Protein AF-A0A0K0CV98-F1 (afdb_monomer)

Sequence (376 aa):
MQRSSALYQLQALASDDYSIQEDSTDVDNFSVHSFGAFSSRIRLYILSDRTNISVPLREYLCYQGVAFSATFPIIGAVTADWAVLTEHGLFVGLLTGCTQLSNMFTMPVSGFSNENLRSGALCSTSWGWQSVYYVHAGLSVFAFCCWVLIYKDRPDEHALVSAEELSHIQEGKLSKKDYAKNDIPFRAILSSKTLWGALPVAVQFFLKLVGGVSSDMLTCFDETCKLRVYNSLALGASAIFFATLAFIPRENRVIAIVVLVFAESLLGLNTAGFNKCATLHSRQYGHFVMTQIMNIWALTILLEPFVVHAIVAQNDYPSWRNCFLCHAIALLICNAIFCLWADAKPAPWTNVNHSGERSKTQLLKNGAEEAAPSGD

Secondary structure (DSSP, 8-state):
--SSHHHHHHHHTSSS-------THHHHHHHHHHHHHHHHHHHHHHHTTSS--HHHHHHHHHHHHHHHHTHHHHHHHHHHHHS-TTTHHHHHHHHHHHHHHHHHHHHHHH----SSS---TTTTSTTTTHHHHHHHHHHHHHHHHHHHHH--SSGGG-TT--HHHHHHHHTTPPPHHHHHTS---HHHHHTSHHHHTTHHHHHHHHHHHHHHHHHHH--SS-HHHHHHHHHIIIIIHHHHHHHHHTT--TT-HHHHHHHHHHHHHHGGGGGTTHHHHHHHHHGGGHHHHHHHHHHHHHHHHHHHHHHHHHHSTT--HHHHHHHHHHHHHHHHHHHHHHHHH---SPPGGG---THHHHHHHHHHHHHHHHTS----

Organism: Angiostrongylus cantonensis (NCBI:txid6313)

InterPro domains:
  IPR011701 Major facilitator superfamily [PF07690] (64-206)
  IPR036259 MFS transporter superfamily [G3DSA:1.20.1250.20] (60-168)
  IPR036259 MFS transporter superfamily [SSF103473] (63-342)

pLDDT: mean 72.96, std 19.76, range [22.3, 96.38]

Nearest PDB structures (foldseek):
  7t3n-assembly1_A  TM=4.595E-01  e=9.761E-09  Rattus norvegicus
  8u3f-assembly1_A  TM=4.708E-01  e=2.622E-08  Homo sapiens
  7t3o-assembly1_A  TM=4.752E-01  e=4.995E-08  Rattus norvegicus
  8u3h-assembly1_A  TM=4.687E-01  e=6.464E-08  Homo sapiens
  6vrz-assembly1_A  TM=3.560E-01  e=4.672E-02  Escherichia coli

Radius of gyration: 28.37 Å; Cα contacts (8 Å, |Δi|>4): 273; chains: 1; bounding box: 77×60×96 Å

Structure (mmCIF, N/CA/C/O backbone):
data_AF-A0A0K0CV98-F1
#
_entry.id   AF-A0A0K0CV98-F1
#
loop_
_atom_site.group_PDB
_atom_site.id
_atom_site.type_symbol
_atom_site.label_atom_id
_atom_site.label_alt_id
_atom_site.label_comp_id
_atom_site.label_asym_id
_atom_site.label_entity_id
_atom_site.label_seq_id
_atom_site.pdbx_PDB_ins_code
_atom_site.Cartn_x
_atom_site.Cartn_y
_atom_site.Cartn_z
_atom_site.occupancy
_atom_site.B_iso_or_equiv
_atom_site.auth_seq_id
_atom_site.auth_comp_id
_atom_site.auth_asym_id
_atom_site.auth_atom_id
_atom_site.pdbx_PDB_model_num
ATOM 1 N N . MET A 1 1 ? -39.816 -34.546 -16.235 1.00 39.78 1 MET A N 1
ATOM 2 C CA . MET A 1 1 ? -39.916 -35.067 -14.854 1.00 39.78 1 MET A CA 1
ATOM 3 C C . MET A 1 1 ? -38.611 -34.824 -14.075 1.00 39.78 1 MET A C 1
ATOM 5 O O . MET A 1 1 ? -38.079 -35.737 -13.469 1.00 39.78 1 MET A O 1
ATOM 9 N N . GLN A 1 2 ? -38.065 -33.596 -14.098 1.00 31.09 2 GLN A N 1
ATOM 10 C CA . GLN A 1 2 ? -36.755 -33.291 -13.487 1.00 31.09 2 GLN A CA 1
ATOM 11 C C . GLN A 1 2 ? -36.591 -31.786 -13.170 1.00 31.09 2 GLN A C 1
ATOM 13 O O . GLN A 1 2 ? -35.530 -31.204 -13.344 1.00 31.09 2 GLN A O 1
ATOM 18 N N . ARG A 1 3 ? -37.679 -31.121 -12.751 1.00 27.61 3 ARG A N 1
ATOM 19 C CA . ARG A 1 3 ? -37.670 -29.695 -12.350 1.00 27.61 3 ARG A CA 1
ATOM 20 C C . ARG A 1 3 ? -38.190 -29.434 -10.930 1.00 27.61 3 ARG A C 1
ATOM 22 O O . ARG A 1 3 ? -38.276 -28.285 -10.530 1.00 27.61 3 ARG A O 1
ATOM 29 N N . SER A 1 4 ? -38.485 -30.485 -10.158 1.00 33.25 4 SER A N 1
ATOM 30 C CA . SER A 1 4 ? -39.057 -30.353 -8.806 1.00 33.25 4 SER A CA 1
ATOM 31 C C . SER A 1 4 ? -38.072 -30.627 -7.659 1.00 33.25 4 SER A C 1
ATOM 33 O O . SER A 1 4 ? -38.426 -30.406 -6.508 1.00 33.25 4 SER A O 1
ATOM 35 N N . SER A 1 5 ? -36.841 -31.075 -7.941 1.00 34.25 5 SER A N 1
ATOM 36 C CA . SER A 1 5 ? -35.869 -31.424 -6.886 1.00 34.25 5 SER A CA 1
ATOM 37 C C . SER A 1 5 ? -35.053 -30.229 -6.374 1.00 34.25 5 SER A C 1
ATOM 39 O O . SER A 1 5 ? -34.620 -30.242 -5.228 1.00 34.25 5 SER A O 1
ATOM 41 N N . ALA A 1 6 ? -34.872 -29.183 -7.188 1.00 32.34 6 ALA A N 1
ATOM 42 C CA . ALA A 1 6 ? -34.123 -27.986 -6.786 1.00 32.34 6 ALA A CA 1
ATOM 43 C C . ALA A 1 6 ? -34.947 -27.049 -5.881 1.00 32.34 6 ALA A C 1
ATOM 45 O O . ALA A 1 6 ? -34.397 -26.402 -4.997 1.00 32.34 6 ALA A O 1
ATOM 46 N N . LEU A 1 7 ? -36.274 -27.017 -6.057 1.00 33.38 7 LEU A N 1
ATOM 47 C CA . LEU A 1 7 ? -37.166 -26.216 -5.210 1.00 33.38 7 LEU A CA 1
ATOM 48 C C . LEU A 1 7 ? -37.379 -26.849 -3.827 1.00 33.38 7 LEU A C 1
ATOM 50 O O . LEU A 1 7 ? -37.454 -26.119 -2.849 1.00 33.38 7 LEU A O 1
ATOM 54 N N . TYR A 1 8 ? -37.360 -28.183 -3.716 1.00 32.50 8 TYR A N 1
ATOM 55 C CA . TYR A 1 8 ? -37.418 -28.857 -2.413 1.00 32.50 8 TYR A CA 1
ATOM 56 C C . TYR A 1 8 ? -36.141 -28.663 -1.578 1.00 32.50 8 TYR A C 1
ATOM 58 O O . TYR A 1 8 ? -36.240 -28.527 -0.363 1.00 32.50 8 TYR A O 1
ATOM 66 N N . GLN A 1 9 ? -34.957 -28.571 -2.201 1.00 34.78 9 GLN A N 1
ATOM 67 C CA . GLN A 1 9 ? -33.726 -28.238 -1.466 1.00 34.78 9 GLN A CA 1
ATOM 68 C C . GLN A 1 9 ? -33.686 -26.779 -0.996 1.00 34.78 9 GLN A C 1
ATOM 70 O O . GLN A 1 9 ? -33.180 -26.506 0.087 1.00 34.78 9 GLN A O 1
ATOM 75 N N . LEU A 1 10 ? -34.261 -25.847 -1.762 1.00 32.75 10 LEU A N 1
ATOM 76 C CA . LEU A 1 10 ? -34.366 -24.446 -1.339 1.00 32.75 10 LEU A CA 1
ATOM 77 C C . LEU A 1 10 ? -35.410 -24.238 -0.236 1.00 32.75 10 LEU A C 1
ATOM 79 O O . LEU A 1 10 ? -35.253 -23.339 0.582 1.00 32.75 10 LEU A O 1
ATOM 83 N N . GLN A 1 11 ? -36.445 -25.078 -0.182 1.00 31.45 11 GLN A N 1
ATOM 84 C CA . GLN A 1 11 ? -37.465 -25.006 0.862 1.00 31.45 11 GLN A CA 1
ATOM 85 C C . GLN A 1 11 ? -37.020 -25.702 2.161 1.00 31.45 11 GLN A C 1
ATOM 87 O O . GLN A 1 11 ? -37.379 -25.239 3.236 1.00 31.45 11 GLN A O 1
ATOM 92 N N . ALA A 1 12 ? -36.147 -26.716 2.079 1.00 32.16 12 ALA A N 1
ATOM 93 C CA . ALA A 1 12 ? -35.488 -27.321 3.244 1.00 32.16 12 ALA A CA 1
ATOM 94 C C . ALA A 1 12 ? -34.437 -26.404 3.906 1.00 32.16 12 ALA A C 1
ATOM 96 O O . ALA A 1 12 ? -34.146 -26.564 5.083 1.00 32.16 12 ALA A O 1
ATOM 97 N N . LEU A 1 13 ? -33.898 -25.413 3.183 1.00 34.03 13 LEU A N 1
ATOM 98 C CA . LEU A 1 13 ? -33.019 -24.375 3.749 1.00 34.03 13 LEU A CA 1
ATOM 99 C C . LEU A 1 13 ? -33.786 -23.250 4.470 1.00 34.03 13 LEU A C 1
ATOM 101 O O . LEU A 1 13 ? -33.161 -22.387 5.078 1.00 34.03 13 LEU A O 1
ATOM 105 N N . ALA A 1 14 ? -35.121 -23.232 4.385 1.00 31.00 14 ALA A N 1
ATOM 106 C CA . ALA A 1 14 ? -35.966 -22.174 4.947 1.00 31.00 14 ALA A CA 1
ATOM 107 C C . ALA A 1 14 ? -36.819 -22.625 6.148 1.00 31.00 14 ALA A C 1
ATOM 109 O O . ALA A 1 14 ? -37.505 -21.798 6.745 1.00 31.00 14 ALA A O 1
ATOM 110 N N . SER A 1 15 ? -36.789 -23.907 6.512 1.00 33.09 15 SER A N 1
ATOM 111 C CA . SER A 1 15 ? -37.535 -24.444 7.650 1.00 33.09 15 SER A CA 1
ATOM 112 C C . SER A 1 15 ? -36.757 -25.589 8.286 1.00 33.09 15 SER A C 1
ATOM 114 O O . SER A 1 15 ? -36.864 -26.723 7.829 1.00 33.09 15 SER A O 1
ATOM 116 N N . ASP A 1 16 ? -35.900 -25.269 9.249 1.00 27.72 16 ASP A N 1
ATOM 117 C CA . ASP A 1 16 ? -35.841 -25.926 10.560 1.00 27.72 16 ASP A CA 1
ATOM 118 C C . ASP A 1 16 ? -34.596 -25.455 11.322 1.00 27.72 16 ASP A C 1
ATOM 120 O O . ASP A 1 16 ? -33.540 -25.184 10.749 1.00 27.72 16 ASP A O 1
ATOM 124 N N . ASP A 1 17 ? -34.783 -25.306 12.629 1.00 28.34 17 ASP A N 1
ATOM 125 C CA . ASP A 1 17 ? -33.836 -24.849 13.638 1.00 28.34 17 ASP A CA 1
ATOM 126 C C . ASP A 1 17 ? -32.428 -25.446 13.475 1.00 28.34 17 ASP A C 1
ATOM 128 O O . ASP A 1 17 ? -32.149 -26.562 13.916 1.00 28.34 17 ASP A O 1
ATOM 132 N N . TYR A 1 18 ? -31.501 -24.671 12.909 1.00 26.23 18 TYR A N 1
ATOM 133 C CA . TYR A 1 18 ? -30.072 -24.934 13.052 1.00 26.23 18 TYR A CA 1
ATOM 134 C C . TYR A 1 18 ? -29.531 -24.014 14.141 1.00 26.23 18 TYR A C 1
ATOM 136 O O . TYR A 1 18 ? -29.083 -22.893 13.900 1.00 26.23 18 TYR A O 1
ATOM 144 N N . SER A 1 19 ? -29.593 -24.498 15.381 1.00 22.30 19 SER A N 1
ATOM 145 C CA . SER A 1 19 ? -28.672 -24.057 16.419 1.00 22.30 19 SER A CA 1
ATOM 146 C C . SER A 1 19 ? -27.258 -24.192 15.859 1.00 22.30 19 SER A C 1
ATOM 148 O O . SER A 1 19 ? -26.793 -25.312 15.639 1.00 22.30 19 SER A O 1
ATOM 150 N N . ILE A 1 20 ? -26.599 -23.062 15.593 1.00 25.97 20 ILE A N 1
ATOM 151 C CA . ILE A 1 20 ? -25.183 -23.008 15.230 1.00 25.97 20 ILE A CA 1
ATOM 152 C C . ILE A 1 20 ? -24.403 -23.505 16.446 1.00 25.97 20 ILE A C 1
ATOM 154 O O . ILE A 1 20 ? -24.029 -22.755 17.345 1.00 25.97 20 ILE A O 1
ATOM 158 N N . GLN A 1 21 ? -24.216 -24.813 16.498 1.00 23.28 21 GLN A N 1
ATOM 159 C CA . GLN A 1 21 ? -23.104 -25.412 17.190 1.00 23.28 21 GLN A CA 1
ATOM 160 C C . GLN A 1 21 ? -21.938 -25.210 16.222 1.00 23.28 21 GLN A C 1
ATOM 162 O O . GLN A 1 21 ? -21.843 -25.919 15.225 1.00 23.28 21 GLN A O 1
ATOM 167 N N . GLU A 1 22 ? -21.161 -24.141 16.439 1.00 30.06 22 GLU A N 1
ATOM 168 C CA . GLU A 1 22 ? -19.870 -23.926 15.776 1.00 30.06 22 GLU A CA 1
ATOM 169 C C . GLU A 1 22 ? -19.027 -25.175 16.025 1.00 30.06 22 GLU A C 1
ATOM 171 O O . GLU A 1 22 ? -18.469 -25.367 17.107 1.00 30.06 22 GLU A O 1
ATOM 176 N N . ASP A 1 23 ? -19.035 -26.065 15.042 1.00 25.52 23 ASP A N 1
ATOM 177 C CA . ASP A 1 23 ? -18.214 -27.254 15.019 1.00 25.52 23 ASP A CA 1
ATOM 178 C C . ASP A 1 23 ? -16.810 -26.788 14.617 1.00 25.52 23 ASP A C 1
ATOM 180 O O . ASP A 1 23 ? -16.623 -26.095 13.614 1.00 25.52 23 ASP A O 1
ATOM 184 N N . SER A 1 24 ? -15.810 -27.123 15.430 1.00 30.39 24 SER A N 1
ATOM 185 C CA . SER A 1 24 ? -14.397 -26.741 15.264 1.00 30.39 24 SER A CA 1
ATOM 186 C C . SER A 1 24 ? -13.763 -27.233 13.948 1.00 30.39 24 SER A C 1
ATOM 188 O O . SER A 1 24 ? -12.598 -26.977 13.672 1.00 30.39 24 SER A O 1
ATOM 190 N N . THR A 1 25 ? -14.534 -27.931 13.117 1.00 28.16 25 THR A N 1
ATOM 191 C CA . THR A 1 25 ? -14.181 -28.504 11.818 1.00 28.16 25 THR A CA 1
ATOM 192 C C . THR A 1 25 ? -14.062 -27.471 10.687 1.00 28.16 25 THR A C 1
ATOM 194 O O . THR A 1 25 ? -13.342 -27.726 9.718 1.00 28.16 25 THR A O 1
ATOM 197 N N . ASP A 1 26 ? -14.689 -26.292 10.785 1.00 28.36 26 ASP A N 1
ATOM 198 C CA . ASP A 1 26 ? -14.618 -25.272 9.720 1.00 28.36 26 ASP A CA 1
ATOM 199 C C . ASP A 1 26 ? -13.277 -24.513 9.683 1.00 28.36 26 ASP A C 1
ATOM 201 O O . ASP A 1 26 ? -12.783 -24.171 8.604 1.00 28.36 26 ASP A O 1
ATOM 205 N N . VAL A 1 27 ? -12.627 -24.322 10.835 1.00 33.47 27 VAL A N 1
ATOM 206 C CA . VAL A 1 27 ? -11.287 -23.706 10.930 1.00 33.47 27 VAL A CA 1
ATOM 207 C C . VAL A 1 27 ? -10.200 -24.678 10.447 1.00 33.47 27 VAL A C 1
ATOM 209 O O . VAL A 1 27 ? -9.264 -24.283 9.739 1.00 33.47 27 VAL A O 1
ATOM 212 N N . ASP A 1 28 ? -10.377 -25.973 10.723 1.00 28.05 28 ASP A N 1
ATOM 213 C CA . ASP A 1 28 ? -9.504 -27.043 10.234 1.00 28.05 28 ASP A CA 1
ATOM 214 C C . ASP A 1 28 ? -9.580 -27.185 8.704 1.00 28.05 28 ASP A C 1
ATOM 216 O O . ASP A 1 28 ? -8.548 -27.217 8.026 1.00 28.05 28 ASP A O 1
ATOM 220 N N . ASN A 1 29 ? -10.784 -27.159 8.120 1.00 28.72 29 ASN A N 1
ATOM 221 C CA . ASN A 1 29 ? -10.972 -27.168 6.661 1.00 28.72 29 ASN A CA 1
ATOM 222 C C . ASN A 1 29 ? -10.329 -25.948 5.970 1.00 28.72 29 ASN A C 1
ATOM 224 O O . ASN A 1 29 ? -9.857 -26.032 4.831 1.00 28.72 29 ASN A O 1
ATOM 228 N N . PHE A 1 30 ? -10.250 -24.813 6.660 1.00 36.69 30 PHE A N 1
ATOM 229 C CA . PHE A 1 30 ? -9.705 -23.563 6.134 1.00 36.69 30 PHE A CA 1
ATOM 230 C C . PHE A 1 30 ? -8.167 -23.504 6.169 1.00 36.69 30 PHE A C 1
ATOM 232 O O . PHE A 1 30 ? -7.522 -23.053 5.214 1.00 36.69 30 PHE A O 1
ATOM 239 N N . SER A 1 31 ? -7.557 -24.067 7.213 1.00 34.44 31 SER A N 1
ATOM 240 C CA . SER A 1 31 ? -6.105 -24.286 7.284 1.00 34.44 31 SER A CA 1
ATOM 241 C C . SER A 1 31 ? -5.630 -25.297 6.232 1.00 34.44 31 SER A C 1
ATOM 243 O O . SER A 1 31 ? -4.587 -25.103 5.601 1.00 34.44 31 SER A O 1
ATOM 245 N N . VAL A 1 32 ? -6.448 -26.313 5.932 1.00 34.47 32 VAL A N 1
ATOM 246 C CA . VAL A 1 32 ? -6.233 -27.259 4.821 1.00 34.47 32 VAL A CA 1
ATOM 247 C C . VAL A 1 32 ? -6.268 -26.560 3.452 1.00 34.47 32 VAL A C 1
ATOM 249 O O . VAL A 1 32 ? -5.505 -26.925 2.558 1.00 34.47 32 VAL A O 1
ATOM 252 N N . HIS A 1 33 ? -7.057 -25.495 3.278 1.00 33.28 33 HIS A N 1
ATOM 253 C CA . HIS A 1 33 ? -7.050 -24.675 2.057 1.00 33.28 33 HIS A CA 1
ATOM 254 C C . HIS A 1 33 ? -5.788 -23.805 1.912 1.00 33.28 33 HIS A C 1
ATOM 256 O O . HIS A 1 33 ? -5.266 -23.658 0.801 1.00 33.28 33 HIS A O 1
ATOM 262 N N . SER A 1 34 ? -5.234 -23.308 3.022 1.00 36.59 34 SER A N 1
ATOM 263 C CA . SER A 1 34 ? -3.915 -22.649 3.052 1.00 36.59 34 SER A CA 1
ATOM 264 C C . SER A 1 34 ? -2.781 -23.642 2.754 1.00 36.59 34 SER A C 1
ATOM 266 O O . SER A 1 34 ? -1.851 -23.335 2.004 1.00 36.59 34 SER A O 1
ATOM 268 N N . PHE A 1 35 ? -2.916 -24.890 3.213 1.00 39.03 35 PHE A N 1
ATOM 269 C CA . PHE A 1 35 ? -2.086 -26.025 2.791 1.00 39.03 35 PHE A CA 1
ATOM 270 C C . PHE A 1 35 ? -2.326 -26.413 1.311 1.00 39.03 35 PHE A C 1
ATOM 272 O O . PHE A 1 35 ? -1.433 -26.896 0.614 1.00 39.03 35 PHE A O 1
ATOM 279 N N . GLY A 1 36 ? -3.501 -26.106 0.758 1.00 34.88 36 GLY A N 1
ATOM 280 C CA . GLY A 1 36 ? -3.799 -26.181 -0.674 1.00 34.88 36 GLY A CA 1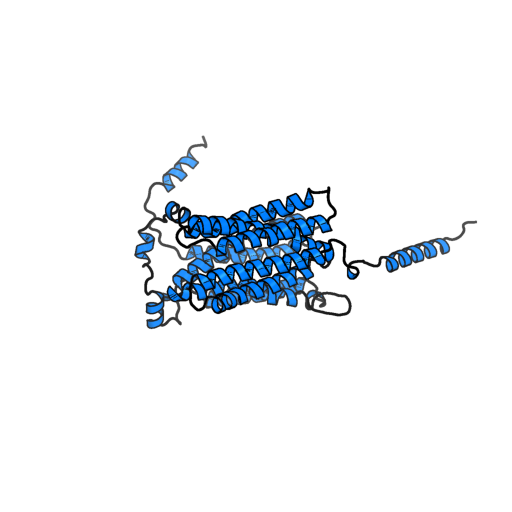
ATOM 281 C C . GLY A 1 36 ? -2.880 -25.294 -1.524 1.00 34.88 36 GLY A C 1
ATOM 282 O O . GLY A 1 36 ? -2.423 -25.737 -2.584 1.00 34.88 36 GLY A O 1
ATOM 283 N N . ALA A 1 37 ? -2.510 -24.107 -1.025 1.00 41.16 37 ALA A N 1
ATOM 284 C CA . ALA A 1 37 ? -1.510 -23.223 -1.639 1.00 41.16 37 ALA A CA 1
ATOM 285 C C . ALA A 1 37 ? -0.067 -23.760 -1.525 1.00 41.16 37 ALA A C 1
ATOM 287 O O . ALA A 1 37 ? 0.806 -23.405 -2.319 1.00 41.16 37 ALA A O 1
ATOM 288 N N . PHE A 1 38 ? 0.185 -24.658 -0.571 1.00 43.59 38 PHE A N 1
ATOM 289 C CA . PHE A 1 38 ? 1.424 -25.429 -0.465 1.00 43.59 38 PHE A CA 1
ATOM 290 C C . PHE A 1 38 ? 1.448 -26.598 -1.473 1.00 43.59 38 PHE A C 1
ATOM 292 O O . PHE A 1 38 ? 2.446 -26.791 -2.171 1.00 43.59 38 PHE A O 1
ATOM 299 N N . SER A 1 39 ? 0.321 -27.300 -1.667 1.00 37.84 39 SER A N 1
ATOM 300 C CA . SER A 1 39 ? 0.182 -28.355 -2.691 1.00 37.84 39 SER A CA 1
ATOM 301 C C . SER A 1 39 ? 0.371 -27.830 -4.122 1.00 37.84 39 SER A C 1
ATOM 303 O O . SER A 1 39 ? 0.883 -28.531 -5.001 1.00 37.84 39 SER A O 1
ATOM 305 N N . SER A 1 40 ? -0.014 -26.575 -4.368 1.00 42.28 40 SER A N 1
ATOM 306 C CA . SER A 1 40 ? 0.047 -25.957 -5.689 1.00 42.28 40 SER A CA 1
ATOM 307 C C . SER A 1 40 ? 1.485 -25.591 -6.097 1.00 42.28 40 SER A C 1
ATOM 309 O O . SER A 1 40 ? 1.812 -25.671 -7.282 1.00 42.28 40 SER A O 1
ATOM 311 N N . ARG A 1 41 ? 2.382 -25.317 -5.131 1.00 49.38 41 ARG A N 1
ATOM 312 C CA . ARG A 1 41 ? 3.824 -25.077 -5.366 1.00 49.38 41 ARG A CA 1
ATOM 313 C C . ARG A 1 41 ? 4.564 -26.333 -5.827 1.00 49.38 41 ARG A C 1
ATOM 315 O O . ARG A 1 41 ? 5.393 -26.259 -6.728 1.00 49.38 41 ARG A O 1
ATOM 322 N N . ILE A 1 42 ? 4.211 -27.494 -5.273 1.00 49.53 42 ILE A N 1
ATOM 323 C CA . ILE A 1 42 ? 4.733 -28.806 -5.701 1.00 49.53 42 ILE A CA 1
ATOM 324 C C . ILE A 1 42 ? 4.194 -29.173 -7.095 1.00 49.53 42 ILE A C 1
ATOM 326 O O . ILE A 1 42 ? 4.911 -29.722 -7.929 1.00 49.53 42 ILE A O 1
ATOM 330 N N . ARG A 1 43 ? 2.942 -28.809 -7.397 1.00 44.50 43 ARG A N 1
ATOM 331 C CA . ARG A 1 43 ? 2.306 -29.067 -8.700 1.00 44.50 43 ARG A CA 1
ATOM 332 C C . ARG A 1 43 ? 2.950 -28.272 -9.847 1.00 44.50 43 ARG A C 1
ATOM 334 O O . ARG A 1 43 ? 3.015 -28.770 -10.967 1.00 44.50 43 ARG A O 1
ATOM 341 N N . LEU A 1 44 ? 3.485 -27.084 -9.559 1.00 47.97 44 LEU A N 1
ATOM 342 C CA . LEU A 1 44 ? 4.253 -26.251 -10.495 1.00 47.97 44 LEU A CA 1
ATOM 343 C C . LEU A 1 44 ? 5.565 -26.920 -10.933 1.00 47.97 44 LEU A C 1
ATOM 345 O O . LEU A 1 44 ? 5.946 -26.824 -12.096 1.00 47.97 44 LEU A O 1
ATOM 349 N N . TYR A 1 45 ? 6.205 -27.664 -10.028 1.00 50.47 45 TYR A N 1
ATOM 350 C CA . TYR A 1 45 ? 7.393 -28.464 -10.330 1.00 50.47 45 TYR A CA 1
ATOM 351 C C . TYR A 1 45 ? 7.063 -29.645 -11.257 1.00 50.47 45 TYR A C 1
ATOM 353 O O . TYR A 1 45 ? 7.774 -29.882 -12.228 1.00 50.47 45 TYR A O 1
ATOM 361 N N . ILE A 1 46 ? 5.929 -30.319 -11.026 1.00 49.19 46 ILE A N 1
ATOM 362 C CA . ILE A 1 46 ? 5.446 -31.424 -11.877 1.00 49.19 46 ILE A CA 1
ATOM 363 C C . ILE A 1 46 ? 5.045 -30.928 -13.281 1.00 49.19 46 ILE A C 1
ATOM 365 O O . ILE A 1 46 ? 5.174 -31.656 -14.262 1.00 49.19 46 ILE A O 1
ATOM 369 N N . LEU A 1 47 ? 4.557 -29.688 -13.398 1.00 44.44 47 LEU A N 1
ATOM 370 C CA . LEU A 1 47 ? 4.049 -29.123 -14.655 1.00 44.44 47 LEU A CA 1
ATOM 371 C C . LEU A 1 47 ? 5.088 -28.313 -15.451 1.00 44.44 47 LEU A C 1
ATOM 373 O O . LEU A 1 47 ? 4.881 -28.098 -16.644 1.00 44.44 47 LEU A O 1
ATOM 377 N N . SER A 1 48 ? 6.212 -27.917 -14.838 1.00 47.94 48 SER A N 1
ATOM 378 C CA . SER A 1 48 ? 7.338 -27.247 -15.515 1.00 47.94 48 SER A CA 1
ATOM 379 C C . SER A 1 48 ? 8.045 -28.135 -16.546 1.00 47.94 48 SER A C 1
ATOM 381 O O . SER A 1 48 ? 8.763 -27.612 -17.394 1.00 47.94 48 SER A O 1
ATOM 383 N N . ASP A 1 49 ? 7.844 -29.452 -16.481 1.00 52.47 49 ASP A N 1
ATOM 384 C CA . ASP A 1 49 ? 8.397 -30.431 -17.424 1.00 52.47 49 ASP A CA 1
ATOM 385 C C . ASP A 1 49 ? 7.549 -30.573 -18.707 1.00 52.47 49 ASP A C 1
ATOM 387 O O . ASP A 1 49 ? 7.894 -31.314 -19.625 1.00 52.47 49 ASP A O 1
ATOM 391 N N . ARG A 1 50 ? 6.413 -29.860 -18.812 1.00 47.78 50 ARG A N 1
ATOM 392 C CA . ARG A 1 50 ? 5.553 -29.894 -20.005 1.00 47.78 50 ARG A CA 1
ATOM 393 C C . ARG A 1 50 ? 5.670 -28.623 -20.837 1.00 47.78 50 ARG A C 1
ATOM 395 O O . ARG A 1 50 ? 5.632 -27.510 -20.329 1.00 47.78 50 ARG A O 1
ATOM 402 N N . THR A 1 51 ? 5.697 -28.809 -22.154 1.00 51.66 51 THR A N 1
ATOM 403 C CA . THR A 1 51 ? 5.860 -27.816 -23.236 1.00 51.66 51 THR A CA 1
ATOM 404 C C . THR A 1 51 ? 4.842 -26.656 -23.274 1.00 51.66 51 THR A C 1
ATOM 406 O O . THR A 1 51 ? 4.931 -25.811 -24.158 1.00 51.66 51 THR A O 1
ATOM 409 N N . ASN A 1 52 ? 3.913 -26.555 -22.313 1.00 53.81 52 ASN A N 1
ATOM 410 C CA . ASN A 1 52 ? 2.928 -25.474 -22.168 1.00 53.81 52 ASN A CA 1
ATOM 411 C C . ASN A 1 52 ? 2.852 -24.980 -20.708 1.00 53.81 52 ASN A C 1
ATOM 413 O O . ASN A 1 52 ? 1.892 -25.248 -19.990 1.00 53.81 52 ASN A O 1
ATOM 417 N N . ILE A 1 53 ? 3.872 -24.239 -20.269 1.00 58.88 53 ILE A N 1
ATOM 418 C CA . ILE A 1 53 ? 4.017 -23.725 -18.890 1.00 58.88 53 ILE A CA 1
ATOM 419 C C . ILE A 1 53 ? 2.996 -22.612 -18.552 1.00 58.88 53 ILE A C 1
ATOM 421 O O . ILE A 1 53 ? 2.685 -22.374 -17.387 1.00 58.88 53 ILE A O 1
ATOM 425 N N . SER A 1 54 ? 2.427 -21.931 -19.551 1.00 54.47 54 SER A N 1
ATOM 426 C CA . SER A 1 54 ? 1.601 -20.727 -19.354 1.00 54.47 54 SER A CA 1
ATOM 427 C C . SER A 1 54 ? 0.235 -20.981 -18.699 1.00 54.47 54 SER A C 1
ATOM 429 O O . SER A 1 54 ? -0.193 -20.207 -17.842 1.00 54.47 54 SER A O 1
ATOM 431 N N . VAL A 1 55 ? -0.453 -22.061 -19.076 1.00 56.31 55 VAL A N 1
ATOM 432 C CA . VAL A 1 55 ? -1.766 -22.441 -18.523 1.00 56.31 55 VAL A CA 1
ATOM 433 C C . VAL A 1 55 ? -1.680 -22.868 -17.048 1.00 56.31 55 VAL A C 1
ATOM 435 O O . VAL A 1 55 ? -2.386 -22.264 -16.236 1.00 56.31 55 VAL A O 1
ATOM 438 N N . PRO A 1 56 ? -0.799 -23.812 -16.652 1.00 64.81 56 PRO A N 1
ATOM 439 C CA . PRO A 1 56 ? -0.698 -24.233 -15.255 1.00 64.81 56 PRO A CA 1
ATOM 440 C C . PRO A 1 56 ? -0.175 -23.125 -14.328 1.00 64.81 56 PRO A C 1
ATOM 442 O O . PRO A 1 56 ? -0.564 -23.062 -13.163 1.00 64.81 56 PRO A O 1
ATOM 445 N N . LEU A 1 57 ? 0.652 -22.203 -14.838 1.00 62.00 57 LEU A N 1
ATOM 446 C CA . LEU A 1 57 ? 1.129 -21.054 -14.066 1.00 62.00 57 LEU A CA 1
ATOM 447 C C . LEU A 1 57 ? 0.002 -20.060 -13.740 1.00 62.00 57 LEU A C 1
ATOM 449 O O . LEU A 1 57 ? -0.071 -19.559 -12.619 1.00 62.00 57 LEU A O 1
ATOM 453 N N . ARG A 1 58 ? -0.897 -19.787 -14.695 1.00 65.94 58 ARG A N 1
ATOM 454 C CA . ARG A 1 58 ? -2.046 -18.893 -14.474 1.00 65.94 58 ARG A CA 1
ATOM 455 C C . ARG A 1 58 ? -2.982 -19.445 -13.403 1.00 65.94 58 ARG A C 1
ATOM 457 O O . ARG A 1 58 ? -3.384 -18.708 -12.509 1.00 65.94 58 ARG A O 1
ATOM 464 N N . GLU A 1 59 ? -3.307 -20.731 -13.487 1.00 70.44 59 GLU A N 1
ATOM 465 C CA . GLU A 1 59 ? -4.164 -21.402 -12.505 1.00 70.44 59 GLU A CA 1
ATOM 466 C C . GLU A 1 59 ? -3.541 -21.354 -11.108 1.00 70.44 59 GLU A C 1
ATOM 468 O O . GLU A 1 59 ? -4.203 -20.969 -10.145 1.00 70.44 59 GLU A O 1
ATOM 473 N N . TYR A 1 60 ? -2.241 -21.642 -11.003 1.00 67.31 60 TYR A N 1
ATOM 474 C CA . TYR A 1 60 ? -1.500 -21.528 -9.750 1.00 67.31 60 TYR A CA 1
ATOM 475 C C . TYR A 1 60 ? -1.583 -20.124 -9.129 1.00 67.31 60 TYR A C 1
ATOM 477 O O . TYR A 1 60 ? -1.868 -19.998 -7.937 1.00 67.31 60 TYR A O 1
ATOM 485 N N . LEU A 1 61 ? -1.369 -19.070 -9.924 1.00 66.81 61 LEU A N 1
ATOM 486 C CA . LEU A 1 61 ? -1.423 -17.686 -9.442 1.00 66.81 61 LEU A CA 1
ATOM 487 C C . LEU A 1 61 ? -2.815 -17.319 -8.914 1.00 66.81 61 LEU A C 1
ATOM 489 O O . LEU A 1 61 ? -2.919 -16.633 -7.897 1.00 66.81 61 LEU A O 1
ATOM 493 N N . CYS A 1 62 ? -3.879 -17.817 -9.551 1.00 72.44 62 CYS A N 1
ATOM 494 C CA . CYS A 1 62 ? -5.242 -17.645 -9.053 1.00 72.44 62 CYS A CA 1
ATOM 495 C C . CYS A 1 62 ? -5.428 -18.308 -7.682 1.00 72.44 62 CYS A C 1
ATOM 497 O O . CYS A 1 62 ? -5.924 -17.662 -6.760 1.00 72.44 62 CYS A O 1
ATOM 499 N N . TYR A 1 63 ? -4.980 -19.557 -7.512 1.00 73.25 63 TYR A N 1
ATOM 500 C CA . TYR A 1 63 ? -5.074 -20.249 -6.222 1.00 73.25 63 TYR A CA 1
ATOM 501 C C . TYR A 1 63 ? -4.255 -19.563 -5.125 1.00 73.25 63 TYR A C 1
ATOM 503 O O . TYR A 1 63 ? -4.740 -19.416 -4.005 1.00 73.25 63 TYR A O 1
ATOM 511 N N . GLN A 1 64 ? -3.043 -19.098 -5.442 1.00 67.38 64 GLN A N 1
ATOM 512 C CA . GLN A 1 64 ? -2.217 -18.356 -4.490 1.00 67.38 64 GLN A CA 1
ATOM 513 C C . GLN A 1 64 ? -2.882 -17.034 -4.076 1.00 67.38 64 GLN A C 1
ATOM 515 O O . GLN A 1 64 ? -2.861 -16.689 -2.897 1.00 67.38 64 GLN A O 1
ATOM 520 N N . GLY A 1 65 ? -3.492 -16.311 -5.020 1.00 68.44 65 GLY A N 1
ATOM 521 C CA . GLY A 1 65 ? -4.213 -15.070 -4.732 1.00 68.44 65 GLY A CA 1
ATOM 522 C C . GLY A 1 65 ? -5.418 -15.285 -3.814 1.00 68.44 65 GLY A C 1
ATOM 523 O O . GLY A 1 65 ? -5.576 -14.560 -2.833 1.00 68.44 65 GLY A O 1
ATOM 524 N N . VAL A 1 66 ? -6.227 -16.316 -4.083 1.00 75.00 66 VAL A N 1
ATOM 525 C CA . VAL A 1 66 ? -7.383 -16.670 -3.239 1.00 75.00 66 VAL A CA 1
ATOM 526 C C . VAL A 1 66 ? -6.928 -17.044 -1.828 1.00 75.00 66 VAL A C 1
ATOM 528 O O . VAL A 1 66 ? -7.442 -16.487 -0.860 1.00 75.00 66 VAL A O 1
ATOM 531 N N . ALA A 1 67 ? -5.916 -17.906 -1.703 1.00 73.19 67 ALA A N 1
ATOM 532 C CA . ALA A 1 67 ? -5.381 -18.304 -0.403 1.00 73.19 67 ALA A CA 1
ATOM 533 C C . ALA A 1 67 ? -4.800 -17.117 0.384 1.00 73.19 67 ALA A C 1
ATOM 535 O O . ALA A 1 67 ? -5.016 -17.010 1.583 1.00 73.19 67 ALA A O 1
ATOM 536 N N . PHE A 1 68 ? -4.115 -16.182 -0.280 1.00 75.25 68 PHE A N 1
ATOM 537 C CA . PHE A 1 68 ? -3.572 -14.997 0.388 1.00 75.25 68 PHE A CA 1
ATOM 538 C C . PHE A 1 68 ? -4.666 -14.034 0.880 1.00 75.25 68 PHE A C 1
ATOM 540 O O . PHE A 1 68 ? -4.509 -13.410 1.927 1.00 75.25 68 PHE A O 1
ATOM 547 N N . SER A 1 69 ? -5.787 -13.922 0.157 1.00 73.56 69 SER A N 1
ATOM 548 C CA . SER A 1 69 ? -6.902 -13.050 0.558 1.00 73.56 69 SER A CA 1
ATOM 549 C C . SER A 1 69 ? -7.577 -13.497 1.860 1.00 73.56 69 SER A C 1
ATOM 551 O O . SER A 1 69 ? -7.990 -12.657 2.660 1.00 73.56 69 SER A O 1
ATOM 553 N N . ALA A 1 70 ? -7.615 -14.810 2.103 1.00 75.25 70 ALA A N 1
ATOM 554 C CA . ALA A 1 70 ? -8.171 -15.425 3.304 1.00 75.25 70 ALA A CA 1
ATOM 555 C C . ALA A 1 70 ? -7.407 -15.061 4.591 1.00 75.25 70 ALA A C 1
ATOM 557 O O . ALA A 1 70 ? -7.986 -15.096 5.674 1.00 75.25 70 ALA A O 1
ATOM 558 N N . THR A 1 71 ? -6.143 -14.643 4.488 1.00 78.38 71 THR A N 1
ATOM 559 C CA . THR A 1 71 ? -5.308 -14.276 5.640 1.00 78.38 71 THR A CA 1
ATOM 560 C C . THR A 1 71 ? -5.850 -13.066 6.409 1.00 78.38 71 THR A C 1
ATOM 562 O O . THR A 1 71 ? -5.753 -13.020 7.632 1.00 78.38 71 THR A O 1
ATOM 565 N N . PHE A 1 72 ? -6.444 -12.076 5.733 1.00 78.81 72 PHE A N 1
ATOM 566 C CA . PHE A 1 72 ? -6.891 -10.838 6.388 1.00 78.81 72 PHE A CA 1
ATOM 567 C C . PHE A 1 72 ? -8.090 -11.038 7.337 1.00 78.81 72 PHE A C 1
ATOM 569 O O . PHE A 1 72 ? -8.033 -10.520 8.455 1.00 78.81 72 PHE A O 1
ATOM 576 N N . PRO A 1 73 ? -9.138 -11.805 6.968 1.00 82.19 73 PRO A N 1
ATOM 577 C CA . PRO A 1 73 ? -10.169 -12.228 7.915 1.00 82.19 73 PRO A CA 1
ATOM 578 C C . PRO A 1 73 ? -9.615 -12.968 9.139 1.00 82.19 73 PRO A C 1
ATOM 580 O O . PRO A 1 73 ? -10.052 -12.682 10.250 1.00 82.19 73 PRO A O 1
ATOM 583 N N . ILE A 1 74 ? -8.620 -13.851 8.957 1.00 81.88 74 ILE A N 1
ATOM 584 C CA . ILE A 1 74 ? -7.981 -14.578 10.070 1.00 81.88 74 ILE A CA 1
ATOM 585 C C . ILE A 1 74 ? -7.308 -13.598 11.023 1.00 81.88 74 ILE A C 1
ATOM 587 O O . ILE A 1 74 ? -7.559 -13.650 12.219 1.00 81.88 74 ILE A O 1
ATOM 591 N N . ILE A 1 75 ? -6.498 -12.665 10.512 1.00 82.81 75 ILE A N 1
ATOM 592 C CA . ILE A 1 75 ? -5.846 -11.642 11.346 1.00 82.81 75 ILE A CA 1
ATOM 593 C C . ILE A 1 75 ? -6.888 -10.881 12.178 1.00 82.81 75 ILE A C 1
ATOM 595 O O . ILE A 1 75 ? -6.657 -10.616 13.358 1.00 82.81 75 ILE A O 1
ATOM 599 N N . GLY A 1 76 ? -8.042 -10.567 11.582 1.00 83.19 76 GLY A N 1
ATOM 600 C CA . GLY A 1 76 ? -9.175 -9.953 12.273 1.00 83.19 76 GLY A CA 1
ATOM 601 C C . GLY A 1 76 ? -9.755 -10.826 13.390 1.00 83.19 76 GLY A C 1
ATOM 602 O O . GLY A 1 76 ? -9.919 -10.333 14.503 1.00 83.19 76 GLY A O 1
ATOM 603 N N . ALA A 1 77 ? -10.024 -12.105 13.113 1.00 83.62 77 ALA A N 1
ATOM 604 C CA . ALA A 1 77 ? -10.570 -13.055 14.086 1.00 83.62 77 ALA A CA 1
ATOM 605 C C . ALA A 1 77 ? -9.598 -13.312 15.248 1.00 83.62 77 ALA A C 1
ATOM 607 O O . ALA A 1 77 ? -9.959 -13.127 16.407 1.00 83.62 77 ALA A O 1
ATOM 608 N N . VAL A 1 78 ? -8.331 -13.613 14.942 1.00 85.81 78 VAL A N 1
ATOM 609 C CA . VAL A 1 78 ? -7.291 -13.839 15.956 1.00 85.81 78 VAL A CA 1
ATOM 610 C C . VAL A 1 78 ? -7.119 -12.609 16.837 1.00 85.81 78 VAL A C 1
ATOM 612 O O . VAL A 1 78 ? -7.050 -12.738 18.052 1.00 85.81 78 VAL A O 1
ATOM 615 N N . THR A 1 79 ? -7.102 -11.406 16.257 1.00 87.00 79 THR A N 1
ATOM 616 C CA . THR A 1 79 ? -7.030 -10.168 17.046 1.00 87.00 79 THR A CA 1
ATOM 617 C C . THR A 1 79 ? -8.257 -10.019 17.946 1.00 87.00 79 THR A C 1
ATOM 619 O O . THR A 1 79 ? -8.106 -9.693 19.119 1.00 87.00 79 THR A O 1
ATOM 622 N N . ALA A 1 80 ? -9.463 -10.261 17.424 1.00 85.81 80 ALA A N 1
ATOM 623 C CA . ALA A 1 80 ? -10.695 -10.116 18.194 1.00 85.81 80 ALA A CA 1
ATOM 624 C C . ALA A 1 80 ? -10.734 -11.041 19.418 1.00 85.81 80 ALA A C 1
ATOM 626 O O . ALA A 1 80 ? -11.201 -10.619 20.477 1.00 85.81 80 ALA A O 1
ATOM 627 N N . ASP A 1 81 ? -10.179 -12.248 19.313 1.00 84.94 81 ASP A N 1
ATOM 628 C CA . ASP A 1 81 ? -10.179 -13.218 20.408 1.00 84.94 81 ASP A CA 1
ATOM 629 C C . ASP A 1 81 ? -8.969 -13.070 21.343 1.00 84.94 81 ASP A C 1
ATOM 631 O O . ASP A 1 81 ? -9.148 -13.042 22.563 1.00 84.94 81 ASP A O 1
ATOM 635 N N . TRP A 1 82 ? -7.760 -12.876 20.807 1.00 86.69 82 TRP A N 1
ATOM 636 C CA . TRP A 1 82 ? -6.510 -12.892 21.582 1.00 86.69 82 TRP A CA 1
ATOM 637 C C . TRP A 1 82 ? -6.024 -11.524 22.069 1.00 86.69 82 TRP A C 1
ATOM 639 O O . TRP A 1 82 ? -5.344 -11.464 23.089 1.00 86.69 82 TRP A O 1
ATOM 649 N N . ALA A 1 83 ? -6.349 -10.424 21.385 1.00 87.94 83 ALA A N 1
ATOM 650 C CA . ALA A 1 83 ? -5.836 -9.105 21.762 1.00 87.94 83 ALA A CA 1
ATOM 651 C C . ALA A 1 83 ? -6.739 -8.411 22.789 1.00 87.94 83 ALA A C 1
ATOM 653 O O . ALA A 1 83 ? -7.964 -8.455 22.676 1.00 87.94 83 ALA A O 1
ATOM 654 N N . VAL A 1 84 ? -6.156 -7.707 23.759 1.00 88.06 84 VAL A N 1
ATOM 655 C CA . VAL A 1 84 ? -6.900 -6.783 24.631 1.00 88.06 84 VAL A CA 1
ATOM 656 C C . VAL A 1 84 ? -7.392 -5.603 23.789 1.00 88.06 84 VAL A C 1
ATOM 658 O O . VAL A 1 84 ? -6.633 -5.091 22.967 1.00 88.06 84 VAL A O 1
ATOM 661 N N . LEU A 1 85 ? -8.627 -5.125 23.994 1.00 84.06 85 LEU A N 1
ATOM 662 C CA . LEU A 1 85 ? -9.250 -4.044 23.199 1.00 84.06 85 LEU A CA 1
ATOM 663 C C . LEU A 1 85 ? -8.371 -2.788 23.041 1.00 84.06 85 LEU A C 1
ATOM 665 O O . LEU A 1 85 ? -8.393 -2.143 21.993 1.00 84.06 85 LEU A O 1
ATOM 669 N N . THR A 1 86 ? -7.576 -2.453 24.059 1.00 84.44 86 THR A N 1
ATOM 670 C CA . THR A 1 86 ? -6.622 -1.331 24.059 1.00 84.44 86 THR A CA 1
ATOM 671 C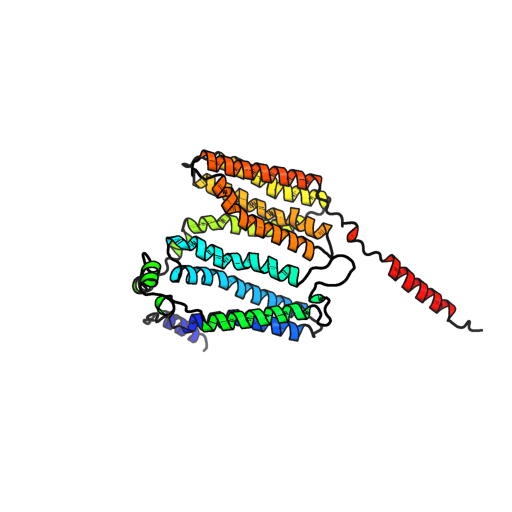 C . THR A 1 86 ? -5.388 -1.578 23.184 1.00 84.44 86 THR A C 1
ATOM 673 O O . THR A 1 86 ? -4.803 -0.627 22.669 1.00 84.44 86 THR A O 1
ATOM 676 N N . GLU A 1 87 ? -5.011 -2.839 22.975 1.00 82.94 87 GLU A N 1
ATOM 677 C CA . GLU A 1 87 ? -3.804 -3.283 22.269 1.00 82.94 87 GLU A CA 1
ATOM 678 C C . GLU A 1 87 ? -4.090 -3.861 20.873 1.00 82.94 87 GLU A C 1
ATOM 680 O O . GLU A 1 87 ? -3.162 -4.241 20.156 1.00 82.94 87 GLU A O 1
ATOM 685 N N . HIS A 1 88 ? -5.355 -3.873 20.429 1.00 83.75 88 HIS A N 1
ATOM 686 C CA . HIS A 1 88 ? -5.763 -4.352 19.098 1.00 83.75 88 HIS A CA 1
ATOM 687 C C . HIS A 1 88 ? -4.883 -3.793 17.967 1.00 83.75 88 HIS A C 1
ATOM 689 O O . HIS A 1 88 ? -4.506 -4.522 17.052 1.00 83.75 88 HIS A O 1
ATOM 695 N N . GLY A 1 89 ? -4.530 -2.503 18.026 1.00 76.19 89 GLY A N 1
ATOM 696 C CA . GLY A 1 89 ? -3.689 -1.863 17.011 1.00 76.19 89 GLY A CA 1
ATOM 697 C C . GLY A 1 89 ? -2.273 -2.444 16.934 1.00 76.19 89 GLY A C 1
ATOM 698 O O . GLY A 1 89 ? -1.750 -2.629 15.836 1.00 76.19 89 GLY A O 1
ATOM 699 N N . LEU A 1 90 ? -1.675 -2.785 18.081 1.00 81.44 90 LEU A N 1
ATOM 700 C CA . LEU A 1 90 ? -0.356 -3.419 18.147 1.00 81.44 90 LEU A CA 1
ATOM 701 C C . LEU A 1 90 ? -0.409 -4.836 17.567 1.00 81.44 90 LEU A C 1
ATOM 703 O O . LEU A 1 90 ? 0.445 -5.201 16.761 1.00 81.44 90 LEU A O 1
ATOM 707 N N . PHE A 1 91 ? -1.439 -5.603 17.927 1.00 81.50 91 PHE A N 1
ATOM 708 C CA . PHE A 1 91 ? -1.624 -6.978 17.461 1.00 81.50 91 PHE A CA 1
ATOM 709 C C . PHE A 1 91 ? -1.832 -7.042 15.940 1.00 81.50 91 PHE A C 1
ATOM 711 O O . PHE A 1 91 ? -1.135 -7.781 15.243 1.00 81.50 91 PHE A O 1
ATOM 718 N N . VAL A 1 92 ? -2.719 -6.195 15.399 1.00 81.94 92 VAL A N 1
ATOM 719 C CA . VAL A 1 92 ? -2.934 -6.078 13.946 1.00 81.94 92 VAL A CA 1
ATOM 720 C C . VAL A 1 92 ? -1.662 -5.608 13.247 1.00 81.94 92 VAL A C 1
ATOM 722 O O . VAL A 1 92 ? -1.305 -6.158 12.205 1.00 81.94 92 VAL A O 1
ATOM 725 N N . GLY A 1 93 ? -0.949 -4.624 13.804 1.00 77.44 93 GLY A N 1
ATOM 726 C CA . GLY A 1 93 ? 0.315 -4.134 13.250 1.00 77.44 93 GLY A CA 1
ATOM 727 C C . GLY A 1 93 ? 1.386 -5.224 13.159 1.00 77.44 93 GLY A C 1
ATOM 728 O O . GLY A 1 93 ? 2.018 -5.385 12.116 1.00 77.44 93 GLY A O 1
ATOM 729 N N . LEU A 1 94 ? 1.540 -6.030 14.212 1.00 80.38 94 LEU A N 1
ATOM 730 C CA . LEU A 1 94 ? 2.490 -7.141 14.245 1.00 80.38 94 LEU A CA 1
ATOM 731 C C . LEU A 1 94 ? 2.117 -8.241 13.237 1.00 80.38 94 LEU A C 1
ATOM 733 O O . LEU A 1 94 ? 2.965 -8.684 12.462 1.00 80.38 94 LEU A O 1
ATOM 737 N N . LEU A 1 95 ? 0.841 -8.640 13.204 1.00 79.81 95 LEU A N 1
ATOM 738 C CA . LEU A 1 95 ? 0.346 -9.686 12.305 1.00 79.81 95 LEU A CA 1
ATOM 739 C C . LEU A 1 95 ? 0.405 -9.266 10.831 1.00 79.81 95 LEU A C 1
ATOM 741 O O . LEU A 1 95 ? 0.773 -10.065 9.973 1.00 79.81 95 LEU A O 1
ATOM 745 N N . THR A 1 96 ? 0.091 -8.010 10.511 1.00 76.12 96 THR A N 1
ATOM 746 C CA . THR A 1 96 ? 0.144 -7.499 9.128 1.00 76.12 96 THR A CA 1
ATOM 747 C C . THR A 1 96 ? 1.568 -7.161 8.669 1.00 76.12 96 THR A C 1
ATOM 749 O O . THR A 1 96 ? 1.877 -7.279 7.477 1.00 76.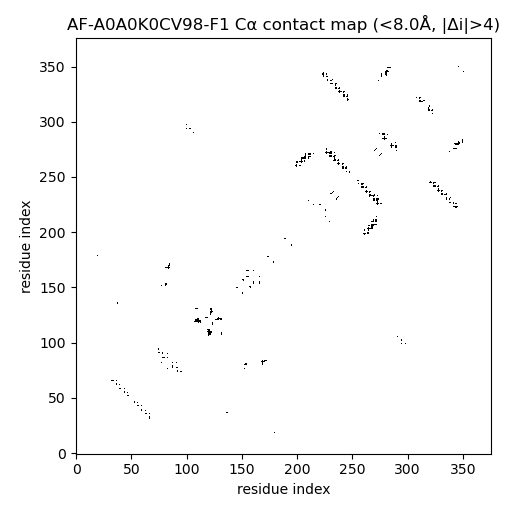12 96 THR A O 1
ATOM 752 N N . GLY A 1 97 ? 2.468 -6.828 9.602 1.00 67.50 97 GLY A N 1
ATOM 753 C CA . GLY A 1 97 ? 3.880 -6.530 9.343 1.00 67.50 97 GLY A CA 1
ATOM 754 C C . GLY A 1 97 ? 4.671 -7.692 8.730 1.00 67.50 97 GLY A C 1
ATOM 755 O O . GLY A 1 97 ? 5.680 -7.463 8.057 1.00 67.50 97 GLY A O 1
ATOM 756 N N . CYS A 1 98 ? 4.180 -8.932 8.860 1.00 71.56 98 CYS A N 1
ATOM 757 C CA . CYS A 1 98 ? 4.795 -10.109 8.241 1.00 71.56 98 CYS A CA 1
ATOM 758 C C . CYS A 1 98 ? 4.960 -9.965 6.718 1.00 71.56 98 CYS A C 1
ATOM 760 O O . CYS A 1 98 ? 5.942 -10.450 6.155 1.00 71.56 98 CYS A O 1
ATOM 762 N N . THR A 1 99 ? 4.048 -9.251 6.051 1.00 68.44 99 THR A N 1
ATOM 763 C CA . THR A 1 99 ? 4.072 -9.042 4.594 1.00 68.44 99 THR A CA 1
ATOM 764 C C . THR A 1 99 ? 5.274 -8.212 4.145 1.00 68.44 99 THR A C 1
ATOM 766 O O . THR A 1 99 ? 5.871 -8.489 3.106 1.00 68.44 99 THR A O 1
ATOM 769 N N . GLN A 1 100 ? 5.671 -7.233 4.956 1.00 63.88 100 GLN A N 1
ATOM 770 C CA . GLN A 1 100 ? 6.807 -6.362 4.679 1.00 63.88 100 GLN A CA 1
ATOM 771 C C . GLN A 1 100 ? 8.129 -7.046 5.030 1.00 63.88 100 GLN A C 1
ATOM 773 O O . GLN A 1 100 ? 9.054 -7.064 4.217 1.00 63.88 100 GLN A O 1
ATOM 778 N N . LEU A 1 101 ? 8.185 -7.696 6.199 1.00 67.25 101 LEU A N 1
ATOM 779 C CA . LEU A 1 101 ? 9.360 -8.448 6.646 1.00 67.25 101 LEU A CA 1
ATOM 780 C C . LEU A 1 101 ? 9.698 -9.592 5.682 1.00 67.25 101 LEU A C 1
ATOM 782 O O . LEU A 1 101 ? 10.863 -9.796 5.347 1.00 67.25 101 LEU A O 1
ATOM 786 N N . SER A 1 102 ? 8.688 -10.297 5.166 1.00 66.88 102 SER A N 1
ATOM 787 C CA . SER A 1 102 ? 8.889 -11.406 4.224 1.00 66.88 102 SER A CA 1
ATOM 788 C C . SER A 1 102 ? 9.655 -10.978 2.972 1.00 66.88 102 SER A C 1
ATOM 790 O O . SER A 1 102 ? 10.536 -11.714 2.526 1.00 66.88 102 SER A O 1
ATOM 792 N N . ASN A 1 103 ? 9.380 -9.788 2.428 1.00 62.50 103 ASN A N 1
ATOM 793 C CA . ASN A 1 103 ? 10.082 -9.267 1.251 1.00 62.50 103 ASN A CA 1
ATOM 794 C C . ASN A 1 103 ? 11.552 -8.959 1.561 1.00 62.50 103 ASN A C 1
ATOM 796 O O . ASN A 1 103 ? 12.429 -9.311 0.771 1.00 62.50 103 ASN A O 1
ATOM 800 N N . MET A 1 104 ? 11.829 -8.403 2.744 1.00 65.19 104 MET A N 1
ATOM 801 C CA . MET A 1 104 ? 13.190 -8.086 3.188 1.00 65.19 104 MET A CA 1
ATOM 802 C C . MET A 1 104 ? 14.080 -9.328 3.304 1.00 65.19 104 MET A C 1
ATOM 804 O O . MET A 1 104 ? 15.275 -9.234 3.040 1.00 65.19 104 MET A O 1
ATOM 808 N N . PHE A 1 105 ? 13.518 -10.486 3.663 1.00 68.31 105 PHE A N 1
ATOM 809 C CA . PHE A 1 105 ? 14.275 -11.738 3.776 1.00 68.31 105 PHE A CA 1
ATOM 810 C C . PHE A 1 105 ? 14.271 -12.560 2.480 1.00 68.31 105 PHE A C 1
ATOM 812 O O . PHE A 1 105 ? 15.317 -13.037 2.045 1.00 68.31 105 PHE A O 1
ATOM 819 N N . THR A 1 106 ? 13.117 -12.700 1.825 1.00 66.00 106 THR A N 1
ATOM 820 C CA . THR A 1 106 ? 12.957 -13.561 0.638 1.00 66.00 106 THR A CA 1
ATOM 821 C C . THR A 1 106 ? 13.738 -13.023 -0.561 1.00 66.00 106 THR A C 1
ATOM 823 O O . THR A 1 106 ? 14.361 -13.789 -1.301 1.00 66.00 106 THR A O 1
ATOM 826 N N . MET A 1 107 ? 13.745 -11.699 -0.754 1.00 63.28 107 MET A N 1
ATOM 827 C CA . MET A 1 107 ? 14.358 -11.082 -1.930 1.00 63.28 107 MET A CA 1
ATOM 828 C C . MET A 1 107 ? 15.895 -11.207 -1.939 1.00 63.28 107 MET A C 1
ATOM 830 O O . MET A 1 107 ? 16.414 -11.698 -2.942 1.00 63.28 107 MET A O 1
ATOM 834 N N . PRO A 1 108 ? 16.647 -10.892 -0.864 1.00 63.12 108 PRO A N 1
ATOM 835 C CA . PRO A 1 108 ? 18.100 -11.101 -0.830 1.00 63.12 108 PRO A CA 1
ATOM 836 C C . PRO A 1 108 ? 18.518 -12.573 -0.881 1.00 63.12 108 PRO A C 1
ATOM 838 O O . PRO A 1 108 ? 19.501 -12.912 -1.537 1.00 63.12 108 PRO A O 1
ATOM 841 N N . VAL A 1 109 ? 17.744 -13.468 -0.253 1.00 60.84 109 VAL A N 1
ATOM 842 C CA . VAL A 1 109 ? 17.963 -14.926 -0.322 1.00 60.84 109 VAL A CA 1
ATOM 843 C C . VAL A 1 109 ? 17.843 -15.432 -1.767 1.00 60.84 109 VAL A C 1
ATOM 845 O O . VAL A 1 109 ? 18.589 -16.320 -2.186 1.00 60.84 109 VAL A O 1
ATOM 848 N N . SER A 1 110 ? 16.968 -14.811 -2.566 1.00 56.66 110 SER A N 1
ATOM 849 C CA . SER A 1 110 ? 16.876 -15.044 -4.012 1.00 56.66 110 SER A CA 1
ATOM 850 C C . SER A 1 110 ? 17.912 -14.267 -4.850 1.00 56.66 110 SER A C 1
ATOM 852 O O . SER A 1 110 ? 18.153 -14.633 -6.003 1.00 56.66 110 SER A O 1
ATOM 854 N N . GLY A 1 111 ? 18.573 -13.239 -4.293 1.00 50.91 111 GLY A N 1
ATOM 855 C CA . GLY A 1 111 ? 19.507 -12.367 -5.008 1.00 50.91 111 GLY A CA 1
ATOM 856 C C . GLY A 1 111 ? 20.409 -11.486 -4.129 1.00 50.91 111 GLY A C 1
ATOM 857 O O . GLY A 1 111 ? 19.984 -10.434 -3.662 1.00 50.91 111 GLY A O 1
ATOM 858 N N . PHE A 1 112 ? 21.695 -11.847 -4.029 1.00 39.88 112 PHE A N 1
ATOM 859 C CA . PHE A 1 112 ? 22.790 -10.919 -3.713 1.00 39.88 112 PHE A CA 1
ATOM 860 C C . PHE A 1 112 ? 24.130 -11.449 -4.265 1.00 39.88 112 PHE A C 1
ATOM 862 O O . PHE A 1 112 ? 24.572 -12.520 -3.861 1.00 39.88 112 PHE A O 1
ATOM 869 N N . SER A 1 113 ? 24.754 -10.724 -5.202 1.00 35.00 113 SER A N 1
ATOM 870 C CA . SER A 1 113 ? 26.205 -10.734 -5.481 1.00 35.00 113 SER A CA 1
ATOM 871 C C . SER A 1 113 ? 26.532 -9.648 -6.519 1.00 35.00 113 SER A C 1
ATOM 873 O O . SER A 1 113 ? 26.075 -9.717 -7.658 1.00 35.00 113 SER A O 1
ATOM 875 N N . ASN A 1 114 ? 27.329 -8.650 -6.128 1.00 37.16 114 ASN A N 1
ATOM 876 C CA . ASN A 1 114 ? 28.245 -7.964 -7.051 1.00 37.16 114 ASN A CA 1
ATOM 877 C C . ASN A 1 114 ? 29.529 -8.827 -7.122 1.00 37.16 114 ASN A C 1
ATOM 879 O O . ASN A 1 114 ? 29.833 -9.525 -6.157 1.00 37.16 114 ASN A O 1
ATOM 883 N N . GLU A 1 115 ? 30.328 -8.884 -8.188 1.00 41.31 115 GLU A N 1
ATOM 884 C CA . GLU A 1 115 ? 30.539 -7.897 -9.258 1.00 41.31 115 GLU A CA 1
ATOM 885 C C . GLU A 1 115 ? 30.760 -8.538 -10.648 1.00 41.31 115 GLU A C 1
ATOM 887 O O . GLU A 1 115 ? 30.932 -7.833 -11.631 1.00 41.31 115 GLU A O 1
ATOM 892 N N . ASN A 1 116 ? 30.711 -9.868 -10.791 1.00 36.12 116 ASN A N 1
ATOM 893 C CA . ASN A 1 116 ? 30.881 -10.518 -12.096 1.00 36.12 116 ASN A CA 1
ATOM 894 C C . ASN A 1 116 ? 29.869 -11.652 -12.299 1.00 36.12 116 ASN A C 1
ATOM 896 O O . ASN A 1 116 ? 30.104 -12.797 -11.934 1.00 36.12 116 ASN A O 1
ATOM 900 N N . LEU A 1 117 ? 28.727 -11.288 -12.890 1.00 45.84 117 LEU A N 1
ATOM 901 C CA . LEU A 1 117 ? 27.865 -12.112 -13.743 1.00 45.84 117 LEU A CA 1
ATOM 902 C C . LEU A 1 117 ? 27.760 -13.617 -13.392 1.00 45.84 117 LEU A C 1
ATOM 904 O O . LEU A 1 117 ? 28.399 -14.437 -14.048 1.00 45.84 117 LEU A O 1
ATOM 908 N N . ARG A 1 118 ? 26.869 -13.978 -12.448 1.00 39.41 118 ARG A N 1
ATOM 909 C CA . ARG A 1 118 ? 25.876 -15.082 -12.554 1.00 39.41 118 ARG A CA 1
ATOM 910 C C . ARG A 1 118 ? 25.196 -15.390 -11.207 1.00 39.41 118 ARG A C 1
ATOM 912 O O . ARG A 1 118 ? 25.800 -15.994 -10.333 1.00 39.41 118 ARG A O 1
ATOM 919 N N . SER A 1 119 ? 23.880 -15.146 -11.168 1.00 42.56 119 SER A N 1
ATOM 920 C CA . SER A 1 119 ? 22.855 -15.820 -10.336 1.00 42.56 119 SER A CA 1
ATOM 921 C C . SER A 1 119 ? 22.906 -15.616 -8.801 1.00 42.56 119 SER A C 1
ATOM 923 O O . SER A 1 119 ? 23.948 -15.700 -8.165 1.00 42.56 119 SER A O 1
ATOM 925 N N . GLY A 1 120 ? 21.745 -15.325 -8.192 1.00 51.78 120 GLY A N 1
ATOM 926 C CA . GLY A 1 120 ? 21.598 -15.078 -6.746 1.00 51.78 120 GLY A CA 1
ATOM 927 C C . GLY A 1 120 ? 22.136 -16.211 -5.865 1.00 51.78 120 GLY A C 1
ATOM 928 O O . GLY A 1 120 ? 22.233 -17.330 -6.342 1.00 51.78 120 GLY A O 1
ATOM 929 N N . ALA A 1 121 ? 22.478 -15.936 -4.601 1.00 52.81 121 ALA A N 1
ATOM 930 C CA . ALA A 1 121 ? 23.248 -16.830 -3.718 1.00 52.81 121 ALA A CA 1
ATOM 931 C C . ALA A 1 121 ? 22.806 -18.313 -3.723 1.00 52.81 121 ALA A C 1
ATOM 933 O O . ALA A 1 121 ? 23.643 -19.213 -3.749 1.00 52.81 121 ALA A O 1
ATOM 934 N N . LEU A 1 122 ? 21.497 -18.578 -3.758 1.00 50.62 122 LEU A N 1
ATOM 935 C CA . LEU A 1 122 ? 20.947 -19.933 -3.893 1.00 50.62 122 LEU A CA 1
ATOM 936 C C . LEU A 1 122 ? 20.740 -20.361 -5.356 1.00 50.62 122 LEU A C 1
ATOM 938 O O . LEU A 1 122 ? 20.986 -21.510 -5.713 1.00 50.62 122 LEU A O 1
ATOM 942 N N . CYS A 1 123 ? 20.362 -19.424 -6.225 1.00 53.16 123 CYS A N 1
ATOM 943 C CA . CYS A 1 123 ? 20.122 -19.651 -7.651 1.00 53.16 123 CYS A CA 1
ATOM 944 C C . CYS A 1 123 ? 21.395 -19.953 -8.469 1.00 53.16 123 CYS A C 1
ATOM 946 O O . CYS A 1 123 ? 21.277 -20.492 -9.567 1.00 53.16 123 CYS A O 1
ATOM 948 N N . SER A 1 124 ? 22.587 -19.579 -7.982 1.00 48.72 124 SER A N 1
ATOM 949 C CA . SER A 1 124 ? 23.901 -19.859 -8.596 1.00 48.72 124 SER A CA 1
ATOM 950 C C . SER A 1 124 ? 24.584 -21.104 -8.048 1.00 48.72 124 SER A C 1
ATOM 952 O O . SER A 1 124 ? 25.572 -21.561 -8.621 1.00 48.72 124 SER A O 1
ATOM 954 N N . THR A 1 125 ? 24.061 -21.667 -6.958 1.00 61.94 125 THR A N 1
ATOM 955 C CA . THR A 1 125 ? 24.530 -22.946 -6.426 1.00 61.94 125 THR A CA 1
ATOM 956 C C . THR A 1 125 ? 24.182 -24.058 -7.425 1.00 61.94 125 THR A C 1
ATOM 958 O O . THR A 1 125 ? 23.268 -23.913 -8.236 1.00 61.94 125 THR A O 1
ATOM 961 N N . SER A 1 126 ? 24.869 -25.203 -7.368 1.00 58.56 126 SER A N 1
ATOM 962 C CA . SER A 1 126 ? 24.626 -26.371 -8.240 1.00 58.56 126 SER A CA 1
ATOM 963 C C . SER A 1 126 ? 23.174 -26.886 -8.249 1.00 58.56 126 SER A C 1
ATOM 965 O O . SER A 1 126 ? 22.809 -27.684 -9.105 1.00 58.56 126 SER A O 1
ATOM 967 N N . TRP A 1 127 ? 22.347 -26.406 -7.318 1.00 54.94 127 TRP A N 1
ATOM 968 C CA . TRP A 1 127 ? 20.933 -26.726 -7.135 1.00 54.94 127 TRP A CA 1
ATOM 969 C C . TRP A 1 127 ? 19.985 -25.760 -7.869 1.00 54.94 127 TRP A C 1
ATOM 971 O O . TRP A 1 127 ? 18.770 -25.960 -7.847 1.00 54.94 127 TRP A O 1
ATOM 981 N N . GLY A 1 128 ? 20.527 -24.723 -8.516 1.00 61.06 128 GLY A N 1
ATOM 982 C CA . GLY A 1 128 ? 19.784 -23.782 -9.347 1.00 61.06 128 GLY A CA 1
ATOM 983 C C . GLY A 1 128 ? 18.718 -22.984 -8.594 1.00 61.06 128 GLY A C 1
ATOM 984 O O . GLY A 1 128 ? 18.702 -22.894 -7.365 1.00 61.06 128 GLY A O 1
ATOM 985 N N . TRP A 1 129 ? 17.794 -22.395 -9.352 1.00 61.34 129 TRP A N 1
ATOM 986 C CA . TRP A 1 129 ? 16.677 -21.591 -8.841 1.00 61.34 129 TRP A CA 1
ATOM 987 C C . TRP A 1 129 ? 15.680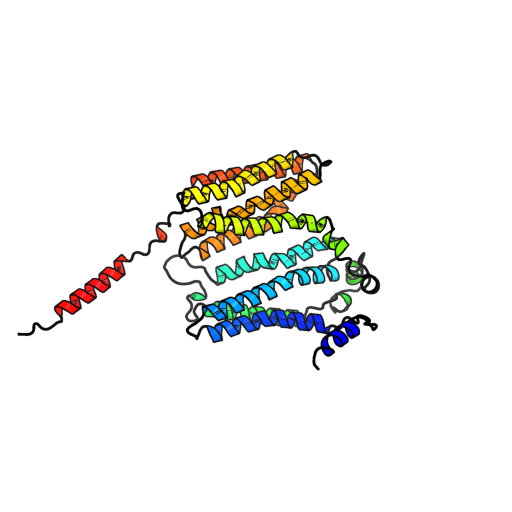 -22.402 -8.001 1.00 61.34 129 TRP A C 1
ATOM 989 O O . TRP A 1 129 ? 14.949 -21.844 -7.184 1.00 61.34 129 TRP A O 1
ATOM 999 N N . GLN A 1 130 ? 15.654 -23.722 -8.187 1.00 63.06 130 GLN A N 1
ATOM 1000 C CA . GLN A 1 130 ? 14.755 -24.646 -7.504 1.00 63.06 130 GLN A CA 1
ATOM 1001 C C . GLN A 1 130 ? 15.022 -24.694 -5.993 1.00 63.06 130 GLN A C 1
ATOM 1003 O O . GLN A 1 130 ? 14.093 -24.859 -5.204 1.00 63.06 130 GLN A O 1
ATOM 1008 N N . SER A 1 131 ? 16.276 -24.493 -5.579 1.00 63.50 131 SER A N 1
ATOM 1009 C CA . SER A 1 131 ? 16.700 -24.475 -4.172 1.00 63.50 131 SER A CA 1
ATOM 1010 C C . SER A 1 131 ? 15.902 -23.489 -3.308 1.00 63.50 131 SER A C 1
ATOM 1012 O O . SER A 1 131 ? 15.504 -23.825 -2.193 1.00 63.50 131 SER A O 1
ATOM 1014 N N . VAL A 1 132 ? 15.584 -22.307 -3.846 1.00 64.44 132 VAL A N 1
ATOM 1015 C CA . VAL A 1 132 ? 14.814 -21.266 -3.150 1.00 64.44 132 VAL A CA 1
ATOM 1016 C C . VAL A 1 132 ? 13.426 -21.781 -2.771 1.00 64.44 132 VAL A C 1
ATOM 1018 O O . VAL A 1 132 ? 12.962 -21.543 -1.655 1.00 64.44 132 VAL A O 1
ATOM 1021 N N . TYR A 1 133 ? 12.782 -22.536 -3.663 1.00 68.25 133 TYR A N 1
ATOM 1022 C CA . TYR A 1 133 ? 11.456 -23.101 -3.423 1.00 68.25 133 TYR A CA 1
ATOM 1023 C C . TYR A 1 133 ? 11.490 -24.190 -2.349 1.00 68.25 133 TYR A C 1
ATOM 1025 O O . TYR A 1 133 ? 10.612 -24.209 -1.489 1.00 68.25 133 TYR A O 1
ATOM 1033 N N . TYR A 1 134 ? 12.517 -25.046 -2.345 1.00 69.69 134 TYR A N 1
ATOM 1034 C CA . TYR A 1 134 ? 12.674 -26.092 -1.331 1.00 69.69 134 TYR A CA 1
ATOM 1035 C C . TYR A 1 134 ? 12.924 -25.525 0.069 1.00 69.69 134 TYR A C 1
ATOM 1037 O O . TYR A 1 134 ? 12.300 -25.977 1.027 1.00 69.69 134 TYR A O 1
ATOM 1045 N N . VAL A 1 135 ? 13.777 -24.504 0.190 1.00 72.19 135 VAL A N 1
ATOM 1046 C CA . VAL A 1 135 ? 14.058 -23.851 1.480 1.00 72.19 135 VAL A CA 1
ATOM 1047 C C . VAL A 1 135 ? 12.797 -23.189 2.042 1.00 72.19 135 VAL A C 1
ATOM 1049 O O . VAL A 1 135 ? 12.452 -23.411 3.203 1.00 72.19 135 VAL A O 1
ATOM 1052 N N . HIS A 1 136 ? 12.055 -22.442 1.217 1.00 70.19 136 HIS A N 1
ATOM 1053 C CA . HIS A 1 136 ? 10.802 -21.815 1.653 1.00 70.19 136 HIS A CA 1
ATOM 1054 C C . HIS A 1 136 ? 9.718 -22.847 1.979 1.00 70.19 136 HIS A C 1
ATOM 1056 O O . HIS A 1 136 ? 8.957 -22.646 2.924 1.00 70.19 136 HIS A O 1
ATOM 1062 N N . ALA A 1 137 ? 9.646 -23.954 1.235 1.00 70.38 137 ALA A N 1
ATOM 1063 C CA . ALA A 1 137 ? 8.721 -25.045 1.524 1.00 70.38 137 ALA A CA 1
ATOM 1064 C C . ALA A 1 137 ? 9.041 -25.712 2.869 1.00 70.38 137 ALA A C 1
ATOM 1066 O O . ALA A 1 137 ? 8.137 -25.884 3.682 1.00 70.38 137 ALA A O 1
ATOM 1067 N N . GLY A 1 138 ? 10.314 -26.017 3.139 1.00 80.06 138 GLY 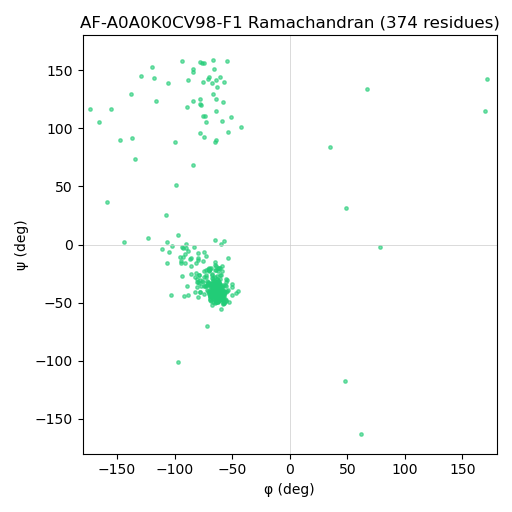A N 1
ATOM 1068 C CA . GLY A 1 138 ? 10.750 -26.596 4.412 1.00 80.06 138 GLY A CA 1
ATOM 1069 C C . GLY A 1 138 ? 10.455 -25.685 5.603 1.00 80.06 138 GLY A C 1
ATOM 1070 O O . GLY A 1 138 ? 9.874 -26.135 6.588 1.00 80.06 138 GLY A O 1
ATOM 1071 N N . LEU A 1 139 ? 10.767 -24.390 5.483 1.00 79.56 139 LEU A N 1
ATOM 1072 C CA . LEU A 1 139 ? 10.462 -23.403 6.522 1.00 79.56 139 LEU A CA 1
ATOM 1073 C C . LEU A 1 139 ? 8.950 -23.268 6.759 1.00 79.56 139 LEU A C 1
ATOM 1075 O O . LEU A 1 139 ? 8.519 -23.154 7.901 1.00 79.56 139 LEU A O 1
ATOM 1079 N N . SER A 1 140 ? 8.146 -23.329 5.693 1.00 78.12 140 SER A N 1
ATOM 1080 C CA . SER A 1 140 ? 6.682 -23.250 5.788 1.00 78.12 140 SER A CA 1
ATOM 1081 C C . SER A 1 140 ? 6.080 -24.490 6.454 1.00 78.12 140 SER A C 1
ATOM 1083 O O . SER A 1 140 ? 5.192 -24.350 7.285 1.00 78.12 140 SER A O 1
ATOM 1085 N N . VAL A 1 141 ? 6.575 -25.695 6.137 1.00 83.12 141 VAL A N 1
ATOM 1086 C CA . VAL A 1 141 ? 6.148 -26.940 6.806 1.00 83.12 141 VAL A CA 1
ATOM 1087 C C . VAL A 1 141 ? 6.530 -26.907 8.276 1.00 83.12 141 VAL A C 1
ATOM 1089 O O . VAL A 1 141 ? 5.705 -27.223 9.123 1.00 83.12 141 VAL A O 1
ATOM 1092 N N . PHE A 1 142 ? 7.755 -26.487 8.592 1.00 86.56 142 PHE A N 1
ATOM 1093 C CA . PHE A 1 142 ? 8.189 -26.334 9.975 1.00 86.56 142 PHE A CA 1
ATOM 1094 C C . PHE A 1 142 ? 7.299 -25.342 10.735 1.00 86.56 142 PHE A C 1
ATOM 1096 O O . PHE A 1 142 ? 6.783 -25.683 11.795 1.00 86.56 142 PHE A O 1
ATOM 1103 N N . ALA A 1 143 ? 7.047 -24.159 10.166 1.00 83.56 143 ALA A N 1
ATOM 1104 C CA . ALA A 1 143 ? 6.171 -23.155 10.762 1.00 83.56 143 ALA A CA 1
ATOM 1105 C C . ALA A 1 143 ? 4.732 -23.664 10.933 1.00 83.56 143 ALA A C 1
ATOM 1107 O O . ALA A 1 143 ? 4.127 -23.422 11.971 1.00 83.56 143 ALA A O 1
ATOM 1108 N N . PHE A 1 144 ? 4.204 -24.412 9.960 1.00 84.25 144 PHE A N 1
ATOM 1109 C CA . PHE A 1 144 ? 2.889 -25.043 10.053 1.00 84.25 144 PHE A CA 1
ATOM 1110 C C . PHE A 1 144 ? 2.841 -26.093 11.168 1.00 84.25 144 PHE A C 1
ATOM 1112 O O . PHE A 1 144 ? 1.920 -26.078 11.975 1.00 84.25 144 PHE A O 1
ATOM 1119 N N . CYS A 1 145 ? 3.853 -26.958 11.273 1.00 88.00 145 CYS A N 1
ATOM 1120 C CA . CYS A 1 145 ? 3.955 -27.920 12.369 1.00 88.00 145 CYS A CA 1
ATOM 1121 C C . CYS A 1 145 ? 4.027 -27.211 13.727 1.00 88.00 145 CYS A C 1
ATOM 1123 O O . CYS A 1 145 ? 3.325 -27.602 14.653 1.00 88.00 145 CYS A O 1
ATOM 1125 N N . CYS A 1 146 ? 4.827 -26.149 13.852 1.00 87.88 146 CYS A N 1
ATOM 1126 C CA . CYS A 1 146 ? 4.866 -25.335 15.065 1.00 87.88 146 CYS A CA 1
ATOM 1127 C C . CYS A 1 146 ? 3.501 -24.710 15.372 1.00 87.88 146 CYS A C 1
ATOM 1129 O O . CYS A 1 146 ? 3.068 -24.750 16.517 1.00 87.88 146 CYS A O 1
ATOM 1131 N N . TRP A 1 147 ? 2.810 -24.175 14.364 1.00 85.81 147 TRP A N 1
ATOM 1132 C CA . TRP A 1 147 ? 1.482 -23.591 14.525 1.00 85.81 147 TRP A CA 1
ATOM 1133 C C . TRP A 1 147 ? 0.463 -24.633 15.000 1.00 85.81 147 TRP A C 1
ATOM 1135 O O . TRP A 1 147 ? -0.172 -24.404 16.016 1.00 85.81 147 TRP A O 1
ATOM 1145 N N . VAL A 1 148 ? 0.385 -25.813 14.377 1.00 85.62 148 VAL A N 1
ATOM 1146 C CA . VAL A 1 148 ? -0.531 -26.896 14.799 1.00 85.62 148 VAL A CA 1
ATOM 1147 C C . VAL A 1 148 ? -0.265 -27.356 16.239 1.00 85.62 148 VAL A C 1
ATOM 1149 O O . VAL A 1 148 ? -1.192 -27.728 16.955 1.00 85.62 148 VAL A O 1
ATOM 1152 N N . LEU A 1 149 ? 0.998 -27.353 16.673 1.00 86.56 149 LEU A N 1
ATOM 1153 C CA . LEU A 1 149 ? 1.371 -27.797 18.017 1.00 86.56 149 LEU A CA 1
ATOM 1154 C C . LEU A 1 149 ? 1.149 -26.728 19.097 1.00 86.56 149 LEU A C 1
ATOM 1156 O O . LEU A 1 149 ? 0.877 -27.086 20.241 1.00 86.56 149 LEU A O 1
ATOM 1160 N N . ILE A 1 150 ? 1.308 -25.446 18.759 1.00 86.62 150 ILE A N 1
ATOM 1161 C CA . ILE A 1 150 ? 1.324 -24.337 19.727 1.00 86.62 150 ILE A CA 1
ATOM 1162 C C . ILE A 1 150 ? 0.003 -23.567 19.719 1.00 86.62 150 ILE A C 1
ATOM 1164 O O . ILE A 1 150 ? -0.506 -23.205 20.774 1.00 86.62 150 ILE A O 1
ATOM 1168 N N . TYR A 1 151 ? -0.540 -23.283 18.538 1.00 84.06 151 TYR A N 1
ATOM 1169 C CA . TYR A 1 151 ? -1.668 -22.380 18.388 1.00 84.06 151 TYR A CA 1
ATOM 1170 C C . TYR A 1 151 ? -2.981 -23.034 18.822 1.00 84.06 151 TYR A C 1
ATOM 1172 O O . TYR A 1 151 ? -3.252 -24.206 18.550 1.00 84.06 151 TYR A O 1
ATOM 1180 N N . LYS A 1 152 ? -3.806 -22.236 19.498 1.00 83.62 152 LYS A N 1
ATOM 1181 C CA . LYS A 1 152 ? -5.193 -22.543 19.838 1.00 83.62 152 LYS A CA 1
ATOM 1182 C C . LYS A 1 152 ? -6.051 -21.369 19.404 1.00 83.62 152 LYS A C 1
ATOM 1184 O O . LYS A 1 152 ? -5.612 -20.227 19.504 1.00 83.62 152 LYS A O 1
ATOM 1189 N N . ASP A 1 153 ? -7.266 -21.641 18.945 1.00 82.06 153 ASP A N 1
ATOM 1190 C CA . ASP A 1 153 ? -8.152 -20.578 18.467 1.00 82.06 153 ASP A CA 1
ATOM 1191 C C . ASP A 1 153 ? -8.564 -19.647 19.607 1.00 82.06 153 ASP A C 1
ATOM 1193 O O . ASP A 1 153 ? -8.678 -18.439 19.407 1.00 82.06 153 ASP A O 1
ATOM 1197 N N . ARG A 1 154 ? -8.702 -20.179 20.829 1.00 80.12 154 ARG A N 1
ATOM 1198 C CA . ARG A 1 154 ? -9.151 -19.407 21.986 1.00 80.12 154 ARG A CA 1
ATOM 1199 C C . ARG A 1 154 ? -8.111 -19.338 23.109 1.00 80.12 154 ARG A C 1
ATOM 1201 O O . ARG A 1 154 ? -7.459 -20.346 23.400 1.00 80.12 154 ARG A O 1
ATOM 1208 N N . PRO A 1 155 ? -8.007 -18.192 23.807 1.00 84.62 155 PRO A N 1
ATOM 1209 C CA . PRO A 1 155 ? -7.090 -18.047 24.933 1.00 84.62 155 PRO A CA 1
ATOM 1210 C C . PRO A 1 155 ? -7.483 -18.914 26.141 1.00 84.62 155 PRO A C 1
ATOM 1212 O O . PRO A 1 155 ? -6.606 -19.317 26.895 1.00 84.62 155 PRO A O 1
ATOM 1215 N N . ASP A 1 156 ? -8.768 -19.257 26.317 1.00 82.12 156 ASP A N 1
ATOM 1216 C CA . ASP A 1 156 ? -9.246 -20.113 27.416 1.00 82.12 156 ASP A CA 1
ATOM 1217 C C . ASP A 1 156 ? -8.823 -21.585 27.288 1.00 82.12 156 ASP A C 1
ATOM 1219 O O . ASP A 1 156 ? -8.786 -22.307 28.283 1.00 82.12 156 ASP A O 1
ATOM 1223 N N . GLU A 1 157 ? -8.469 -22.029 26.083 1.00 83.56 157 GLU A N 1
ATOM 1224 C CA . GLU A 1 157 ? -8.026 -23.403 25.815 1.00 83.56 157 GLU A CA 1
ATOM 1225 C C . GLU A 1 157 ? -6.503 -23.563 25.899 1.00 83.56 157 GLU A C 1
ATOM 1227 O O . GLU A 1 157 ? -5.972 -24.677 25.860 1.00 83.56 157 GLU A O 1
ATOM 1232 N N . HIS A 1 158 ? -5.775 -22.452 25.979 1.00 85.69 158 HIS A N 1
ATOM 1233 C CA . HIS A 1 158 ? -4.330 -22.456 25.869 1.00 85.69 158 HIS A CA 1
ATOM 1234 C C . HIS A 1 158 ? -3.668 -22.645 27.238 1.00 85.69 158 HIS A C 1
ATOM 1236 O O . HIS A 1 158 ? -3.779 -21.808 28.128 1.00 85.69 158 HIS A O 1
ATOM 1242 N N . ALA A 1 159 ? -2.904 -23.730 27.392 1.00 83.00 159 ALA A N 1
ATOM 1243 C CA . ALA A 1 159 ? -2.334 -24.144 28.679 1.00 83.00 159 ALA A CA 1
ATOM 1244 C C . ALA A 1 159 ? -1.356 -23.135 29.317 1.00 83.00 159 ALA A C 1
ATOM 1246 O O . ALA A 1 159 ? -1.097 -23.218 30.516 1.00 83.00 159 ALA A O 1
ATOM 1247 N N . LEU A 1 160 ? -0.787 -22.217 28.527 1.00 85.56 160 LEU A N 1
ATOM 1248 C CA . LEU A 1 160 ? 0.149 -21.194 29.015 1.00 85.56 160 LEU A CA 1
ATOM 1249 C C . LEU A 1 160 ? -0.540 -19.886 29.440 1.00 85.56 160 LEU A C 1
ATOM 1251 O O . LEU A 1 160 ? 0.140 -19.025 29.988 1.00 85.56 160 LEU A O 1
ATOM 1255 N N . VAL A 1 161 ? -1.845 -19.724 29.189 1.00 88.12 161 VAL A N 1
ATOM 1256 C CA . VAL A 1 161 ? -2.577 -18.500 29.551 1.00 88.12 161 VAL A CA 1
ATOM 1257 C C . VAL A 1 161 ? -3.020 -18.593 31.008 1.00 88.12 161 VAL A C 1
ATOM 1259 O O . VAL A 1 161 ? -3.695 -19.539 31.417 1.00 88.12 161 VAL A O 1
ATOM 1262 N N . SER A 1 162 ? -2.625 -17.608 31.815 1.00 89.88 162 SER A N 1
ATOM 1263 C CA . SER A 1 162 ? -3.022 -17.551 33.226 1.00 89.88 162 SER A CA 1
ATOM 1264 C C . SER A 1 162 ? -4.472 -17.077 33.388 1.00 89.88 162 SER A C 1
ATOM 1266 O O . SER A 1 162 ? -5.004 -16.362 32.543 1.00 89.88 162 SER A O 1
ATOM 1268 N N . ALA A 1 163 ? -5.126 -17.427 34.500 1.00 87.38 163 ALA A N 1
ATOM 1269 C CA . ALA A 1 163 ? -6.495 -16.968 34.767 1.00 87.38 163 ALA A CA 1
ATOM 1270 C C . ALA A 1 163 ? -6.597 -15.432 34.882 1.00 87.38 163 ALA A C 1
ATOM 1272 O O . ALA A 1 163 ? -7.613 -14.850 34.504 1.00 87.38 163 ALA A O 1
ATOM 1273 N N . GLU A 1 164 ? -5.539 -14.782 35.375 1.00 88.06 164 GLU A N 1
ATOM 1274 C CA . GLU A 1 164 ? -5.434 -13.321 35.448 1.00 88.06 164 GLU A CA 1
ATOM 1275 C C . GLU A 1 164 ? -5.354 -12.707 34.043 1.00 88.06 164 GLU A C 1
ATOM 1277 O O . GLU A 1 164 ? -6.163 -11.845 33.701 1.00 88.06 164 GLU A O 1
ATOM 1282 N N . GLU A 1 165 ? -4.466 -13.224 33.192 1.00 88.56 165 GLU A N 1
ATOM 1283 C CA . GLU A 1 165 ? -4.334 -12.806 31.791 1.00 88.56 165 GLU A CA 1
ATOM 1284 C C . GLU A 1 165 ? -5.626 -13.035 30.996 1.00 88.56 165 GLU A C 1
ATOM 1286 O O . GLU A 1 165 ? -6.070 -12.148 30.270 1.00 88.56 165 GLU A O 1
ATOM 1291 N N . LEU A 1 166 ? -6.288 -14.180 31.184 1.00 87.94 166 LEU A N 1
ATOM 1292 C CA . LEU A 1 166 ? -7.561 -14.479 30.531 1.00 87.94 166 LEU A CA 1
ATOM 1293 C C . LEU A 1 166 ? -8.639 -13.452 30.895 1.00 87.94 166 LEU A C 1
ATOM 1295 O O . LEU A 1 166 ? -9.365 -12.983 30.018 1.00 87.94 166 LEU A O 1
ATOM 1299 N N . SER A 1 167 ? -8.730 -13.088 32.179 1.00 87.94 167 SER A N 1
ATOM 1300 C CA . SER A 1 167 ? -9.684 -12.077 32.642 1.00 87.94 167 SER A CA 1
ATOM 1301 C C . SER A 1 167 ? -9.403 -10.704 32.030 1.00 87.94 167 SER A C 1
ATOM 1303 O O . SER A 1 167 ? -10.340 -10.004 31.653 1.00 87.94 167 SER A O 1
ATOM 1305 N N . HIS A 1 168 ? -8.124 -10.367 31.843 1.00 89.12 168 HIS A N 1
ATOM 1306 C CA . HIS A 1 168 ? -7.700 -9.123 31.214 1.00 89.12 168 HIS A CA 1
ATOM 1307 C C . HIS A 1 168 ? -8.001 -9.092 29.706 1.00 89.12 168 HIS A C 1
ATOM 1309 O O . HIS A 1 168 ? -8.499 -8.092 29.195 1.00 89.12 168 HIS A O 1
ATOM 1315 N N . ILE A 1 169 ? -7.780 -10.199 28.987 1.00 88.25 169 ILE A N 1
ATOM 1316 C CA . ILE A 1 169 ? -8.092 -10.312 27.550 1.00 88.25 169 ILE A CA 1
ATOM 1317 C C . ILE A 1 169 ? -9.599 -10.223 27.295 1.00 88.25 169 ILE A C 1
ATOM 1319 O O . ILE A 1 169 ? -10.028 -9.621 26.310 1.00 88.25 169 ILE A O 1
ATOM 1323 N N . GLN A 1 170 ? -10.413 -10.843 28.150 1.00 86.94 170 GLN A N 1
ATOM 1324 C CA . GLN A 1 170 ? -11.868 -10.882 27.981 1.00 86.94 170 GLN A CA 1
ATOM 1325 C C . GLN A 1 170 ? -12.568 -9.595 28.436 1.00 86.94 170 GLN A C 1
ATOM 1327 O O . GLN A 1 170 ? -13.749 -9.400 28.133 1.00 86.94 170 GLN A O 1
ATOM 1332 N N . GLU A 1 171 ? -11.866 -8.704 29.137 1.00 87.19 171 GLU A N 1
ATOM 1333 C CA . GLU A 1 171 ? -12.426 -7.458 29.643 1.00 87.19 171 GLU A CA 1
ATOM 1334 C C . GLU A 1 171 ? -12.996 -6.596 28.501 1.00 87.19 171 GLU A C 1
ATOM 1336 O O . GLU A 1 171 ? -12.313 -6.249 27.538 1.00 87.19 171 GLU A O 1
ATOM 1341 N N . GLY A 1 172 ? -14.287 -6.260 28.591 1.00 81.25 172 GLY A N 1
ATOM 1342 C CA . GLY A 1 172 ? -14.986 -5.423 27.609 1.00 81.25 172 GLY A CA 1
ATOM 1343 C C . GLY A 1 172 ? -15.410 -6.124 26.311 1.00 81.25 172 GLY A C 1
ATOM 1344 O O . GLY A 1 172 ? -16.057 -5.484 25.477 1.00 81.25 172 GLY A O 1
ATOM 1345 N N . LYS A 1 173 ? -15.098 -7.414 26.125 1.00 85.50 173 LYS A N 1
ATOM 1346 C CA . LYS A 1 173 ? -15.550 -8.201 24.965 1.00 85.50 173 LYS A CA 1
ATOM 1347 C C . LYS A 1 173 ? -16.953 -8.770 25.190 1.00 85.50 173 LYS A C 1
ATOM 1349 O O . LYS A 1 173 ? -17.350 -9.078 26.313 1.00 85.50 173 LYS A O 1
ATOM 1354 N N . LEU A 1 174 ? -17.716 -8.915 24.106 1.00 77.25 174 LEU A N 1
ATOM 1355 C CA . LEU A 1 174 ? -19.030 -9.562 24.146 1.00 77.25 174 LEU A CA 1
ATOM 1356 C C . LEU A 1 174 ? -18.875 -11.066 24.394 1.00 77.25 174 LEU A C 1
ATOM 1358 O O . LEU A 1 174 ? -17.938 -11.697 23.902 1.00 77.25 174 LEU A O 1
ATOM 1362 N N . SER A 1 175 ? -19.804 -11.656 25.147 1.00 70.56 175 SER A N 1
ATOM 1363 C CA . SER A 1 175 ? -19.783 -13.095 25.399 1.00 70.56 175 SER A CA 1
ATOM 1364 C C . SER A 1 175 ? -20.239 -13.869 24.159 1.00 70.56 175 SER A C 1
ATOM 1366 O O . SER A 1 175 ? -21.026 -13.378 23.351 1.00 70.56 175 SER A O 1
ATOM 1368 N N . LYS A 1 176 ? -19.836 -15.141 24.043 1.00 66.81 176 LYS A N 1
ATOM 1369 C CA . LYS A 1 176 ? -20.275 -16.062 22.973 1.00 66.81 176 LYS A CA 1
ATOM 1370 C C . LYS A 1 176 ? -21.805 -16.091 22.809 1.00 66.81 176 LYS A C 1
ATOM 1372 O O . LYS A 1 176 ? -22.322 -16.146 21.698 1.00 66.81 176 LYS A O 1
ATOM 1377 N N . LYS A 1 177 ? -22.535 -15.994 23.927 1.00 67.94 177 LYS A N 1
ATOM 1378 C CA . LYS A 1 177 ? -24.008 -15.952 23.950 1.00 67.94 177 LYS A CA 1
ATOM 1379 C C . LYS A 1 177 ? -24.589 -14.677 23.334 1.00 67.94 177 LYS A C 1
ATOM 1381 O O . LYS A 1 177 ? -25.697 -14.721 22.811 1.00 67.94 177 LYS A O 1
ATOM 1386 N N . ASP A 1 178 ? -23.858 -13.568 23.388 1.00 70.06 178 ASP A N 1
ATOM 1387 C CA . ASP A 1 178 ? -24.297 -12.286 22.840 1.00 70.06 178 ASP A CA 1
ATOM 1388 C C . ASP A 1 178 ? -24.121 -12.240 21.317 1.00 70.06 178 ASP A C 1
ATOM 1390 O O . ASP A 1 178 ? -24.952 -11.654 20.625 1.00 70.06 178 ASP A O 1
ATOM 1394 N N . TYR A 1 179 ? -23.091 -12.908 20.782 1.00 67.94 179 TYR A N 1
ATOM 1395 C CA . TYR A 1 179 ? -22.892 -13.053 19.336 1.00 67.94 179 TYR A CA 1
ATOM 1396 C C . TYR A 1 179 ? -23.946 -13.958 18.696 1.00 67.94 179 TYR A C 1
ATOM 1398 O O . TYR A 1 179 ? -24.577 -13.561 17.723 1.00 67.94 179 TYR A O 1
ATOM 1406 N N . ALA A 1 180 ? -24.206 -15.131 19.281 1.00 67.56 180 ALA A N 1
ATOM 1407 C CA . ALA A 1 180 ? -25.168 -16.098 18.739 1.00 67.56 180 ALA A CA 1
ATOM 1408 C C . ALA A 1 180 ? -26.622 -15.588 18.716 1.00 67.56 180 ALA A C 1
ATOM 1410 O O . ALA A 1 180 ? -27.471 -16.142 18.024 1.00 67.56 180 ALA A O 1
ATOM 1411 N N . LYS A 1 181 ? -26.927 -14.546 19.496 1.00 70.56 181 LYS A N 1
ATOM 1412 C CA . LYS A 1 181 ? -28.275 -13.983 19.628 1.00 70.56 181 LYS A CA 1
ATOM 1413 C C . LYS A 1 181 ? -28.568 -12.857 18.630 1.00 70.56 181 LYS A C 1
ATOM 1415 O O . LYS A 1 181 ? -29.729 -12.487 18.477 1.00 70.56 181 LYS A O 1
ATOM 1420 N N . ASN A 1 182 ? -27.545 -12.289 17.992 1.00 71.75 182 ASN A N 1
ATOM 1421 C CA . ASN A 1 182 ? -27.689 -11.125 17.124 1.00 71.75 182 ASN A CA 1
ATOM 1422 C C . ASN A 1 182 ? -27.324 -11.477 15.679 1.00 71.75 182 ASN A C 1
ATOM 1424 O O . ASN A 1 182 ? -26.197 -11.882 15.401 1.00 71.75 182 ASN A O 1
ATOM 1428 N N . ASP A 1 183 ? -28.252 -11.250 14.750 1.00 77.81 183 ASP A N 1
ATOM 1429 C CA . ASP A 1 183 ? -27.968 -11.368 13.319 1.00 77.81 183 ASP A CA 1
ATOM 1430 C C . ASP A 1 183 ? -26.867 -10.391 12.893 1.00 77.81 183 ASP A C 1
ATOM 1432 O O . ASP A 1 183 ? -26.817 -9.245 13.351 1.00 77.81 183 ASP A O 1
ATOM 1436 N N . ILE A 1 184 ? -26.012 -10.817 11.957 1.00 79.19 184 ILE A N 1
ATOM 1437 C CA . ILE A 1 184 ? -24.957 -9.965 11.398 1.00 79.19 184 ILE A CA 1
ATOM 1438 C C . ILE A 1 184 ? -25.617 -8.800 10.644 1.00 79.19 184 ILE A C 1
ATOM 1440 O O . ILE A 1 184 ? -26.258 -9.014 9.607 1.00 79.19 184 ILE A O 1
ATOM 1444 N N . PRO A 1 185 ? -25.449 -7.540 11.086 1.00 85.81 185 PRO A N 1
ATOM 1445 C CA . PRO A 1 185 ? -26.180 -6.425 10.508 1.00 85.81 185 PRO A CA 1
ATOM 1446 C C . PRO A 1 185 ? -25.468 -5.914 9.246 1.00 85.81 185 PRO A C 1
ATOM 1448 O O . PRO A 1 185 ? -24.945 -4.799 9.219 1.00 85.81 185 PRO A O 1
ATOM 1451 N N . PHE A 1 186 ? -25.463 -6.708 8.168 1.00 84.56 186 PHE A N 1
ATOM 1452 C CA . PHE A 1 186 ? -24.752 -6.409 6.913 1.00 84.56 186 PHE A CA 1
ATOM 1453 C C . PHE A 1 186 ? -25.039 -5.005 6.378 1.00 84.56 186 PHE A C 1
ATOM 1455 O O . PHE A 1 186 ? -24.121 -4.283 6.001 1.00 84.56 186 PHE A O 1
ATOM 1462 N N . ARG A 1 187 ? -26.305 -4.570 6.393 1.00 81.56 187 ARG A N 1
ATOM 1463 C CA . ARG A 1 187 ? -26.681 -3.228 5.925 1.00 81.56 187 ARG A CA 1
ATOM 1464 C C . ARG A 1 187 ? -26.089 -2.119 6.798 1.00 81.56 187 ARG A C 1
ATOM 1466 O O . ARG A 1 187 ? -25.696 -1.082 6.270 1.00 81.56 187 ARG A O 1
ATOM 1473 N N . ALA A 1 188 ? -26.013 -2.327 8.111 1.00 82.38 188 ALA A N 1
ATOM 1474 C CA . ALA A 1 188 ? -25.413 -1.359 9.024 1.00 82.38 188 ALA A CA 1
ATOM 1475 C C . ALA A 1 188 ? -23.886 -1.320 8.869 1.00 82.38 188 ALA A C 1
ATOM 1477 O O . ALA A 1 188 ? -23.307 -0.237 8.858 1.00 82.38 188 ALA A O 1
ATOM 1478 N N . ILE A 1 189 ? -23.251 -2.480 8.668 1.00 83.38 189 ILE A N 1
ATOM 1479 C CA . ILE A 1 189 ? -21.812 -2.595 8.395 1.00 83.38 189 ILE A CA 1
ATOM 1480 C C . ILE A 1 189 ? -21.466 -1.892 7.078 1.00 83.38 189 ILE A C 1
ATOM 1482 O O . ILE A 1 189 ? -20.579 -1.041 7.051 1.00 83.38 189 ILE A O 1
ATOM 1486 N N . LEU A 1 190 ? -22.214 -2.172 6.006 1.00 79.75 190 LEU A N 1
ATOM 1487 C CA . LEU A 1 190 ? -22.017 -1.545 4.696 1.00 79.75 190 LEU A CA 1
ATOM 1488 C C . LEU A 1 190 ? -22.301 -0.037 4.706 1.00 79.75 190 LEU A C 1
ATOM 1490 O O . LEU A 1 190 ? -21.713 0.710 3.932 1.00 79.75 190 LEU A O 1
ATOM 1494 N N . SER A 1 191 ? -23.177 0.433 5.593 1.00 80.25 191 SER A N 1
ATOM 1495 C CA . SER A 1 191 ? -23.448 1.862 5.765 1.00 80.25 191 SER A CA 1
ATOM 1496 C C . SER A 1 191 ? -22.536 2.535 6.803 1.00 80.25 191 SER A C 1
ATOM 1498 O O . SER A 1 191 ? -22.690 3.733 7.061 1.00 80.25 191 SER A O 1
ATOM 1500 N N . SER A 1 192 ? -21.606 1.798 7.418 1.00 82.69 192 SER A N 1
ATOM 1501 C CA . SER A 1 192 ? -20.751 2.306 8.490 1.00 82.69 192 SER A CA 1
ATOM 1502 C C . SER A 1 192 ? -19.716 3.304 7.972 1.00 82.69 192 SER A C 1
ATOM 1504 O O . SER A 1 192 ? -19.116 3.122 6.913 1.00 82.69 192 SER A O 1
ATOM 1506 N N . LYS A 1 193 ? -19.441 4.340 8.775 1.00 75.62 193 LYS A N 1
ATOM 1507 C CA . LYS A 1 193 ? -18.411 5.366 8.517 1.00 75.62 193 LYS A CA 1
ATOM 1508 C C . LYS A 1 193 ? -17.026 4.762 8.271 1.00 75.62 193 LYS A C 1
ATOM 1510 O O . LYS A 1 193 ? -16.260 5.316 7.492 1.00 75.62 193 LYS A O 1
ATOM 1515 N N . THR A 1 194 ? -16.730 3.619 8.886 1.00 77.12 194 THR A N 1
ATOM 1516 C CA . THR A 1 194 ? -15.456 2.913 8.710 1.00 77.12 194 THR A CA 1
ATOM 1517 C C . THR A 1 194 ? -15.274 2.417 7.276 1.00 77.12 194 THR A C 1
ATOM 1519 O O . THR A 1 194 ? -14.179 2.527 6.733 1.00 77.12 194 THR A O 1
ATOM 1522 N N . LEU A 1 195 ? -16.344 1.951 6.617 1.00 79.56 195 LEU A N 1
ATOM 1523 C CA . LEU A 1 195 ? -16.259 1.471 5.236 1.00 79.56 195 LEU A CA 1
ATOM 1524 C C . LEU A 1 195 ? -16.037 2.618 4.240 1.00 79.56 195 LEU A C 1
ATOM 1526 O O . LEU A 1 195 ? -15.310 2.453 3.264 1.00 79.56 195 LEU A O 1
ATOM 1530 N N . TRP A 1 196 ? -16.577 3.808 4.520 1.00 75.88 196 TRP A N 1
ATOM 1531 C CA . TRP A 1 196 ? -16.286 5.012 3.732 1.00 75.88 196 TRP A CA 1
ATOM 1532 C C . TRP A 1 196 ? -14.793 5.375 3.742 1.00 75.88 196 TRP A C 1
ATOM 1534 O O . TRP A 1 196 ? -14.302 5.939 2.767 1.00 75.88 196 TRP A O 1
ATOM 1544 N N . GLY A 1 197 ? -14.054 4.992 4.789 1.00 77.12 197 GLY A N 1
ATOM 1545 C CA . GLY A 1 197 ? -12.595 5.121 4.846 1.00 77.12 197 GLY A CA 1
ATOM 1546 C C . GLY A 1 197 ? -11.840 4.198 3.880 1.00 77.12 197 GLY A C 1
ATOM 1547 O O . GLY A 1 197 ? -10.707 4.503 3.527 1.00 77.12 197 GLY A O 1
ATOM 1548 N N . ALA A 1 198 ? -12.458 3.114 3.398 1.00 83.31 198 ALA A N 1
ATOM 1549 C CA . ALA A 1 198 ? -11.870 2.212 2.400 1.00 83.31 198 ALA A CA 1
ATOM 1550 C C . ALA A 1 198 ? -12.096 2.683 0.948 1.00 83.31 198 ALA A C 1
ATOM 1552 O O . ALA A 1 198 ? -11.468 2.171 0.018 1.00 83.31 198 ALA A O 1
ATOM 1553 N N . LEU A 1 199 ? -12.965 3.680 0.741 1.00 86.25 199 LEU A N 1
ATOM 1554 C CA . LEU A 1 199 ? -13.286 4.230 -0.578 1.00 86.25 199 LEU A CA 1
ATOM 1555 C C . LEU A 1 199 ? -12.060 4.753 -1.356 1.00 86.25 199 LEU A C 1
ATOM 1557 O O . LEU A 1 199 ? -11.960 4.421 -2.539 1.00 86.25 199 LEU A O 1
ATOM 1561 N N . PRO A 1 200 ? -11.108 5.504 -0.758 1.00 87.12 200 PRO A N 1
ATOM 1562 C CA . PRO A 1 200 ? -9.921 5.962 -1.477 1.00 87.12 200 PRO A CA 1
ATOM 1563 C C . PRO A 1 200 ? -9.119 4.806 -2.078 1.00 87.12 200 PRO A C 1
ATOM 1565 O O . PRO A 1 200 ? -8.704 4.878 -3.229 1.00 87.12 200 PRO A O 1
ATOM 1568 N N . VAL A 1 201 ? -8.960 3.706 -1.335 1.00 87.00 201 VAL A N 1
ATOM 1569 C CA . VAL A 1 201 ? -8.20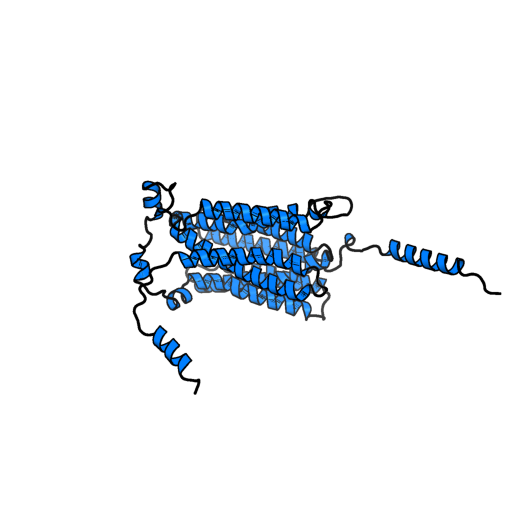6 2.525 -1.784 1.00 87.00 201 VAL A CA 1
ATOM 1570 C C . VAL A 1 201 ? -8.901 1.850 -2.967 1.00 87.00 201 VAL A C 1
ATOM 1572 O O . VAL A 1 201 ? -8.252 1.490 -3.951 1.00 87.00 201 VAL A O 1
ATOM 1575 N N . ALA A 1 202 ? -10.230 1.726 -2.910 1.00 89.06 202 ALA A N 1
ATOM 1576 C CA . ALA A 1 202 ? -11.014 1.171 -4.008 1.00 89.06 202 ALA A CA 1
ATOM 1577 C C . ALA A 1 202 ? -10.898 2.028 -5.280 1.00 89.06 202 ALA A C 1
ATOM 1579 O O . ALA A 1 202 ? -10.620 1.506 -6.359 1.00 89.06 202 ALA A O 1
ATOM 1580 N N . VAL A 1 203 ? -11.050 3.350 -5.165 1.00 90.75 203 VAL A N 1
ATOM 1581 C CA . VAL A 1 203 ? -10.929 4.269 -6.310 1.00 90.75 203 VAL A CA 1
ATOM 1582 C C . VAL A 1 203 ? -9.496 4.285 -6.853 1.00 90.75 203 VAL A C 1
ATOM 1584 O O . VAL A 1 203 ? -9.299 4.252 -8.071 1.00 90.75 203 VAL A O 1
ATOM 1587 N N . GLN A 1 204 ? -8.490 4.246 -5.976 1.00 92.00 204 GLN A N 1
ATOM 1588 C CA . GLN A 1 204 ? -7.083 4.146 -6.356 1.00 92.00 204 GLN A CA 1
ATOM 1589 C C . GLN A 1 204 ? -6.814 2.904 -7.220 1.00 92.00 204 GLN A C 1
ATOM 1591 O O . GLN A 1 204 ? -6.080 2.998 -8.203 1.00 92.00 204 GLN A O 1
ATOM 1596 N N . PHE A 1 205 ? -7.413 1.750 -6.903 1.00 90.38 205 PHE A N 1
ATOM 1597 C CA . PHE A 1 205 ? -7.283 0.537 -7.719 1.00 90.38 205 PHE A CA 1
ATOM 1598 C C . PHE A 1 205 ? -7.792 0.745 -9.153 1.00 90.38 205 PHE A C 1
ATOM 1600 O O . PHE A 1 205 ? -7.086 0.425 -10.111 1.00 90.38 205 PHE A O 1
ATOM 1607 N N . PHE A 1 206 ? -8.973 1.343 -9.326 1.00 91.62 206 PHE A N 1
ATOM 1608 C CA . PHE A 1 206 ? -9.507 1.619 -10.662 1.00 91.62 206 PHE A CA 1
ATOM 1609 C C . PHE A 1 206 ? -8.651 2.631 -11.429 1.00 91.62 206 PHE A C 1
ATOM 1611 O O . PHE A 1 206 ? -8.360 2.416 -12.606 1.00 91.62 206 PHE A O 1
ATOM 1618 N N . LEU A 1 207 ? -8.177 3.693 -10.768 1.00 91.50 207 LEU A N 1
ATOM 1619 C CA . LEU A 1 207 ? -7.274 4.659 -11.398 1.00 91.50 207 LEU A CA 1
ATOM 1620 C C . LEU A 1 207 ? -5.918 4.051 -11.765 1.00 91.50 207 LEU A C 1
ATOM 1622 O O . LEU A 1 207 ? -5.364 4.426 -12.794 1.00 91.50 207 LEU A O 1
ATOM 1626 N N . LYS A 1 208 ? -5.406 3.077 -11.002 1.00 91.94 208 LYS A N 1
ATOM 1627 C CA . LYS A 1 208 ? -4.210 2.307 -11.385 1.00 91.94 208 LYS A CA 1
ATOM 1628 C C . LYS A 1 208 ? -4.421 1.570 -12.708 1.00 91.94 208 LYS A C 1
ATOM 1630 O O . LYS A 1 208 ? -3.564 1.657 -13.587 1.00 91.94 208 LYS A O 1
ATOM 1635 N N . LEU A 1 209 ? -5.554 0.879 -12.867 1.00 91.38 209 LEU A N 1
ATOM 1636 C CA . LEU A 1 209 ? -5.881 0.148 -14.098 1.00 91.38 209 LEU A CA 1
ATOM 1637 C C . LEU A 1 209 ? -6.046 1.095 -15.292 1.00 91.38 209 LEU A C 1
ATOM 1639 O O . LEU A 1 209 ? -5.426 0.892 -16.335 1.00 91.38 209 LEU A O 1
ATOM 1643 N N . VAL A 1 210 ? -6.838 2.157 -15.121 1.00 91.12 210 VAL A N 1
ATOM 1644 C CA . VAL A 1 210 ? -7.065 3.166 -16.165 1.00 91.12 210 VAL A CA 1
ATOM 1645 C C . VAL A 1 210 ? -5.762 3.876 -16.525 1.00 91.12 210 VAL A C 1
ATOM 1647 O O . VAL A 1 210 ? -5.478 4.071 -17.704 1.00 91.12 210 VAL A O 1
ATOM 1650 N N . GLY A 1 211 ? -4.939 4.228 -15.537 1.00 88.50 211 GLY A N 1
ATOM 1651 C CA . GLY A 1 211 ? -3.628 4.838 -15.740 1.00 88.50 211 GLY A CA 1
ATOM 1652 C C . GLY A 1 211 ? -2.710 3.958 -16.583 1.00 88.50 211 GLY A C 1
ATOM 1653 O O . GLY A 1 211 ? -2.125 4.442 -17.549 1.00 88.50 211 GLY A O 1
ATOM 1654 N N . GLY A 1 212 ? -2.632 2.662 -16.267 1.00 88.31 212 GLY A N 1
ATOM 1655 C CA . GLY A 1 212 ? -1.848 1.696 -17.042 1.00 88.31 212 GLY A CA 1
ATOM 1656 C C . GLY A 1 212 ? -2.308 1.608 -18.498 1.00 88.31 212 GLY A C 1
ATOM 1657 O O . GLY A 1 212 ? -1.527 1.880 -19.406 1.00 88.31 212 GLY A O 1
ATOM 1658 N N . VAL A 1 213 ? -3.598 1.326 -18.717 1.00 89.56 213 VAL A N 1
ATOM 1659 C CA . VAL A 1 213 ? -4.168 1.182 -20.070 1.00 89.56 213 VAL A CA 1
ATOM 1660 C C . VAL A 1 213 ? -4.039 2.477 -20.872 1.00 89.56 213 VAL A C 1
ATOM 1662 O O . VAL A 1 213 ? -3.613 2.454 -22.022 1.00 89.56 213 VAL A O 1
ATOM 1665 N N . SER A 1 214 ? -4.365 3.624 -20.272 1.00 88.56 214 SER A N 1
ATOM 1666 C CA . SER A 1 214 ? -4.265 4.915 -20.960 1.00 88.56 214 SER A CA 1
ATOM 1667 C C . SER A 1 214 ? -2.822 5.241 -21.350 1.00 88.56 214 SER A C 1
ATOM 1669 O O . SER A 1 214 ? -2.582 5.668 -22.476 1.00 88.56 214 SER A O 1
ATOM 1671 N N . SER A 1 215 ? -1.844 4.954 -20.486 1.00 87.94 215 SER A N 1
ATOM 1672 C CA . SER A 1 215 ? -0.427 5.146 -20.808 1.00 87.94 215 SER A CA 1
ATOM 1673 C C . SER A 1 215 ? 0.022 4.295 -22.000 1.00 87.94 215 SER A C 1
ATOM 1675 O O . SER A 1 215 ? 0.852 4.734 -22.795 1.00 87.94 215 SER A O 1
ATOM 1677 N N . ASP A 1 216 ? -0.536 3.100 -22.174 1.00 84.75 216 ASP A N 1
ATOM 1678 C CA . ASP A 1 216 ? -0.202 2.234 -23.308 1.00 84.75 216 ASP A CA 1
ATOM 1679 C C . ASP A 1 216 ? -0.924 2.653 -24.599 1.00 84.75 216 ASP A C 1
ATOM 1681 O O . ASP A 1 216 ? -0.359 2.543 -25.685 1.00 84.75 216 ASP A O 1
ATOM 1685 N N . MET A 1 217 ? -2.140 3.198 -24.495 1.00 85.38 217 MET A N 1
ATOM 1686 C CA . MET A 1 217 ? -2.924 3.649 -25.653 1.00 85.38 217 MET A CA 1
ATOM 1687 C C . MET A 1 217 ? -2.486 5.009 -26.214 1.00 85.38 217 MET A C 1
ATOM 1689 O O . MET A 1 217 ? -2.711 5.285 -27.392 1.00 85.38 217 MET A O 1
ATOM 1693 N N . LEU A 1 218 ? -1.878 5.882 -25.404 1.00 81.50 218 LEU A N 1
ATOM 1694 C CA . LEU A 1 218 ? -1.406 7.189 -25.869 1.00 81.50 218 LEU A CA 1
ATOM 1695 C C . LEU A 1 218 ? -0.125 7.047 -26.712 1.00 81.50 218 LEU A C 1
ATOM 1697 O O . LEU A 1 218 ? 0.979 7.111 -26.187 1.00 81.50 218 LEU A O 1
ATOM 1701 N N . THR A 1 219 ? -0.239 6.921 -28.032 1.00 74.56 219 THR A N 1
ATOM 1702 C CA . THR A 1 219 ? 0.927 6.839 -28.941 1.00 74.56 219 THR A CA 1
ATOM 1703 C C . THR A 1 219 ? 1.437 8.201 -29.427 1.00 74.56 219 THR A C 1
ATOM 1705 O O . THR A 1 219 ? 2.447 8.270 -30.119 1.00 74.56 219 THR A O 1
ATOM 1708 N N . CYS A 1 220 ? 0.738 9.292 -29.099 1.00 76.94 220 CYS A N 1
ATOM 1709 C CA . CYS A 1 220 ? 0.996 10.620 -29.669 1.00 76.94 220 CYS A CA 1
ATOM 1710 C C . CYS A 1 220 ? 2.178 11.377 -29.038 1.00 76.94 220 CYS A C 1
ATOM 1712 O O . CYS A 1 220 ? 2.602 12.390 -29.586 1.00 76.94 220 CYS A O 1
ATOM 1714 N N . PHE A 1 221 ? 2.685 10.930 -27.887 1.00 81.19 221 PHE A N 1
ATOM 1715 C CA . PHE A 1 221 ? 3.737 11.613 -27.131 1.00 81.19 221 PHE A CA 1
ATOM 1716 C C . PHE A 1 221 ? 4.969 10.728 -26.976 1.00 81.19 221 PHE A C 1
ATOM 1718 O O . PHE A 1 221 ? 4.854 9.506 -26.915 1.00 81.19 221 PHE A O 1
ATOM 1725 N N . ASP A 1 222 ? 6.134 11.365 -26.841 1.00 84.94 222 ASP A N 1
ATOM 1726 C CA . ASP A 1 222 ? 7.359 10.681 -26.431 1.00 84.94 222 ASP A CA 1
ATOM 1727 C C . ASP A 1 222 ? 7.156 9.982 -25.076 1.00 84.94 222 ASP A C 1
ATOM 1729 O O . ASP A 1 222 ? 6.520 10.534 -24.169 1.00 84.94 222 ASP A O 1
ATOM 1733 N N . GLU A 1 223 ? 7.697 8.771 -24.925 1.00 86.44 223 GLU A N 1
ATOM 1734 C CA . GLU A 1 223 ? 7.478 7.951 -23.727 1.00 86.44 223 GLU A CA 1
ATOM 1735 C C . GLU A 1 223 ? 7.973 8.666 -22.464 1.00 86.44 223 GLU A C 1
ATOM 1737 O O . GLU A 1 223 ? 7.277 8.685 -21.451 1.00 86.44 223 GLU A O 1
ATOM 1742 N N . 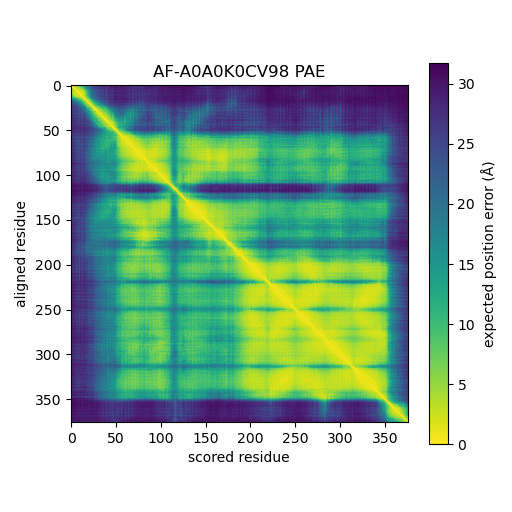THR A 1 224 ? 9.112 9.362 -22.523 1.00 86.88 224 THR A N 1
ATOM 1743 C CA . THR A 1 224 ? 9.622 10.136 -21.381 1.00 86.88 224 THR A CA 1
ATOM 1744 C C . THR A 1 224 ? 8.675 11.276 -20.998 1.00 86.88 224 THR A C 1
ATOM 1746 O O . THR A 1 224 ? 8.425 11.511 -19.814 1.00 86.88 224 THR A O 1
ATOM 1749 N N . CYS A 1 225 ? 8.100 11.973 -21.983 1.00 88.69 225 CYS A N 1
ATOM 1750 C CA . CYS A 1 225 ? 7.118 13.029 -21.737 1.00 88.69 225 CYS A CA 1
ATOM 1751 C C . CYS A 1 225 ? 5.859 12.464 -21.063 1.00 88.69 225 CYS A C 1
ATOM 1753 O O . CYS A 1 225 ? 5.398 13.003 -20.055 1.00 88.69 225 CYS A O 1
ATOM 1755 N N . LYS A 1 226 ? 5.363 11.327 -21.558 1.00 89.88 226 LYS A N 1
ATOM 1756 C CA . LYS A 1 226 ? 4.209 10.624 -20.997 1.00 89.88 226 LYS A CA 1
ATOM 1757 C C . LYS A 1 226 ? 4.423 10.266 -19.526 1.00 89.88 226 LYS A C 1
ATOM 1759 O O . LYS A 1 226 ? 3.596 10.623 -18.688 1.00 89.88 226 LYS A O 1
ATOM 1764 N N . LEU A 1 227 ? 5.551 9.638 -19.189 1.00 90.44 227 LEU A N 1
ATOM 1765 C CA . LEU A 1 227 ? 5.874 9.264 -17.806 1.00 90.44 227 LEU A CA 1
ATOM 1766 C C . LEU A 1 227 ? 5.871 10.477 -16.865 1.00 90.44 227 LEU A C 1
ATOM 1768 O O . LEU A 1 227 ? 5.320 10.407 -15.766 1.00 90.44 227 LEU A O 1
ATOM 1772 N N . ARG A 1 228 ? 6.442 11.607 -17.304 1.00 93.00 228 ARG A N 1
ATOM 1773 C CA . ARG A 1 228 ? 6.485 12.855 -16.524 1.00 93.00 228 ARG A CA 1
ATOM 1774 C C . ARG A 1 228 ? 5.094 13.449 -16.303 1.00 93.00 228 ARG A C 1
ATOM 1776 O O . ARG A 1 228 ? 4.816 13.922 -15.202 1.00 93.00 228 ARG A O 1
ATOM 1783 N N . VAL A 1 229 ? 4.222 13.400 -17.313 1.00 92.69 229 VAL A N 1
ATOM 1784 C CA . VAL A 1 229 ? 2.829 13.867 -17.209 1.00 92.69 229 VAL A CA 1
ATOM 1785 C C . VAL A 1 229 ? 2.043 13.015 -16.216 1.00 92.69 229 VAL A C 1
ATOM 1787 O O . VAL A 1 229 ? 1.442 13.571 -15.301 1.00 92.69 229 VAL A O 1
ATOM 1790 N N . TYR A 1 230 ? 2.087 11.683 -16.332 1.00 92.50 230 TYR A N 1
ATOM 1791 C CA . TYR A 1 230 ? 1.377 10.799 -15.398 1.00 92.50 230 TYR A CA 1
ATOM 1792 C C . TYR A 1 230 ? 1.893 10.931 -13.963 1.00 92.50 230 TYR A C 1
ATOM 1794 O O . TYR A 1 230 ? 1.095 10.951 -13.030 1.00 92.50 230 TYR A O 1
ATOM 1802 N N . ASN A 1 231 ? 3.206 11.082 -13.776 1.00 93.75 231 ASN A N 1
ATOM 1803 C CA . ASN A 1 231 ? 3.786 11.305 -12.454 1.00 93.75 231 ASN A CA 1
ATOM 1804 C C . ASN A 1 231 ? 3.393 12.670 -11.863 1.00 93.75 231 ASN A C 1
ATOM 1806 O O . ASN A 1 231 ? 3.080 12.757 -10.680 1.00 93.75 231 ASN A O 1
ATOM 1810 N N . SER A 1 232 ? 3.335 13.719 -12.690 1.00 95.00 232 SER A N 1
ATOM 1811 C CA . SER A 1 232 ? 2.872 15.047 -12.262 1.00 95.00 232 SER A CA 1
ATOM 1812 C C . SER A 1 232 ? 1.387 15.066 -11.933 1.00 95.00 232 SER A C 1
ATOM 1814 O O . SER A 1 232 ? 0.974 15.731 -10.986 1.00 95.00 232 SER A O 1
ATOM 1816 N N . LEU A 1 233 ? 0.581 14.312 -12.678 1.00 93.75 233 LEU A N 1
ATOM 1817 C CA . LEU A 1 233 ? -0.834 14.140 -12.381 1.00 93.75 233 LEU A CA 1
ATOM 1818 C C . LEU A 1 233 ? -1.045 13.330 -11.097 1.00 93.75 233 LEU A C 1
ATOM 1820 O O . LEU A 1 233 ? -1.973 13.620 -10.355 1.00 93.75 233 LEU A O 1
ATOM 1824 N N . ALA A 1 234 ? -0.176 12.360 -10.809 1.00 94.19 234 ALA A N 1
ATOM 1825 C CA . ALA A 1 234 ? -0.213 11.619 -9.556 1.00 94.19 234 ALA A CA 1
ATOM 1826 C C . ALA A 1 234 ? 0.259 12.489 -8.379 1.00 94.19 234 ALA A C 1
ATOM 1828 O O . ALA A 1 234 ? -0.541 12.899 -7.552 1.00 94.19 234 ALA A O 1
ATOM 1829 N N . LEU A 1 235 ? 1.549 12.818 -8.306 1.00 94.25 235 LEU A N 1
ATOM 1830 C CA . LEU A 1 235 ? 2.140 13.493 -7.146 1.00 94.25 235 LEU A CA 1
ATOM 1831 C C . LEU A 1 235 ? 1.765 14.977 -7.076 1.00 94.25 235 LEU A C 1
ATOM 1833 O O . LEU A 1 235 ? 1.441 15.486 -6.005 1.00 94.25 235 LEU A O 1
ATOM 1837 N N . GLY A 1 236 ? 1.798 15.678 -8.210 1.00 94.31 236 GLY A N 1
ATOM 1838 C CA . GLY A 1 236 ? 1.543 17.118 -8.267 1.00 94.31 236 GLY A CA 1
ATOM 1839 C C . GLY A 1 236 ? 0.087 17.472 -7.975 1.00 94.31 236 GLY A C 1
ATOM 1840 O O . GLY A 1 236 ? -0.172 18.346 -7.148 1.00 94.31 236 GLY A O 1
ATOM 1841 N N . ALA A 1 237 ? -0.874 16.776 -8.594 1.00 94.31 237 ALA A N 1
ATOM 1842 C CA . ALA A 1 237 ? -2.287 17.025 -8.309 1.00 94.31 237 ALA A CA 1
ATOM 1843 C C . ALA A 1 237 ? -2.653 16.599 -6.879 1.00 94.31 237 ALA A C 1
ATOM 1845 O O . ALA A 1 237 ? -3.309 17.369 -6.176 1.00 94.31 237 ALA A O 1
ATOM 1846 N N . SER A 1 238 ? -2.172 15.441 -6.402 1.00 94.69 238 SER A N 1
ATOM 1847 C CA . SER A 1 238 ? -2.375 15.021 -5.007 1.00 94.69 238 SER A CA 1
ATOM 1848 C C . SER A 1 238 ? -1.825 16.038 -4.008 1.00 94.69 238 SER A C 1
ATOM 1850 O O . SER A 1 238 ? -2.497 16.330 -3.021 1.00 94.69 238 SER A O 1
ATOM 1852 N N . ALA A 1 239 ? -0.666 16.651 -4.274 1.00 95.75 239 ALA A N 1
ATOM 1853 C CA . ALA A 1 239 ? -0.107 17.684 -3.405 1.00 95.75 239 ALA A CA 1
ATOM 1854 C C . ALA A 1 239 ? -1.032 18.901 -3.244 1.00 95.75 239 ALA A C 1
ATOM 1856 O O . ALA A 1 239 ? -1.170 19.423 -2.139 1.00 95.75 239 ALA A O 1
ATOM 1857 N N . ILE A 1 240 ? -1.708 19.329 -4.316 1.00 95.06 240 ILE A N 1
ATOM 1858 C CA . ILE A 1 240 ? -2.682 20.431 -4.261 1.00 95.06 240 ILE A CA 1
ATOM 1859 C C . ILE A 1 240 ? -3.870 20.049 -3.371 1.00 95.06 240 ILE A C 1
ATOM 1861 O O . ILE A 1 240 ? -4.314 20.857 -2.550 1.00 95.06 240 ILE A O 1
ATOM 1865 N N . PHE A 1 241 ? -4.368 18.814 -3.482 1.00 95.19 241 PHE A N 1
ATOM 1866 C CA . PHE A 1 241 ? -5.456 18.338 -2.627 1.00 95.19 241 PHE A CA 1
ATOM 1867 C C . PHE A 1 241 ? -5.031 18.218 -1.157 1.00 95.19 241 PHE A C 1
ATOM 1869 O O . PHE A 1 241 ? -5.782 18.656 -0.288 1.00 95.19 241 PHE A O 1
ATOM 1876 N N . PHE A 1 242 ? -3.820 17.733 -0.860 1.00 94.44 242 PHE A N 1
ATOM 1877 C CA . PHE A 1 242 ? -3.291 17.699 0.511 1.00 94.44 242 PHE A CA 1
ATOM 1878 C C . PHE A 1 242 ? -3.063 19.097 1.097 1.00 94.44 242 PHE A C 1
ATOM 1880 O O . PHE A 1 242 ? -3.402 19.343 2.254 1.00 94.44 242 PHE A O 1
ATOM 1887 N N . ALA A 1 243 ? -2.565 20.042 0.296 1.00 95.25 243 ALA A N 1
ATOM 1888 C CA . ALA A 1 243 ? -2.448 21.435 0.711 1.00 95.25 243 ALA A CA 1
ATOM 1889 C C . ALA A 1 243 ? -3.826 22.051 0.994 1.00 95.25 243 ALA A C 1
ATOM 1891 O O . ALA A 1 243 ? -3.991 22.757 1.984 1.00 95.25 243 ALA A O 1
ATOM 1892 N N . THR A 1 244 ? -4.831 21.738 0.171 1.00 93.25 244 THR A N 1
ATOM 1893 C CA . THR A 1 244 ? -6.216 22.184 0.384 1.00 93.25 244 THR A CA 1
ATOM 1894 C C . THR A 1 244 ? -6.797 21.589 1.667 1.00 93.25 244 THR A C 1
ATOM 1896 O O . THR A 1 244 ? -7.389 22.316 2.463 1.00 93.25 244 THR A O 1
ATOM 1899 N N . LEU A 1 245 ? -6.579 20.290 1.906 1.00 91.94 245 LEU A N 1
ATOM 1900 C CA . LEU A 1 245 ? -7.038 19.572 3.098 1.00 91.94 245 LEU A CA 1
ATOM 1901 C C . LEU A 1 245 ? -6.539 20.224 4.395 1.00 91.94 245 LEU A C 1
ATOM 1903 O O . LEU A 1 245 ? -7.280 20.284 5.374 1.00 91.94 245 LEU A O 1
ATOM 1907 N N . ALA A 1 246 ? -5.326 20.781 4.380 1.00 91.75 246 ALA A N 1
ATOM 1908 C CA . ALA A 1 246 ? -4.709 21.444 5.526 1.00 91.75 246 ALA A CA 1
ATOM 1909 C C . ALA A 1 246 ? -5.482 22.688 6.023 1.00 91.75 246 ALA A C 1
ATOM 1911 O O . ALA A 1 246 ? -5.343 23.081 7.184 1.00 91.75 246 ALA A O 1
ATOM 1912 N N . PHE A 1 247 ? -6.297 23.314 5.168 1.00 91.81 247 PHE A N 1
ATOM 1913 C CA . PHE A 1 247 ? -7.081 24.507 5.509 1.00 91.81 247 PHE A CA 1
ATOM 1914 C C . PHE A 1 247 ? -8.563 24.216 5.774 1.00 91.81 247 PHE A C 1
ATOM 1916 O O . PHE A 1 247 ? -9.307 25.143 6.099 1.00 91.81 247 PHE A O 1
ATOM 1923 N N . ILE A 1 248 ? -9.009 22.961 5.651 1.00 90.12 248 ILE A N 1
ATOM 1924 C CA . ILE A 1 248 ? -10.411 22.601 5.876 1.00 90.12 248 ILE A CA 1
ATOM 1925 C C . ILE A 1 248 ? -10.687 22.539 7.385 1.00 90.12 248 ILE A C 1
ATOM 1927 O O . ILE A 1 248 ? -10.073 21.739 8.095 1.00 90.12 248 ILE A O 1
ATOM 1931 N N . PRO A 1 249 ? -11.636 23.343 7.895 1.00 84.50 249 PRO A N 1
ATOM 1932 C CA . PRO A 1 249 ? -11.933 23.383 9.316 1.00 84.50 249 PRO A CA 1
ATOM 1933 C C . PRO A 1 249 ? -12.795 22.173 9.734 1.00 84.50 249 PRO A C 1
ATOM 1935 O O . PRO A 1 249 ? -13.468 21.538 8.913 1.00 84.50 249 PRO A O 1
ATOM 1938 N N . ARG A 1 250 ? -12.754 21.814 11.026 1.00 79.06 250 ARG A N 1
ATOM 1939 C CA . ARG A 1 250 ? -13.302 20.547 11.568 1.00 79.06 250 ARG A CA 1
ATOM 1940 C C . ARG A 1 250 ? -14.822 20.414 11.439 1.00 79.06 250 ARG A C 1
ATOM 1942 O O . ARG A 1 250 ? -15.349 19.312 11.613 1.00 79.06 250 ARG A O 1
ATOM 1949 N N . GLU A 1 251 ? -15.525 21.504 11.170 1.00 85.00 251 GLU A N 1
ATOM 1950 C CA . GLU A 1 251 ? -16.974 21.557 10.985 1.00 85.00 251 GLU A CA 1
ATOM 1951 C C . GLU A 1 251 ? -17.376 20.906 9.652 1.00 85.00 251 GLU A C 1
ATOM 1953 O O . GLU A 1 251 ? -18.403 20.233 9.571 1.00 85.00 251 GLU A O 1
ATOM 1958 N N . ASN A 1 252 ? -16.514 20.985 8.632 1.00 86.75 252 ASN A N 1
ATOM 1959 C CA . ASN A 1 252 ? -16.778 20.499 7.275 1.00 86.75 252 ASN A CA 1
ATOM 1960 C C . ASN A 1 252 ? -16.156 19.119 7.004 1.00 86.75 252 ASN A C 1
ATOM 1962 O O . ASN A 1 252 ? -15.474 18.899 6.001 1.00 86.75 252 ASN A O 1
ATOM 1966 N N . ARG A 1 253 ? -16.420 18.152 7.893 1.00 82.31 253 ARG A N 1
ATOM 1967 C CA . ARG A 1 253 ? -15.805 16.805 7.852 1.00 82.31 253 ARG A CA 1
ATOM 1968 C C . ARG 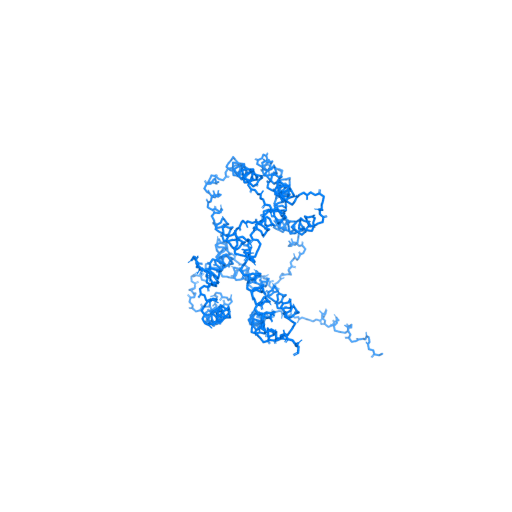A 1 253 ? -16.059 16.053 6.545 1.00 82.31 253 ARG A C 1
ATOM 1970 O O . ARG A 1 253 ? -15.191 15.324 6.085 1.00 82.31 253 ARG A O 1
ATOM 1977 N N . VAL A 1 254 ? -17.232 16.235 5.936 1.00 86.00 254 VAL A N 1
ATOM 1978 C CA . VAL A 1 254 ? -17.581 15.576 4.665 1.00 86.00 254 VAL A CA 1
ATOM 1979 C C . VAL A 1 254 ? -16.683 16.070 3.530 1.00 86.00 254 VAL A C 1
ATOM 1981 O O . VAL A 1 254 ? -16.175 15.260 2.762 1.00 86.00 254 VAL A O 1
ATOM 1984 N N . ILE A 1 255 ? -16.425 17.380 3.463 1.00 88.88 255 ILE A N 1
ATOM 1985 C CA . ILE A 1 255 ? -15.550 17.968 2.439 1.00 88.88 255 ILE A CA 1
ATOM 1986 C C . ILE A 1 255 ? -14.117 17.457 2.623 1.00 88.88 255 ILE A C 1
ATOM 1988 O O . ILE A 1 255 ? -13.485 17.073 1.644 1.00 88.88 255 ILE A O 1
ATOM 1992 N N . ALA A 1 256 ? -13.635 17.371 3.868 1.00 88.06 256 ALA A N 1
ATOM 1993 C CA . ALA A 1 256 ? -12.317 16.812 4.169 1.00 88.06 256 ALA A CA 1
ATOM 1994 C C . ALA A 1 256 ? -12.175 15.359 3.679 1.00 88.06 256 ALA A C 1
ATOM 1996 O O . ALA A 1 256 ? -11.185 15.029 3.033 1.00 88.06 256 ALA A O 1
ATOM 1997 N N . ILE A 1 257 ? -13.182 14.510 3.920 1.00 87.00 257 ILE A N 1
ATOM 1998 C CA . ILE A 1 257 ? -13.180 13.116 3.446 1.00 87.00 257 ILE A CA 1
ATOM 1999 C C . ILE A 1 257 ? -13.184 13.062 1.915 1.00 87.00 257 ILE A C 1
ATOM 2001 O O . ILE A 1 257 ? -12.408 12.311 1.336 1.00 87.00 257 ILE A O 1
ATOM 2005 N N . VAL A 1 258 ? -14.014 13.868 1.247 1.00 89.00 258 VAL A N 1
ATOM 2006 C CA . VAL A 1 258 ? -14.074 13.901 -0.225 1.00 89.00 258 VAL A CA 1
ATOM 2007 C C . VAL A 1 258 ? -12.728 14.323 -0.819 1.00 89.00 258 VAL A C 1
ATOM 2009 O O . VAL A 1 258 ? -12.223 13.660 -1.721 1.00 89.00 258 VAL A O 1
ATOM 2012 N N . VAL A 1 259 ? -12.116 15.386 -0.293 1.00 91.75 259 VAL A N 1
ATOM 2013 C CA . VAL A 1 259 ? -10.800 15.865 -0.745 1.00 91.75 259 VAL A CA 1
ATOM 2014 C C . VAL A 1 259 ? -9.716 14.815 -0.505 1.00 91.75 259 VAL A C 1
ATOM 2016 O O . VAL A 1 259 ? -8.908 14.575 -1.399 1.00 91.75 259 VAL A O 1
ATOM 2019 N N . LEU A 1 260 ? -9.730 14.145 0.650 1.00 89.94 260 LEU A N 1
ATOM 2020 C CA . LEU A 1 260 ? -8.804 13.055 0.959 1.00 89.94 260 LEU A CA 1
ATOM 2021 C C . LEU A 1 260 ? -8.966 11.873 -0.009 1.00 89.94 260 LEU A C 1
ATOM 2023 O O . LEU A 1 260 ? -7.970 11.353 -0.505 1.00 89.94 260 LEU A O 1
ATOM 2027 N N . VAL A 1 261 ? -10.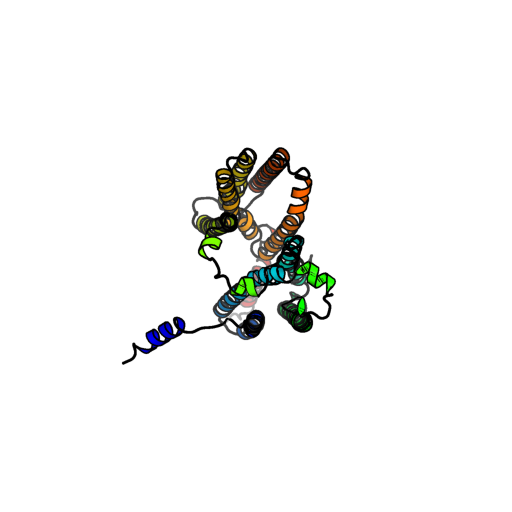208 11.483 -0.327 1.00 90.56 261 VAL A N 1
ATOM 2028 C CA . VAL A 1 261 ? -10.493 10.427 -1.313 1.00 90.56 261 VAL A CA 1
ATOM 2029 C C . VAL A 1 261 ? -9.867 10.784 -2.655 1.00 90.56 261 VAL A C 1
ATOM 2031 O O . VAL A 1 261 ? -9.158 9.957 -3.220 1.00 90.56 261 VAL A O 1
ATOM 2034 N N . PHE A 1 262 ? -10.074 12.004 -3.155 1.00 91.38 262 PHE A N 1
ATOM 2035 C CA . PHE A 1 262 ? -9.470 12.437 -4.417 1.00 91.38 262 PHE A CA 1
ATOM 2036 C C . PHE A 1 262 ? -7.938 12.483 -4.357 1.00 91.38 262 PHE A C 1
ATOM 2038 O O . PHE A 1 262 ? -7.292 12.009 -5.292 1.00 91.38 262 PHE A O 1
ATOM 2045 N N . ALA A 1 263 ? -7.359 12.989 -3.263 1.00 92.50 263 ALA A N 1
ATOM 2046 C CA . ALA A 1 263 ? -5.910 13.072 -3.076 1.00 92.50 263 ALA A CA 1
ATOM 2047 C C . ALA A 1 263 ? -5.238 11.693 -3.172 1.00 92.50 263 ALA A C 1
ATOM 2049 O O . ALA A 1 263 ? -4.320 11.502 -3.969 1.00 92.50 263 ALA A O 1
ATOM 2050 N N . GLU A 1 264 ? -5.738 10.718 -2.417 1.00 90.75 264 GLU A N 1
ATOM 2051 C CA . GLU A 1 264 ? -5.220 9.343 -2.375 1.00 90.75 264 GLU A CA 1
ATOM 2052 C C . GLU A 1 264 ? -5.482 8.562 -3.667 1.00 90.75 264 GLU A C 1
ATOM 2054 O O . GLU A 1 264 ? -4.676 7.735 -4.106 1.00 90.75 264 GLU A O 1
ATOM 2059 N N . SER A 1 265 ? -6.615 8.835 -4.312 1.00 92.00 265 SER A N 1
ATOM 2060 C CA . SER A 1 265 ? -6.998 8.176 -5.560 1.00 92.00 265 SER A CA 1
ATOM 2061 C C . SER A 1 265 ? -6.031 8.521 -6.695 1.00 92.00 265 SER A C 1
ATOM 2063 O O . SER A 1 265 ? -5.596 7.628 -7.427 1.00 92.00 265 SER A O 1
ATOM 2065 N N . LEU A 1 266 ? -5.644 9.795 -6.826 1.00 92.62 266 LEU A N 1
ATOM 2066 C CA . LEU A 1 266 ? -4.738 10.266 -7.883 1.00 92.62 266 LEU A CA 1
ATOM 2067 C C . LEU A 1 266 ? -3.339 9.654 -7.793 1.00 92.62 266 LEU A C 1
ATOM 2069 O O . LEU A 1 266 ? -2.729 9.384 -8.829 1.00 92.62 266 LEU A O 1
ATOM 2073 N N . LEU A 1 267 ? -2.873 9.313 -6.587 1.00 91.06 267 LEU A N 1
ATOM 2074 C CA . LEU A 1 267 ? -1.625 8.569 -6.400 1.00 91.06 267 LEU A CA 1
ATOM 2075 C C . LEU A 1 267 ? -1.643 7.200 -7.103 1.00 91.06 267 LEU A C 1
ATOM 2077 O O . LEU A 1 267 ? -0.580 6.651 -7.396 1.00 91.06 267 LEU A O 1
ATOM 2081 N N . GLY A 1 268 ? -2.818 6.665 -7.454 1.00 88.62 268 GLY A N 1
ATOM 2082 C CA . GLY A 1 268 ? -2.956 5.470 -8.286 1.00 88.62 268 GLY A CA 1
ATOM 2083 C C . GLY A 1 268 ? -2.328 5.604 -9.679 1.00 88.62 268 GLY A C 1
ATOM 2084 O O . GLY A 1 268 ? -1.859 4.620 -10.249 1.00 88.62 268 GLY A O 1
ATOM 2085 N N . LEU A 1 269 ? -2.209 6.820 -10.210 1.00 91.88 269 LEU A N 1
ATOM 2086 C CA . LEU A 1 269 ? -1.589 7.063 -11.515 1.00 91.88 269 LEU A CA 1
ATOM 2087 C C . LEU A 1 269 ? -0.058 6.904 -11.502 1.00 91.88 269 LEU A C 1
ATOM 2089 O O . LEU A 1 269 ? 0.549 6.800 -12.570 1.00 91.88 269 LEU A O 1
ATOM 2093 N N . ASN A 1 270 ? 0.573 6.767 -10.326 1.00 90.06 270 ASN A N 1
ATOM 2094 C CA . ASN A 1 270 ? 2.005 6.454 -10.212 1.00 90.06 270 ASN A CA 1
ATOM 2095 C C . ASN A 1 270 ? 2.391 5.133 -10.897 1.00 90.06 270 ASN A C 1
ATOM 2097 O O . ASN A 1 270 ? 3.543 4.965 -11.301 1.00 90.06 270 ASN A O 1
ATOM 2101 N N . THR A 1 271 ? 1.438 4.212 -11.093 1.00 86.81 271 THR A N 1
ATOM 2102 C CA . THR A 1 271 ? 1.657 2.994 -11.890 1.00 86.81 271 THR A CA 1
ATOM 2103 C C . THR A 1 271 ? 2.095 3.315 -13.320 1.00 86.81 271 THR A C 1
ATOM 2105 O O . THR A 1 271 ? 3.004 2.676 -13.840 1.00 86.81 271 THR A O 1
ATOM 2108 N N . ALA A 1 272 ? 1.499 4.340 -13.929 1.00 88.44 272 ALA A N 1
ATOM 2109 C CA . ALA A 1 272 ? 1.795 4.777 -15.290 1.00 88.44 272 ALA A CA 1
ATOM 2110 C C . ALA A 1 272 ? 2.978 5.751 -15.392 1.00 88.44 272 ALA A C 1
ATOM 2112 O O . ALA A 1 272 ? 3.510 5.933 -16.484 1.00 88.44 272 ALA A O 1
ATOM 2113 N N . GLY A 1 273 ? 3.366 6.383 -14.280 1.00 89.50 273 GLY A N 1
ATOM 2114 C CA . GLY A 1 273 ? 4.514 7.283 -14.178 1.00 89.50 273 GLY A CA 1
ATOM 2115 C C . GLY A 1 273 ? 5.750 6.558 -13.646 1.00 89.50 273 GLY A C 1
ATOM 2116 O O . GLY A 1 273 ? 6.429 5.843 -14.380 1.00 89.50 273 GLY A O 1
ATOM 2117 N N . PHE A 1 274 ? 6.039 6.736 -12.356 1.00 90.00 274 PHE A N 1
ATOM 2118 C CA . PHE A 1 274 ? 7.227 6.197 -11.692 1.00 90.00 274 PHE A CA 1
ATOM 2119 C C . PHE A 1 274 ? 7.428 4.681 -11.868 1.00 90.00 274 PHE A C 1
ATOM 2121 O O . PHE A 1 274 ? 8.515 4.262 -12.267 1.00 90.00 274 PHE A O 1
ATOM 2128 N N . ASN A 1 275 ? 6.400 3.855 -11.635 1.00 89.50 275 ASN A N 1
ATOM 2129 C CA . ASN A 1 275 ? 6.561 2.394 -11.706 1.00 89.50 275 ASN A CA 1
ATOM 2130 C C . ASN A 1 275 ? 6.889 1.934 -13.134 1.00 89.50 275 ASN A C 1
ATOM 2132 O O . ASN A 1 275 ? 7.815 1.150 -13.342 1.00 89.50 275 ASN A O 1
ATOM 2136 N N . LYS A 1 276 ? 6.183 2.471 -14.138 1.00 89.38 276 LYS A N 1
ATOM 2137 C CA . LYS A 1 276 ? 6.478 2.201 -15.550 1.00 89.38 276 LYS A CA 1
ATOM 2138 C C . LYS A 1 276 ? 7.877 2.698 -15.927 1.00 89.38 276 LYS A C 1
ATOM 2140 O O . LYS A 1 276 ? 8.636 1.944 -16.531 1.00 89.38 276 LYS A O 1
ATOM 2145 N N . CYS A 1 277 ? 8.271 3.898 -15.493 1.00 91.44 277 CYS A N 1
ATOM 2146 C CA . CYS A 1 277 ? 9.615 4.445 -15.710 1.00 91.44 277 CYS A CA 1
ATOM 2147 C C . CYS A 1 277 ? 10.717 3.515 -15.190 1.00 91.44 277 CYS A C 1
ATOM 2149 O O . CYS A 1 277 ? 11.659 3.209 -15.921 1.00 91.44 277 CYS A O 1
ATOM 2151 N N . ALA A 1 278 ? 10.581 3.032 -13.950 1.00 88.38 278 ALA A N 1
ATOM 2152 C CA . ALA A 1 278 ? 11.551 2.136 -13.333 1.00 88.38 278 ALA A CA 1
ATOM 2153 C C . ALA A 1 278 ? 11.736 0.858 -14.161 1.00 88.38 278 ALA A C 1
ATOM 2155 O O . ALA A 1 278 ? 12.870 0.446 -14.403 1.00 88.38 278 ALA A O 1
ATOM 2156 N N . THR A 1 279 ? 10.644 0.271 -14.662 1.00 88.69 279 THR A N 1
ATOM 2157 C CA . THR A 1 279 ? 10.699 -0.936 -15.505 1.00 88.69 279 THR A CA 1
ATOM 2158 C C . THR A 1 279 ? 11.267 -0.683 -16.905 1.00 88.69 279 THR A C 1
ATOM 2160 O O . THR A 1 279 ? 12.063 -1.485 -17.390 1.00 88.69 279 THR A O 1
ATOM 2163 N N . LEU A 1 280 ? 10.928 0.441 -17.546 1.00 88.31 280 LEU A N 1
ATOM 2164 C CA . LEU A 1 280 ? 11.416 0.779 -18.888 1.00 88.31 280 LEU A CA 1
ATOM 2165 C C . LEU A 1 280 ? 12.918 1.076 -18.894 1.00 88.31 280 LEU A C 1
ATOM 2167 O O . LEU A 1 280 ? 13.645 0.564 -19.746 1.00 88.31 280 LEU A O 1
ATOM 2171 N N . HIS A 1 281 ? 13.393 1.841 -17.909 1.00 88.50 281 HIS A N 1
ATOM 2172 C CA . HIS A 1 281 ? 14.800 2.220 -17.810 1.00 88.50 281 HIS A CA 1
ATOM 2173 C C . HIS A 1 281 ? 15.715 1.011 -17.547 1.00 88.50 281 HIS A C 1
ATOM 2175 O O . HIS A 1 281 ? 16.815 0.921 -18.092 1.00 88.50 281 HIS A O 1
ATOM 2181 N N . SER A 1 282 ? 15.247 0.056 -16.737 1.00 84.88 282 SER A N 1
ATOM 2182 C CA . SER A 1 282 ? 16.024 -1.109 -16.287 1.00 84.88 282 SER A CA 1
ATOM 2183 C C . SER A 1 282 ? 15.842 -2.378 -17.129 1.00 84.88 282 SER A C 1
ATOM 2185 O O . SER A 1 282 ? 16.653 -3.304 -17.026 1.00 84.88 282 SER A O 1
ATOM 2187 N N . ARG A 1 283 ? 14.811 -2.429 -17.983 1.00 85.50 283 ARG A N 1
ATOM 2188 C CA . ARG A 1 283 ? 14.522 -3.524 -18.924 1.00 85.50 283 ARG A CA 1
ATOM 2189 C C . ARG A 1 283 ? 14.585 -4.911 -18.266 1.00 85.50 283 ARG A C 1
ATOM 2191 O O . ARG A 1 283 ? 13.816 -5.201 -17.354 1.00 85.50 283 ARG A O 1
ATOM 2198 N N . GLN A 1 284 ? 15.510 -5.773 -18.705 1.00 76.62 284 GLN A N 1
ATOM 2199 C CA . GLN A 1 284 ? 15.679 -7.139 -18.207 1.00 76.62 284 GLN A CA 1
ATOM 2200 C C . GLN A 1 284 ? 16.002 -7.216 -16.708 1.00 76.62 284 GLN A C 1
ATOM 2202 O O . GLN A 1 284 ? 15.765 -8.245 -16.084 1.00 76.62 284 GLN A O 1
ATOM 2207 N N . TYR A 1 285 ? 16.500 -6.130 -16.113 1.00 77.81 285 TYR A N 1
ATOM 2208 C CA . TYR A 1 285 ? 16.791 -6.045 -14.683 1.00 77.81 285 TYR A CA 1
ATOM 2209 C C . TYR A 1 285 ? 15.660 -5.377 -13.883 1.00 77.81 285 TYR A C 1
ATOM 2211 O O . TYR A 1 285 ? 15.810 -5.133 -12.685 1.00 77.81 285 TYR A O 1
ATOM 2219 N N . GLY A 1 286 ? 14.509 -5.101 -14.506 1.00 74.62 286 GLY A N 1
ATOM 2220 C CA . GLY A 1 286 ? 13.402 -4.392 -13.861 1.00 74.62 286 GLY A CA 1
ATOM 2221 C C . GLY A 1 286 ? 12.809 -5.098 -12.658 1.00 74.62 286 GLY A C 1
ATOM 2222 O O . GLY A 1 286 ? 12.466 -4.432 -11.687 1.00 74.62 286 GLY A O 1
ATOM 2223 N N . HIS A 1 287 ? 12.796 -6.430 -12.637 1.00 72.38 287 HIS A N 1
ATOM 2224 C CA . HIS A 1 287 ? 12.388 -7.177 -11.446 1.00 72.38 287 HIS A CA 1
ATOM 2225 C C . HIS A 1 287 ? 13.244 -6.818 -10.217 1.00 72.38 287 HIS A C 1
ATOM 2227 O O . HIS A 1 287 ? 12.719 -6.622 -9.120 1.00 72.38 287 HIS A O 1
ATOM 2233 N N . PHE A 1 288 ? 14.562 -6.693 -10.398 1.00 76.19 288 PHE A N 1
ATOM 2234 C CA . PHE A 1 288 ? 15.482 -6.337 -9.319 1.00 76.19 288 PHE A CA 1
ATOM 2235 C C . PHE A 1 288 ? 15.291 -4.886 -8.865 1.00 76.19 288 PHE A C 1
ATOM 2237 O O . PHE A 1 288 ? 15.215 -4.621 -7.670 1.00 76.19 288 PHE A O 1
ATOM 2244 N N . VAL A 1 289 ? 15.156 -3.944 -9.801 1.00 78.19 289 VAL A N 1
ATOM 2245 C CA . VAL A 1 289 ? 14.936 -2.528 -9.458 1.00 78.19 289 VAL A CA 1
ATOM 2246 C C . VAL A 1 289 ? 13.609 -2.338 -8.719 1.00 78.19 289 VAL A C 1
ATOM 2248 O O . VAL A 1 289 ? 13.575 -1.696 -7.671 1.00 78.19 289 VAL A O 1
ATOM 2251 N N . MET A 1 290 ? 12.531 -2.962 -9.200 1.00 79.31 290 MET A N 1
ATOM 2252 C CA . MET A 1 290 ? 11.219 -2.910 -8.548 1.00 79.31 290 MET A CA 1
ATOM 2253 C C . MET A 1 290 ? 11.239 -3.533 -7.150 1.00 79.31 290 MET A C 1
ATOM 2255 O O . MET A 1 290 ? 10.607 -3.014 -6.238 1.00 79.31 290 MET A O 1
ATOM 2259 N N . THR A 1 291 ? 12.013 -4.599 -6.953 1.00 72.38 291 THR A N 1
ATOM 2260 C CA . THR A 1 291 ? 12.246 -5.214 -5.638 1.00 72.38 291 THR A CA 1
ATOM 2261 C C . THR A 1 291 ? 12.843 -4.213 -4.644 1.00 72.38 291 THR A C 1
ATOM 2263 O O . THR A 1 291 ? 12.334 -4.067 -3.534 1.00 72.38 291 THR A O 1
ATOM 2266 N N . GLN A 1 292 ? 13.877 -3.467 -5.045 1.00 80.62 292 GLN A N 1
ATOM 2267 C CA . GLN A 1 292 ? 14.481 -2.459 -4.167 1.00 80.62 292 GLN A CA 1
ATOM 2268 C C . GLN A 1 292 ? 13.507 -1.322 -3.841 1.00 80.62 292 GLN A C 1
ATOM 2270 O O . GLN A 1 292 ? 13.423 -0.892 -2.693 1.00 80.62 292 GLN A O 1
ATOM 2275 N N . ILE A 1 293 ? 12.719 -0.885 -4.826 1.00 83.88 293 ILE A N 1
ATOM 2276 C CA . ILE A 1 293 ? 11.664 0.117 -4.628 1.00 83.88 293 ILE A CA 1
ATOM 2277 C C . ILE A 1 293 ? 10.651 -0.356 -3.574 1.00 83.88 293 ILE A C 1
ATOM 2279 O O . ILE A 1 293 ? 10.307 0.407 -2.675 1.00 83.88 293 ILE A O 1
ATOM 2283 N N . MET A 1 294 ? 10.202 -1.613 -3.643 1.00 79.25 294 MET A N 1
ATOM 2284 C CA . MET A 1 294 ? 9.244 -2.165 -2.675 1.00 79.25 294 MET A CA 1
ATOM 2285 C C . MET A 1 294 ? 9.834 -2.265 -1.263 1.00 79.25 294 MET A C 1
ATOM 2287 O O . MET A 1 294 ? 9.132 -1.986 -0.295 1.00 79.25 294 MET A O 1
ATOM 2291 N N . ASN A 1 295 ? 11.123 -2.590 -1.128 1.00 76.44 295 ASN A N 1
ATOM 2292 C CA . ASN A 1 295 ? 11.802 -2.597 0.173 1.00 76.44 295 ASN A CA 1
ATOM 2293 C C . ASN A 1 295 ? 11.897 -1.190 0.784 1.00 76.44 295 ASN A C 1
ATOM 2295 O O . ASN A 1 295 ? 11.645 -1.016 1.974 1.00 76.44 295 ASN A O 1
ATOM 2299 N N . ILE A 1 296 ? 12.210 -0.173 -0.026 1.00 85.19 296 ILE A N 1
ATOM 2300 C CA . ILE A 1 296 ? 12.213 1.230 0.423 1.00 85.19 296 ILE A CA 1
ATOM 2301 C C . ILE A 1 296 ? 10.803 1.659 0.845 1.00 85.19 296 ILE A C 1
ATOM 2303 O O . ILE A 1 296 ? 10.637 2.333 1.863 1.00 85.19 296 ILE A O 1
ATOM 2307 N N . TRP A 1 297 ? 9.782 1.250 0.090 1.00 82.94 297 TRP A N 1
ATOM 2308 C CA . TRP A 1 297 ? 8.396 1.553 0.429 1.00 82.94 297 TRP A CA 1
ATOM 2309 C C . TRP A 1 297 ? 7.989 0.910 1.760 1.00 82.94 297 TRP A C 1
ATOM 2311 O O . TRP A 1 297 ? 7.422 1.588 2.613 1.00 82.94 297 TRP A O 1
ATOM 2321 N N . ALA A 1 298 ? 8.360 -0.350 1.988 1.00 76.81 298 ALA A N 1
ATOM 2322 C CA . ALA A 1 298 ? 8.125 -1.032 3.256 1.00 76.81 298 ALA A CA 1
ATOM 2323 C C . ALA A 1 298 ? 8.760 -0.286 4.448 1.00 76.81 298 ALA A C 1
ATOM 2325 O O . ALA A 1 298 ? 8.088 0.056 5.420 1.00 76.81 298 ALA A O 1
ATOM 2326 N N . LEU A 1 299 ? 10.043 0.078 4.340 1.00 81.19 299 LEU A N 1
ATOM 2327 C CA . LEU A 1 299 ? 10.719 0.862 5.381 1.00 81.19 299 LEU A CA 1
ATOM 2328 C C . LEU A 1 299 ? 10.035 2.211 5.631 1.00 81.19 299 LEU A C 1
ATOM 2330 O O . LEU A 1 299 ? 9.951 2.660 6.770 1.00 81.19 299 LEU A O 1
ATOM 2334 N N . THR A 1 300 ? 9.517 2.844 4.579 1.00 84.06 300 THR A N 1
ATOM 2335 C CA . THR A 1 300 ? 8.808 4.123 4.692 1.00 84.06 300 THR A CA 1
ATOM 2336 C C . THR A 1 300 ? 7.498 3.968 5.464 1.00 84.06 300 THR A C 1
ATOM 2338 O O . THR A 1 300 ? 7.261 4.743 6.384 1.00 84.06 300 THR A O 1
ATOM 2341 N N . ILE A 1 301 ? 6.692 2.941 5.159 1.00 81.12 301 ILE A N 1
ATOM 2342 C CA . ILE A 1 301 ? 5.441 2.649 5.884 1.00 81.12 301 ILE A CA 1
ATOM 2343 C C . ILE A 1 301 ? 5.726 2.352 7.361 1.00 81.12 301 ILE A C 1
ATOM 2345 O O . ILE A 1 301 ? 4.965 2.763 8.233 1.00 81.12 301 ILE A O 1
ATOM 2349 N N . LEU A 1 302 ? 6.829 1.659 7.661 1.00 77.19 302 LEU A N 1
ATOM 2350 C CA . LEU A 1 302 ? 7.232 1.390 9.041 1.00 77.19 302 LEU A CA 1
ATOM 2351 C C . LEU A 1 302 ? 7.587 2.679 9.801 1.00 77.19 302 LEU A C 1
ATOM 2353 O O . LEU A 1 302 ? 7.253 2.808 10.975 1.00 77.19 302 LEU A O 1
ATOM 2357 N N . LEU A 1 303 ? 8.268 3.625 9.147 1.00 81.94 303 LEU A N 1
ATOM 2358 C CA . LEU A 1 303 ? 8.722 4.879 9.759 1.00 81.94 303 LEU A CA 1
ATOM 2359 C C . LEU A 1 303 ? 7.630 5.958 9.830 1.00 81.94 303 LEU A C 1
ATOM 2361 O O . LEU A 1 303 ? 7.690 6.837 10.690 1.00 81.94 303 LEU A O 1
ATOM 2365 N N . GLU A 1 304 ? 6.633 5.899 8.952 1.00 83.06 304 GLU A N 1
ATOM 2366 C CA . GLU A 1 304 ? 5.594 6.918 8.798 1.00 83.06 304 GLU A CA 1
ATOM 2367 C C . GLU A 1 304 ? 4.828 7.236 10.102 1.00 83.06 304 GLU A C 1
ATOM 2369 O O . GLU A 1 304 ? 4.764 8.418 10.458 1.00 83.06 304 GLU A O 1
ATOM 2374 N N . PRO A 1 305 ? 4.337 6.259 10.897 1.00 85.44 305 PRO A N 1
ATOM 2375 C CA . PRO A 1 305 ? 3.659 6.547 12.163 1.00 85.44 305 PRO A CA 1
ATOM 2376 C C . PRO A 1 305 ? 4.539 7.289 13.174 1.00 85.44 305 PRO A C 1
ATOM 2378 O O . PRO A 1 305 ? 4.044 8.153 13.896 1.00 85.44 305 PRO A O 1
ATOM 2381 N N . PHE A 1 306 ? 5.844 6.996 13.215 1.00 86.31 306 PHE A N 1
ATOM 2382 C CA . PHE A 1 306 ? 6.784 7.664 14.121 1.00 86.31 306 PHE A CA 1
ATOM 2383 C C . PHE A 1 306 ? 6.992 9.127 13.732 1.00 86.31 306 PHE A C 1
ATOM 2385 O O . PHE A 1 306 ? 7.012 10.004 14.596 1.00 86.31 306 PHE A O 1
ATOM 2392 N N . VAL A 1 307 ? 7.098 9.401 12.429 1.00 86.62 307 VAL A N 1
ATOM 2393 C CA . VAL A 1 307 ? 7.218 10.766 11.905 1.00 86.62 307 VAL A CA 1
ATOM 2394 C C . VAL A 1 307 ? 5.946 11.563 12.191 1.00 86.62 307 VAL A C 1
ATOM 2396 O O . VAL A 1 307 ? 6.026 12.680 12.703 1.00 86.62 307 VAL A O 1
ATOM 2399 N N . VAL A 1 308 ? 4.769 10.988 11.925 1.00 87.56 308 VAL A N 1
ATOM 2400 C CA . VAL A 1 308 ? 3.482 11.647 12.203 1.00 87.56 308 VAL A CA 1
ATOM 2401 C C . VAL A 1 308 ? 3.314 11.898 13.701 1.00 87.56 308 VAL A C 1
ATOM 2403 O O . VAL A 1 308 ? 2.932 12.998 14.093 1.00 87.56 308 VAL A O 1
ATOM 2406 N N . HIS A 1 309 ? 3.658 10.928 14.552 1.00 85.38 309 HIS A N 1
ATOM 2407 C CA . HIS A 1 309 ? 3.597 11.095 16.002 1.00 85.38 309 HIS A CA 1
ATOM 2408 C C . HIS A 1 309 ? 4.509 12.229 16.495 1.00 85.38 309 HIS A C 1
ATOM 2410 O O . HIS A 1 309 ? 4.089 13.035 17.322 1.00 85.38 309 HIS A O 1
ATOM 2416 N N . ALA A 1 310 ? 5.721 12.346 15.945 1.00 87.19 310 ALA A N 1
ATOM 2417 C CA . ALA A 1 310 ? 6.643 13.426 16.285 1.00 87.19 310 ALA A CA 1
ATOM 2418 C C . ALA A 1 310 ? 6.116 14.814 15.869 1.00 87.19 310 ALA A C 1
ATOM 2420 O O . ALA A 1 310 ? 6.295 15.783 16.604 1.00 87.19 310 ALA A O 1
ATOM 2421 N N . ILE A 1 311 ? 5.446 14.919 14.714 1.00 86.38 311 ILE A N 1
ATOM 2422 C CA . ILE A 1 311 ? 4.868 16.184 14.224 1.00 86.38 311 ILE A CA 1
ATOM 2423 C C . ILE A 1 311 ? 3.604 16.561 15.008 1.00 86.38 311 ILE A C 1
ATOM 2425 O O . ILE A 1 311 ? 3.360 17.739 15.257 1.00 86.38 311 ILE A O 1
ATOM 2429 N N . VAL A 1 312 ? 2.798 15.573 15.402 1.00 89.31 312 VAL A N 1
ATOM 2430 C CA . VAL A 1 312 ? 1.452 15.768 15.967 1.00 89.31 312 VAL A CA 1
ATOM 2431 C C . VAL A 1 312 ? 1.405 15.496 17.478 1.00 89.31 312 VAL A C 1
ATOM 2433 O O . VAL A 1 312 ? 0.355 15.209 18.048 1.00 89.31 312 VAL A O 1
ATOM 2436 N N . ALA A 1 313 ? 2.532 15.640 18.177 1.00 80.00 313 ALA A N 1
ATOM 2437 C CA . ALA A 1 313 ? 2.641 15.311 19.601 1.00 80.00 313 ALA A CA 1
ATOM 2438 C C . ALA A 1 313 ? 1.604 16.024 20.504 1.00 80.00 313 ALA A C 1
ATOM 2440 O O . ALA A 1 313 ? 1.190 15.472 21.519 1.00 80.00 313 ALA A O 1
ATOM 2441 N N . GLN A 1 314 ? 1.153 17.230 20.134 1.00 77.81 314 GLN A N 1
ATOM 2442 C CA . GLN A 1 314 ? 0.193 18.035 20.912 1.00 77.81 314 GLN A CA 1
ATOM 2443 C C . GLN A 1 314 ? -1.283 17.839 20.488 1.00 77.81 314 GLN A C 1
ATOM 2445 O O . GLN A 1 314 ? -2.178 18.401 21.118 1.00 77.81 314 GLN A O 1
ATOM 2450 N N . ASN A 1 315 ? -1.554 17.025 19.454 1.00 80.19 315 ASN A N 1
ATOM 2451 C CA . ASN A 1 315 ? -2.884 16.720 18.891 1.00 80.19 315 ASN A CA 1
ATOM 2452 C C . ASN A 1 315 ? -3.786 17.947 18.596 1.00 80.19 315 ASN A C 1
ATOM 2454 O O . ASN A 1 315 ? -5.022 17.903 18.658 1.00 80.19 315 ASN A O 1
ATOM 2458 N N . ASP A 1 316 ? -3.167 19.068 18.252 1.00 87.88 316 ASP A N 1
ATOM 2459 C CA . ASP A 1 316 ? -3.802 20.336 17.930 1.00 87.88 316 ASP A CA 1
ATOM 2460 C C . ASP A 1 316 ? -4.036 20.490 16.416 1.00 87.88 316 ASP A C 1
ATOM 2462 O O . ASP A 1 316 ? -3.411 19.844 15.573 1.00 87.88 316 ASP A O 1
ATOM 2466 N N . TYR A 1 317 ? -4.988 21.351 16.049 1.00 85.31 317 TYR A N 1
ATOM 2467 C CA . TYR A 1 317 ? -5.305 21.622 14.642 1.00 85.31 317 TYR A CA 1
ATOM 2468 C C . TYR A 1 317 ? -4.103 22.182 13.843 1.00 85.31 317 TYR A C 1
ATOM 2470 O O . TYR A 1 317 ? -3.866 21.694 12.735 1.00 85.31 317 TYR A O 1
ATOM 2478 N N . PRO A 1 318 ? -3.310 23.143 14.365 1.00 87.94 318 PRO A N 1
ATOM 2479 C CA . PRO A 1 318 ? -2.101 23.620 13.692 1.00 87.94 318 PRO A CA 1
ATOM 2480 C C . PRO A 1 318 ? -1.060 22.532 13.396 1.00 87.94 318 PRO A C 1
ATOM 2482 O O . PRO A 1 318 ? -0.514 22.535 12.292 1.00 87.94 318 PRO A O 1
ATOM 2485 N N . SER A 1 319 ? -0.810 21.589 14.311 1.00 89.44 319 SER A N 1
ATOM 2486 C CA . SER A 1 319 ? 0.133 20.487 14.053 1.00 89.44 319 SER A CA 1
ATOM 2487 C C . SER A 1 319 ? -0.327 19.562 12.926 1.00 89.44 319 SER A C 1
ATOM 2489 O O . SER A 1 319 ? 0.468 19.227 12.048 1.00 89.44 319 SER A O 1
ATOM 2491 N N . TRP A 1 320 ? -1.620 19.220 12.868 1.00 89.12 320 TRP A N 1
ATOM 2492 C CA . TRP A 1 320 ? -2.183 18.454 11.746 1.00 89.12 320 TRP A CA 1
ATOM 2493 C C . TRP A 1 320 ? -2.090 19.214 10.417 1.00 89.12 320 TRP A C 1
ATOM 2495 O O . TRP A 1 320 ? -1.708 18.637 9.399 1.00 89.12 320 TRP A O 1
ATOM 2505 N N . ARG A 1 321 ? -2.367 20.525 10.418 1.00 90.69 321 ARG A N 1
ATOM 2506 C CA . ARG A 1 321 ? -2.183 21.381 9.236 1.00 90.69 321 ARG A CA 1
ATOM 2507 C C . ARG A 1 321 ? -0.733 21.359 8.750 1.00 90.69 321 ARG A C 1
ATOM 2509 O O . ARG A 1 321 ? -0.498 21.194 7.556 1.00 90.69 321 ARG A O 1
ATOM 2516 N N . ASN A 1 322 ? 0.231 21.504 9.658 1.00 90.38 322 ASN A N 1
ATOM 2517 C CA . ASN A 1 322 ? 1.651 21.452 9.315 1.00 90.38 322 ASN A CA 1
ATOM 2518 C C . ASN A 1 322 ? 2.039 20.076 8.755 1.00 90.38 322 ASN A C 1
ATOM 2520 O O . ASN A 1 322 ? 2.771 20.018 7.774 1.00 90.38 322 ASN A O 1
ATOM 2524 N N . CYS A 1 323 ? 1.495 18.985 9.304 1.00 92.44 323 CYS A N 1
ATOM 2525 C CA . CYS A 1 323 ? 1.708 17.632 8.788 1.00 92.44 323 CYS A CA 1
ATOM 2526 C C . CYS A 1 323 ? 1.268 17.499 7.318 1.00 92.44 323 CYS A C 1
ATOM 2528 O O . CYS A 1 323 ? 2.053 17.060 6.475 1.00 92.44 323 CYS A O 1
ATOM 2530 N N . PHE A 1 324 ? 0.050 17.941 6.981 1.00 93.06 324 PHE A N 1
ATOM 2531 C CA . PHE A 1 324 ? -0.453 17.891 5.601 1.00 93.06 324 PHE A CA 1
ATOM 2532 C C . PHE A 1 324 ? 0.333 18.797 4.645 1.00 93.06 324 PHE A C 1
ATOM 2534 O O . PHE A 1 324 ? 0.599 18.406 3.508 1.00 93.06 324 PHE A O 1
ATOM 2541 N N . LEU A 1 325 ? 0.755 19.982 5.098 1.00 94.06 325 LEU A N 1
ATOM 2542 C CA . LEU A 1 325 ? 1.587 20.885 4.296 1.00 94.06 325 LEU A CA 1
ATOM 2543 C C . LEU A 1 325 ? 2.985 20.310 4.046 1.00 94.06 325 LEU A C 1
ATOM 2545 O O . LEU A 1 325 ? 3.460 20.355 2.913 1.00 94.06 325 LEU A O 1
ATOM 2549 N N . CYS A 1 326 ? 3.625 19.728 5.063 1.00 93.75 326 CYS A N 1
ATOM 2550 C CA . CYS A 1 326 ? 4.906 19.039 4.910 1.00 93.75 326 CYS A CA 1
ATOM 2551 C C . CYS A 1 326 ? 4.804 17.898 3.890 1.00 93.75 326 CYS A C 1
ATOM 2553 O O . CYS A 1 326 ? 5.661 17.785 3.015 1.00 93.75 326 CYS A O 1
ATOM 2555 N N . HIS A 1 327 ? 3.732 17.101 3.951 1.00 92.81 327 HIS A N 1
ATOM 2556 C CA . HIS A 1 327 ? 3.482 16.036 2.981 1.00 92.81 327 HIS A CA 1
ATOM 2557 C C . HIS A 1 327 ? 3.291 16.587 1.557 1.00 92.81 327 HIS A C 1
ATOM 2559 O O . HIS A 1 327 ? 3.939 16.122 0.621 1.00 92.81 327 HIS A O 1
ATOM 2565 N N . ALA A 1 328 ? 2.480 17.636 1.383 1.00 95.75 328 ALA A N 1
ATOM 2566 C CA . ALA A 1 328 ? 2.282 18.282 0.085 1.00 95.75 328 ALA A CA 1
ATOM 2567 C C . ALA A 1 328 ? 3.591 18.842 -0.506 1.00 95.75 328 ALA A C 1
ATOM 2569 O O . ALA A 1 328 ? 3.864 18.663 -1.693 1.00 95.75 328 ALA A O 1
ATOM 2570 N N . ILE A 1 329 ? 4.432 19.478 0.317 1.00 95.88 329 ILE A N 1
ATOM 2571 C CA . ILE A 1 329 ? 5.747 19.984 -0.102 1.00 95.88 329 ILE A CA 1
ATOM 2572 C C . ILE A 1 329 ? 6.655 18.828 -0.534 1.00 95.88 329 ILE A C 1
ATOM 2574 O O . ILE A 1 329 ? 7.287 18.914 -1.587 1.00 95.88 329 ILE A O 1
ATOM 2578 N N . ALA A 1 330 ? 6.692 17.735 0.234 1.00 94.50 330 ALA A N 1
ATOM 2579 C CA . ALA A 1 330 ? 7.473 16.553 -0.116 1.00 94.50 330 ALA A CA 1
ATOM 2580 C C . ALA A 1 330 ? 7.041 15.969 -1.472 1.00 94.50 330 ALA A C 1
ATOM 2582 O O . ALA A 1 330 ? 7.892 15.723 -2.326 1.00 94.50 330 ALA A O 1
ATOM 2583 N N . LEU A 1 331 ? 5.730 15.843 -1.720 1.00 94.62 331 LEU A N 1
ATOM 2584 C CA . LEU A 1 331 ? 5.193 15.379 -3.006 1.00 94.62 331 LEU A CA 1
ATOM 2585 C C . LEU A 1 331 ? 5.620 16.279 -4.178 1.00 94.62 331 LEU A C 1
ATOM 2587 O O . LEU A 1 331 ? 6.013 15.771 -5.230 1.00 94.62 331 LEU A O 1
ATOM 2591 N N . LEU A 1 332 ? 5.591 17.605 -4.003 1.00 95.94 332 LEU A N 1
ATOM 2592 C CA . LEU A 1 332 ? 6.023 18.556 -5.034 1.00 95.94 332 LEU A CA 1
ATOM 2593 C C . LEU A 1 332 ? 7.525 18.464 -5.319 1.00 95.94 332 LEU A C 1
ATOM 2595 O O . LEU A 1 332 ? 7.919 18.473 -6.486 1.00 95.94 332 LEU A O 1
ATOM 2599 N N . ILE A 1 333 ? 8.356 18.340 -4.280 1.00 96.38 333 ILE A N 1
ATOM 2600 C CA . ILE A 1 333 ? 9.808 18.166 -4.424 1.00 96.38 333 ILE A CA 1
ATOM 2601 C C . ILE A 1 333 ? 10.106 16.858 -5.162 1.00 96.38 333 ILE A C 1
ATOM 2603 O O . ILE A 1 333 ? 10.851 16.864 -6.142 1.00 96.38 333 ILE A O 1
ATOM 2607 N N . CYS A 1 334 ? 9.484 15.749 -4.752 1.00 94.69 334 CYS A N 1
ATOM 2608 C CA . CYS A 1 334 ? 9.633 14.459 -5.424 1.00 94.69 334 CYS A CA 1
ATOM 2609 C C . CYS A 1 334 ? 9.194 14.528 -6.890 1.00 94.69 334 CYS A C 1
ATOM 2611 O O . CYS A 1 334 ? 9.890 14.001 -7.760 1.00 94.69 334 CYS A O 1
ATOM 2613 N N . ASN A 1 335 ? 8.088 15.216 -7.190 1.00 95.69 335 ASN A N 1
ATOM 2614 C CA . ASN A 1 335 ? 7.649 15.397 -8.568 1.00 95.69 335 ASN A CA 1
ATOM 2615 C C . ASN A 1 335 ? 8.640 16.232 -9.389 1.00 95.69 335 ASN A C 1
ATOM 2617 O O . ASN A 1 335 ? 8.950 15.867 -10.519 1.00 95.69 335 ASN A O 1
ATOM 2621 N N . ALA A 1 336 ? 9.171 17.322 -8.828 1.00 95.19 336 ALA A N 1
ATOM 2622 C CA . ALA A 1 336 ? 10.161 18.156 -9.504 1.00 95.19 336 ALA A CA 1
ATOM 2623 C C . ALA A 1 336 ? 11.434 17.361 -9.829 1.00 95.19 336 ALA A C 1
ATOM 2625 O O . ALA A 1 336 ? 11.898 17.380 -10.968 1.00 95.19 336 ALA A O 1
ATOM 2626 N N . ILE A 1 337 ? 11.950 16.601 -8.858 1.00 95.38 337 ILE A N 1
ATOM 2627 C CA . ILE A 1 337 ? 13.106 15.715 -9.047 1.00 95.38 337 ILE A CA 1
ATOM 2628 C C . ILE A 1 337 ? 12.818 14.688 -10.150 1.00 95.38 337 ILE A C 1
ATOM 2630 O O . ILE A 1 337 ? 13.629 14.511 -11.060 1.00 95.38 337 ILE A O 1
ATOM 2634 N N . PHE A 1 338 ? 11.643 14.055 -10.120 1.00 93.88 338 PHE A N 1
ATOM 2635 C CA . PHE A 1 338 ? 11.251 13.085 -11.138 1.00 93.88 338 PHE A CA 1
ATOM 2636 C C . PHE A 1 338 ? 11.155 13.724 -12.529 1.00 93.88 338 PHE A C 1
ATOM 2638 O O . PHE A 1 338 ? 11.684 13.182 -13.492 1.00 93.88 338 PHE A O 1
ATOM 2645 N N . CYS A 1 339 ? 10.546 14.901 -12.665 1.00 92.25 339 CYS A N 1
ATOM 2646 C CA . CYS A 1 339 ? 10.445 15.588 -13.952 1.00 92.25 339 CYS A CA 1
ATOM 2647 C C . CYS A 1 339 ? 11.808 15.971 -14.548 1.00 92.25 339 CYS A C 1
ATOM 2649 O O . CYS A 1 339 ? 11.937 16.004 -15.773 1.00 92.25 339 CYS A O 1
ATOM 2651 N N . LEU A 1 340 ? 12.809 16.245 -13.706 1.00 91.81 340 LEU A N 1
ATOM 2652 C CA . LEU A 1 340 ? 14.164 16.582 -14.141 1.00 91.81 340 LEU A CA 1
ATOM 2653 C C . LEU A 1 340 ? 14.967 15.346 -14.568 1.00 91.81 340 LEU A C 1
ATOM 2655 O O . LEU A 1 340 ? 15.683 15.410 -15.567 1.00 91.81 340 LEU A O 1
ATOM 2659 N N . TRP A 1 341 ? 14.849 14.232 -13.840 1.00 91.38 341 TRP A N 1
ATOM 2660 C CA . TRP A 1 341 ? 15.717 13.059 -14.026 1.00 91.38 341 TRP A CA 1
ATOM 2661 C C . TRP A 1 341 ? 15.066 11.852 -14.697 1.00 91.38 341 TRP A C 1
ATOM 2663 O O . TRP A 1 341 ? 15.787 10.971 -15.160 1.00 91.38 341 TRP A O 1
ATOM 2673 N N . ALA A 1 342 ? 13.739 11.781 -14.780 1.00 90.19 342 ALA A N 1
ATOM 2674 C CA . ALA A 1 342 ? 13.075 10.637 -15.391 1.00 90.19 342 ALA A CA 1
ATOM 2675 C C . ALA A 1 342 ? 13.375 10.561 -16.890 1.00 90.19 342 ALA A C 1
ATOM 2677 O O . ALA A 1 342 ? 13.171 11.535 -17.629 1.00 90.19 342 ALA A O 1
ATOM 2678 N N . ASP A 1 343 ? 13.799 9.377 -17.326 1.00 88.00 343 ASP A N 1
ATOM 2679 C CA . ASP A 1 343 ? 14.013 9.022 -18.722 1.00 88.00 343 ASP A CA 1
ATOM 2680 C C . ASP A 1 343 ? 13.472 7.608 -18.983 1.00 88.00 343 ASP A C 1
ATOM 2682 O O . ASP A 1 343 ? 13.784 6.665 -18.252 1.00 88.00 343 ASP A O 1
ATOM 2686 N N . ALA A 1 344 ? 12.654 7.458 -20.027 1.00 86.06 344 ALA A N 1
ATOM 2687 C CA . ALA A 1 344 ? 12.184 6.163 -20.514 1.00 86.06 344 ALA A CA 1
ATOM 2688 C C . ALA A 1 344 ? 13.264 5.406 -21.294 1.00 86.06 344 ALA A C 1
ATOM 2690 O O . ALA A 1 344 ? 13.092 4.217 -21.573 1.00 86.06 344 ALA A O 1
ATOM 2691 N N . LYS A 1 345 ? 14.358 6.072 -21.692 1.00 87.62 345 LYS A N 1
ATOM 2692 C CA . LYS A 1 345 ? 15.414 5.420 -22.464 1.00 87.62 345 LYS A CA 1
ATOM 2693 C C . LYS A 1 345 ? 16.077 4.308 -21.653 1.00 87.62 345 LYS A C 1
ATOM 2695 O O . LYS A 1 345 ? 16.303 4.464 -20.450 1.00 87.62 345 LYS A O 1
ATOM 2700 N N . PRO A 1 346 ? 16.422 3.194 -22.314 1.00 86.81 346 PRO A N 1
ATOM 2701 C CA . PRO A 1 346 ? 17.092 2.086 -21.661 1.00 86.81 346 PRO A CA 1
ATOM 2702 C C . PRO A 1 346 ? 18.467 2.519 -21.154 1.00 86.81 346 PRO A C 1
ATOM 2704 O O . PRO A 1 346 ? 19.222 3.186 -21.867 1.00 86.81 346 PRO A O 1
ATOM 2707 N N . ALA A 1 347 ? 18.803 2.130 -19.928 1.00 87.00 347 ALA A N 1
ATOM 2708 C CA . ALA A 1 347 ? 20.071 2.509 -19.331 1.00 87.00 347 ALA A CA 1
ATOM 2709 C C . ALA A 1 347 ? 21.262 1.874 -20.081 1.00 87.00 347 ALA A C 1
ATOM 2711 O O . ALA A 1 347 ? 21.128 0.763 -20.607 1.00 87.00 347 ALA A O 1
ATOM 2712 N N . PRO A 1 348 ? 22.454 2.502 -20.100 1.00 84.69 348 PRO A N 1
ATOM 2713 C CA . PRO A 1 348 ? 23.604 2.007 -20.866 1.00 84.69 348 PRO A CA 1
ATOM 2714 C C . PRO A 1 348 ? 24.008 0.562 -20.535 1.00 84.69 348 PRO A C 1
ATOM 2716 O O . PRO A 1 348 ? 24.371 -0.202 -21.425 1.00 84.69 348 PRO A O 1
ATOM 2719 N N . TRP A 1 349 ? 23.876 0.170 -19.266 1.00 80.56 349 TRP A N 1
ATOM 2720 C CA . TRP A 1 349 ? 24.180 -1.170 -18.748 1.00 80.56 349 TRP A CA 1
ATOM 2721 C C . TRP A 1 349 ? 23.140 -2.238 -19.127 1.00 80.56 349 TRP A C 1
ATOM 2723 O O . TRP A 1 349 ? 23.349 -3.424 -18.875 1.00 80.56 349 TRP A O 1
ATOM 2733 N N . THR A 1 350 ? 22.027 -1.849 -19.755 1.00 80.25 350 THR A N 1
ATOM 2734 C CA . THR A 1 350 ? 21.036 -2.795 -20.291 1.00 80.25 350 THR A CA 1
ATOM 2735 C C . THR A 1 350 ? 21.363 -3.258 -21.712 1.00 80.25 350 THR A C 1
ATOM 2737 O O . THR A 1 350 ? 20.765 -4.227 -22.184 1.00 80.25 350 THR A O 1
ATOM 2740 N N . ASN A 1 351 ? 22.310 -2.615 -22.403 1.00 75.75 351 ASN A N 1
ATOM 2741 C CA . ASN A 1 351 ? 22.689 -3.003 -23.757 1.00 75.75 351 ASN A CA 1
ATOM 2742 C C . ASN A 1 351 ? 23.503 -4.303 -23.728 1.00 75.75 351 ASN A C 1
ATOM 2744 O O . ASN A 1 351 ? 24.646 -4.334 -23.277 1.00 75.75 351 ASN A O 1
ATOM 2748 N N . VAL A 1 352 ? 22.915 -5.390 -24.230 1.00 62.50 352 VAL A N 1
ATOM 2749 C CA . VAL A 1 352 ? 23.637 -6.646 -24.445 1.00 62.50 352 VAL A CA 1
ATOM 2750 C C . VAL A 1 352 ? 24.503 -6.471 -25.690 1.00 62.50 352 VAL A C 1
ATOM 2752 O O . VAL A 1 352 ? 23.996 -6.356 -26.806 1.00 62.50 352 VAL A O 1
ATOM 2755 N N . ASN A 1 353 ? 25.821 -6.420 -25.506 1.00 53.25 353 ASN A N 1
ATOM 2756 C CA . ASN A 1 353 ? 26.783 -6.372 -26.602 1.00 53.25 353 ASN A CA 1
ATOM 2757 C C . ASN A 1 353 ? 26.716 -7.677 -27.425 1.00 53.25 353 ASN A C 1
ATOM 2759 O O . ASN A 1 353 ? 27.466 -8.617 -27.182 1.00 53.25 353 ASN A O 1
ATOM 2763 N N . HIS A 1 354 ? 25.863 -7.729 -28.453 1.00 50.06 354 HIS A N 1
ATOM 2764 C CA . HIS A 1 354 ? 25.851 -8.801 -29.467 1.00 50.06 354 HIS A CA 1
ATOM 2765 C C . HIS A 1 354 ? 27.126 -8.844 -30.341 1.00 50.06 354 HIS A C 1
ATOM 2767 O O . HIS A 1 354 ? 27.221 -9.647 -31.274 1.00 50.06 354 HIS A O 1
ATOM 2773 N N . SER A 1 355 ? 28.126 -8.002 -30.065 1.00 46.44 355 SER A N 1
ATOM 2774 C CA . SER A 1 355 ? 29.396 -7.958 -30.796 1.00 46.44 355 SER A CA 1
ATOM 2775 C C . SER A 1 355 ? 30.212 -9.252 -30.665 1.00 46.44 355 SER A C 1
ATOM 2777 O O . SER A 1 355 ? 30.935 -9.601 -31.596 1.00 46.44 355 SER A O 1
ATOM 2779 N N . GLY A 1 356 ? 30.055 -10.012 -29.575 1.00 47.44 356 GLY A N 1
ATOM 2780 C CA . GLY A 1 356 ? 30.753 -11.292 -29.384 1.00 47.44 356 GLY A CA 1
ATOM 2781 C C . GLY A 1 356 ? 30.160 -12.468 -30.173 1.00 47.44 356 GLY A C 1
ATOM 2782 O O . GLY A 1 356 ? 30.900 -13.319 -30.668 1.00 47.44 356 GLY A O 1
ATOM 2783 N N . GLU A 1 357 ? 28.835 -12.514 -30.334 1.00 49.16 357 GLU A N 1
ATOM 2784 C CA . GLU A 1 357 ? 28.154 -13.624 -31.017 1.00 49.16 357 GLU A CA 1
ATOM 2785 C C . GLU A 1 357 ? 28.172 -13.468 -32.536 1.00 49.16 357 GLU A C 1
ATOM 2787 O O . GLU A 1 357 ? 28.472 -14.437 -33.226 1.00 49.16 357 GLU A O 1
ATOM 2792 N N . ARG A 1 358 ? 27.974 -12.251 -33.073 1.00 47.09 358 ARG A N 1
ATOM 2793 C CA . ARG A 1 358 ? 28.122 -12.018 -34.524 1.00 47.09 358 ARG A CA 1
ATOM 2794 C C . ARG A 1 358 ? 29.525 -12.346 -35.019 1.00 47.09 358 ARG A C 1
ATOM 2796 O O . ARG A 1 358 ? 29.644 -12.928 -36.090 1.00 47.09 358 ARG A O 1
ATOM 2803 N N . SER A 1 359 ? 30.554 -12.035 -34.226 1.00 51.41 359 SER A N 1
ATOM 2804 C CA . SER A 1 359 ? 31.939 -12.366 -34.564 1.00 51.41 359 SER A CA 1
ATOM 2805 C C . SER A 1 359 ? 32.159 -13.882 -34.585 1.00 51.41 359 SER A C 1
ATOM 2807 O O . SER A 1 359 ? 32.666 -14.406 -35.568 1.00 51.41 359 SER A O 1
ATOM 2809 N N . LYS A 1 360 ? 31.664 -14.634 -33.588 1.00 53.12 360 LYS A N 1
ATOM 2810 C CA . LYS A 1 360 ? 31.747 -16.108 -33.600 1.00 53.12 360 LYS A CA 1
ATOM 2811 C C . LYS A 1 360 ? 30.952 -16.748 -34.739 1.00 53.12 360 LYS A C 1
ATOM 2813 O O . LYS A 1 360 ? 31.458 -17.666 -35.370 1.00 53.12 360 LYS A O 1
ATOM 2818 N N . THR A 1 361 ? 29.741 -16.278 -35.035 1.00 56.16 361 THR A N 1
ATOM 2819 C CA . THR A 1 361 ? 28.933 -16.827 -36.138 1.00 56.16 361 THR A CA 1
ATOM 2820 C C . THR A 1 361 ? 29.507 -16.464 -37.512 1.00 56.16 361 THR A C 1
ATOM 2822 O O . THR A 1 361 ? 29.416 -17.277 -38.426 1.00 56.16 361 THR A O 1
ATOM 2825 N N . GLN A 1 362 ? 30.127 -15.288 -37.672 1.00 57.34 362 GLN A N 1
ATOM 2826 C CA . GLN A 1 362 ? 30.865 -14.929 -38.892 1.00 57.34 362 GLN A CA 1
ATOM 2827 C C . GLN A 1 362 ? 32.162 -15.729 -39.032 1.00 57.34 362 GLN A C 1
ATOM 2829 O O . GLN A 1 362 ? 32.425 -16.249 -40.105 1.00 57.34 362 GLN A O 1
ATOM 2834 N N . LEU A 1 363 ? 32.928 -15.912 -37.955 1.00 59.44 363 LEU A N 1
ATOM 2835 C CA . LEU A 1 363 ? 34.146 -16.731 -37.968 1.00 59.44 363 LEU A CA 1
ATOM 2836 C C . LEU A 1 363 ? 33.844 -18.206 -38.277 1.00 59.44 363 LEU A C 1
ATOM 2838 O O . LEU A 1 363 ? 34.569 -18.827 -39.046 1.00 59.44 363 LEU A O 1
ATOM 2842 N N . LEU A 1 364 ? 32.749 -18.755 -37.739 1.00 63.75 364 LEU A N 1
ATOM 2843 C CA . LEU A 1 364 ? 32.300 -20.119 -38.046 1.00 63.75 364 LEU A CA 1
ATOM 2844 C C . LEU A 1 364 ? 31.779 -20.262 -39.483 1.00 63.75 364 LEU A C 1
ATOM 2846 O O . LEU A 1 364 ? 31.969 -21.313 -40.085 1.00 63.75 364 LEU A O 1
ATOM 2850 N N . LYS A 1 365 ? 31.141 -19.226 -40.045 1.00 64.19 365 LYS A N 1
ATOM 2851 C CA . LYS A 1 365 ? 30.725 -19.219 -41.457 1.00 64.19 365 LYS A CA 1
ATOM 2852 C C . LYS A 1 365 ? 31.920 -19.133 -42.405 1.00 64.19 365 LYS A C 1
ATOM 2854 O O . LYS A 1 365 ? 31.996 -19.930 -43.330 1.00 64.19 365 LYS A O 1
ATOM 2859 N N . ASN A 1 366 ? 32.870 -18.247 -42.124 1.00 63.25 366 ASN A N 1
ATOM 2860 C CA . ASN A 1 366 ? 34.063 -18.074 -42.951 1.00 63.25 366 ASN A CA 1
ATOM 2861 C C . ASN A 1 366 ? 34.966 -19.322 -42.904 1.00 63.25 366 ASN A C 1
ATOM 2863 O O . ASN A 1 366 ? 35.463 -19.757 -43.934 1.00 63.25 366 ASN A O 1
ATOM 2867 N N . GLY A 1 367 ? 35.111 -19.956 -41.732 1.00 63.34 367 GLY A N 1
ATOM 2868 C CA . GLY A 1 367 ? 35.852 -21.217 -41.605 1.00 63.34 367 GLY A CA 1
ATOM 2869 C C . GLY A 1 367 ? 35.158 -22.425 -42.252 1.00 63.34 367 GLY A C 1
ATOM 2870 O O . GLY A 1 367 ? 35.825 -23.393 -42.603 1.00 63.34 367 GLY A O 1
ATOM 2871 N N . ALA A 1 368 ? 33.833 -22.385 -42.433 1.00 60.59 368 ALA A N 1
ATOM 2872 C CA . ALA A 1 368 ? 33.092 -23.420 -43.158 1.00 60.59 368 ALA A CA 1
ATOM 2873 C C . ALA A 1 368 ? 33.170 -23.246 -44.688 1.00 60.59 368 ALA A C 1
ATOM 2875 O O . ALA A 1 368 ? 33.135 -24.244 -45.403 1.00 60.59 368 ALA A O 1
ATOM 2876 N N . GLU A 1 369 ? 33.308 -22.013 -45.188 1.00 58.00 369 GLU A N 1
ATOM 2877 C CA . GLU A 1 369 ? 33.543 -21.730 -46.614 1.00 58.00 369 GLU A CA 1
ATOM 2878 C C . GLU A 1 369 ? 34.966 -22.105 -47.063 1.00 58.00 369 GLU A C 1
ATOM 2880 O O . GLU A 1 369 ? 35.127 -22.624 -48.163 1.00 58.00 369 GLU A O 1
ATOM 2885 N N . GLU A 1 370 ? 35.987 -21.939 -46.212 1.00 58.00 370 GLU A N 1
ATOM 2886 C CA . GLU A 1 370 ? 37.369 -22.363 -46.519 1.00 58.00 370 GLU A CA 1
ATOM 2887 C C . GLU A 1 370 ? 37.579 -23.888 -46.478 1.00 58.00 370 GLU A C 1
ATOM 2889 O O . GLU A 1 370 ? 38.518 -24.399 -47.086 1.00 58.00 370 GLU A O 1
ATOM 2894 N N . ALA A 1 371 ? 36.719 -24.634 -45.776 1.00 57.66 371 ALA A N 1
ATOM 2895 C CA . ALA A 1 371 ? 36.823 -26.090 -45.645 1.00 57.66 371 ALA A CA 1
ATOM 2896 C C . ALA A 1 371 ? 36.059 -26.873 -46.734 1.00 57.66 371 ALA A C 1
ATOM 2898 O O . ALA A 1 371 ? 36.102 -28.106 -46.743 1.00 57.66 371 ALA A O 1
ATOM 2899 N N . ALA A 1 372 ? 35.349 -26.191 -47.638 1.00 49.06 372 ALA A N 1
ATOM 2900 C CA . ALA A 1 372 ? 34.675 -26.834 -48.760 1.00 49.06 372 ALA A CA 1
ATOM 2901 C C . ALA A 1 372 ? 35.707 -27.182 -49.855 1.00 49.06 372 ALA A C 1
ATOM 2903 O O . ALA A 1 372 ? 36.362 -26.277 -50.372 1.00 49.06 372 ALA A O 1
ATOM 2904 N N . PRO A 1 373 ? 35.885 -28.464 -50.230 1.00 53.41 373 PRO A N 1
ATOM 2905 C CA . PRO A 1 373 ? 36.816 -28.825 -51.290 1.00 53.41 373 PRO A CA 1
ATOM 2906 C C . PRO A 1 373 ? 36.336 -28.223 -52.614 1.00 53.41 373 PRO A C 1
ATOM 2908 O O . PRO A 1 373 ? 35.196 -28.445 -53.028 1.00 53.41 373 PRO A O 1
ATOM 2911 N N . SER A 1 374 ? 37.212 -27.462 -53.271 1.00 52.41 374 SER A N 1
ATOM 2912 C CA . SER A 1 374 ? 37.034 -27.009 -54.648 1.00 52.41 374 SER A CA 1
ATOM 2913 C C . SER A 1 374 ? 36.888 -28.239 -55.539 1.00 52.41 374 SER A C 1
ATOM 2915 O O . SER A 1 374 ? 37.852 -28.978 -55.738 1.00 52.41 374 SER A O 1
ATOM 2917 N N . GLY A 1 375 ? 35.665 -28.497 -55.995 1.00 54.53 375 GLY A N 1
ATOM 2918 C CA . GLY A 1 375 ? 35.395 -29.539 -56.971 1.00 54.53 375 GLY A CA 1
ATOM 2919 C C . GLY A 1 375 ? 35.907 -29.098 -58.333 1.00 54.53 375 GLY A C 1
ATOM 2920 O O . GLY A 1 375 ? 35.263 -28.262 -58.959 1.00 54.53 375 GLY A O 1
ATOM 2921 N N . ASP A 1 376 ? 37.029 -29.683 -58.742 1.00 41.59 376 ASP A N 1
ATOM 2922 C CA . ASP A 1 376 ? 37.448 -29.849 -60.135 1.00 41.59 376 ASP A CA 1
ATOM 2923 C C . ASP A 1 376 ? 37.714 -31.337 -60.394 1.00 41.59 376 ASP A C 1
ATOM 2925 O O . ASP A 1 376 ? 38.412 -31.971 -59.562 1.00 41.59 376 ASP A O 1
#

Foldseek 3Di:
DPDPPVVVVVVVVVDDDDPPPPDPVVVVVLVVLLVVLLVLLVVLVVPVPDPCSPVSVVVSVVSNVVNVVVLVVVLVLLLLAQPQPVCSVVSSCVSVLCVLVCLVPLVLQQADDDDDDDGHPQCPPPCHSVRSSVVVSVVVVVVVVVCVVQDDSHLVPHPPRDPVNNCRRCPPHDDPVVVSVDDDPVVCVCVDPVVLVCLLVVLLVVLLVVLQVVLVPPPPDDNQVQLLVLLCQQLVVLLVLLLVLLPDDPVPVVVNSVSNSVSSSSVSNNNNHVLLLLCLQAPVCSVVSVSVVSSVVSVCVVCVVVVLCVQCVVVDSNSSSVVSNVSSVVSVVVSVVCNVPGDSHHHPVNDDPCVVVVVVVVVVVVVVVVPDDDDD

Solvent-accessible surface area (backbone atoms only — not comparable to full-atom values): 20934 Å² total; per-residue (Å²): 143,85,79,66,68,66,59,53,56,58,52,56,74,73,62,74,92,74,77,84,70,85,59,79,61,62,64,54,56,50,53,50,46,51,48,44,47,54,54,44,58,58,48,50,64,69,44,64,81,41,102,64,53,67,63,64,51,53,55,44,53,51,49,44,51,55,45,57,59,57,50,58,62,48,54,51,50,52,33,69,56,62,30,32,80,92,44,37,67,60,48,49,50,59,67,58,43,51,67,52,53,47,51,67,53,52,48,48,56,57,44,58,81,86,88,76,94,72,61,17,63,40,36,52,39,101,63,27,65,60,42,56,56,53,55,52,49,51,54,49,50,51,51,47,54,50,42,71,74,69,62,62,91,43,60,92,77,34,91,87,56,47,75,69,57,50,53,56,33,50,52,93,57,82,52,74,71,58,55,78,72,49,80,82,57,58,70,58,54,72,67,30,74,70,51,63,67,50,45,28,60,57,48,13,53,55,36,26,52,51,28,41,54,50,58,68,67,55,76,91,57,58,64,38,60,47,26,42,52,34,26,36,53,5,34,42,50,20,19,54,34,32,45,51,50,40,71,57,58,85,87,49,53,68,59,46,51,54,41,49,31,53,23,55,18,34,47,19,20,30,50,33,4,58,54,40,35,53,36,44,23,38,50,95,48,18,70,60,55,52,49,54,52,52,52,54,49,42,54,47,64,69,47,44,64,58,54,50,46,68,58,35,70,82,77,44,71,69,36,51,25,51,51,32,40,53,50,19,53,50,30,42,52,53,34,52,54,44,59,72,68,60,52,42,60,66,40,82,89,65,64,77,76,60,68,65,56,56,49,52,56,48,52,54,49,53,57,54,62,72,68,54,79,84,88,126

Mean predicted aligned error: 14.71 Å